Protein AF-0000000084492733 (afdb_homodimer)

Organism: NCBI:txid1637975

InterPro domains:
  IPR000515 ABC transporter type 1, transmembrane domain MetI-like [PF00528] (103-298)
  IPR000515 ABC transporter type 1, transmembrane domain MetI-like [PS50928] (88-296)
  IPR000515 ABC transporter type 1, transmembrane domain MetI-like [cd06261] (88-267)
  IPR035906 MetI-like superfamily [G3DSA:1.10.3720.10] (77-304)
  IPR035906 MetI-like superfamily [SSF161098] (84-262)

Structure (mmCIF, N/CA/C/O backbone):
data_AF-0000000084492733-model_v1
#
loop_
_entity.id
_entity.type
_entity.pdbx_description
1 polymer 'ABC transmembrane type-1 domain-containing protein'
#
loop_
_atom_site.group_PDB
_atom_site.id
_atom_site.type_symbol
_atom_site.label_atom_id
_atom_site.label_alt_id
_atom_site.label_comp_id
_atom_site.label_asym_id
_atom_site.label_entity_id
_atom_site.label_seq_id
_atom_site.pdbx_PDB_ins_code
_atom_site.Cartn_x
_atom_site.Cartn_y
_atom_site.Cartn_z
_atom_site.occupancy
_atom_site.B_iso_or_equiv
_atom_site.auth_seq_id
_atom_site.auth_comp_id
_atom_site.auth_asym_id
_atom_site.auth_atom_id
_atom_site.pdbx_PDB_model_num
ATOM 1 N N . MET A 1 1 ? 1.765 -7.855 -32.281 1 45.5 1 MET A N 1
ATOM 2 C CA . MET A 1 1 ? 1.901 -6.434 -31.969 1 45.5 1 MET A CA 1
ATOM 3 C C . MET A 1 1 ? 3.201 -6.156 -31.219 1 45.5 1 MET A C 1
ATOM 5 O O . MET A 1 1 ? 3.57 -6.906 -30.312 1 45.5 1 MET A O 1
ATOM 9 N N . SER A 1 2 ? 4.008 -5.281 -31.703 1 58.38 2 SER A N 1
ATOM 10 C CA . SER A 1 2 ? 5.371 -5.086 -31.219 1 58.38 2 SER A CA 1
ATOM 11 C C . SER A 1 2 ? 5.383 -4.645 -29.75 1 58.38 2 SER A C 1
ATOM 13 O O . SER A 1 2 ? 4.434 -4.02 -29.281 1 58.38 2 SER A O 1
ATOM 15 N N . VAL A 1 3 ? 6.16 -5.277 -29.047 1 67.69 3 VAL A N 1
ATOM 16 C CA . VAL A 1 3 ? 6.422 -4.941 -27.641 1 67.69 3 VAL A CA 1
ATOM 17 C C . VAL A 1 3 ? 6.43 -3.426 -27.469 1 67.69 3 VAL A C 1
ATOM 19 O O . VAL A 1 3 ? 5.914 -2.906 -26.484 1 67.69 3 VAL A O 1
ATOM 22 N N . ALA A 1 4 ? 6.859 -2.84 -28.547 1 69.06 4 ALA A N 1
ATOM 23 C CA . ALA A 1 4 ? 6.957 -1.382 -28.5 1 69.06 4 ALA A CA 1
ATOM 24 C C . ALA A 1 4 ? 5.578 -0.737 -28.609 1 69.06 4 ALA A C 1
ATOM 26 O O . ALA A 1 4 ? 5.301 0.264 -27.938 1 69.06 4 ALA A O 1
ATOM 27 N N . ARG A 1 5 ? 4.828 -1.321 -29.359 1 67.62 5 ARG A N 1
ATOM 28 C CA . ARG A 1 5 ? 3.486 -0.774 -29.531 1 67.62 5 ARG A CA 1
ATOM 29 C C . ARG A 1 5 ? 2.664 -0.903 -28.266 1 67.62 5 ARG A C 1
ATOM 31 O O . ARG A 1 5 ? 1.922 0.013 -27.891 1 67.62 5 ARG A O 1
ATOM 38 N N . THR A 1 6 ? 2.84 -1.947 -27.641 1 74.44 6 THR A N 1
ATOM 39 C CA . THR A 1 6 ? 2.115 -2.166 -26.391 1 74.44 6 THR A CA 1
ATOM 40 C C . THR A 1 6 ? 2.6 -1.208 -25.297 1 74.44 6 THR A C 1
ATOM 42 O O . THR A 1 6 ? 1.798 -0.676 -24.531 1 74.44 6 THR A O 1
ATOM 45 N N . PHE A 1 7 ? 3.859 -0.936 -25.422 1 75.25 7 PHE A N 1
ATOM 46 C CA . PHE A 1 7 ? 4.461 0.009 -24.5 1 75.25 7 PHE A CA 1
ATOM 47 C C . PHE A 1 7 ? 3.859 1.397 -24.656 1 75.25 7 PHE A C 1
ATOM 49 O O . PHE A 1 7 ? 3.422 2.014 -23.688 1 75.25 7 PHE A O 1
ATOM 56 N N . PHE A 1 8 ? 3.828 1.814 -25.875 1 72.75 8 PHE A N 1
ATOM 57 C CA . PHE A 1 8 ? 3.348 3.162 -26.141 1 72.75 8 PHE A CA 1
ATOM 58 C C . PHE A 1 8 ? 1.86 3.283 -25.844 1 72.75 8 PHE A C 1
ATOM 60 O O . PHE A 1 8 ? 1.413 4.305 -25.312 1 72.75 8 PHE A O 1
ATOM 67 N N . LYS A 1 9 ? 1.188 2.238 -26.094 1 73.25 9 LYS A N 1
ATOM 68 C CA . LYS A 1 9 ? -0.244 2.248 -25.812 1 73.25 9 LYS A CA 1
ATOM 69 C C . LYS A 1 9 ? -0.511 2.332 -24.312 1 73.25 9 LYS A C 1
ATOM 71 O O . LYS A 1 9 ? -1.398 3.066 -23.875 1 73.25 9 LYS A O 1
ATOM 76 N N . ASN A 1 10 ? 0.302 1.654 -23.625 1 79.5 10 ASN A N 1
ATOM 77 C CA . ASN A 1 10 ? 0.133 1.669 -22.172 1 79.5 10 ASN A CA 1
ATOM 78 C C . ASN A 1 10 ? 0.475 3.035 -21.594 1 79.5 10 ASN A C 1
ATOM 80 O O . ASN A 1 10 ? -0.245 3.541 -20.719 1 79.5 10 ASN A O 1
ATOM 84 N N . VAL A 1 11 ? 1.497 3.596 -22.078 1 75.94 11 VAL A N 1
ATOM 85 C CA . VAL A 1 11 ? 1.932 4.895 -21.578 1 75.94 11 VAL A CA 1
ATOM 86 C C . VAL A 1 11 ? 0.866 5.945 -21.875 1 75.94 11 VAL A C 1
ATOM 88 O O . VAL A 1 11 ? 0.524 6.754 -21 1 75.94 11 VAL A O 1
ATOM 91 N N . VAL A 1 12 ? 0.358 5.812 -23 1 72.69 12 VAL A N 1
ATOM 92 C CA . VAL A 1 12 ? -0.666 6.77 -23.391 1 72.69 12 VAL A CA 1
ATOM 93 C C . VAL A 1 12 ? -1.894 6.621 -22.5 1 72.69 12 VAL A C 1
ATOM 95 O O . VAL A 1 12 ? -2.473 7.613 -22.062 1 72.69 12 VAL A O 1
ATOM 98 N N . LEU A 1 13 ? -2.168 5.484 -22.266 1 76.06 13 LEU A N 1
ATOM 99 C CA . LEU A 1 13 ? -3.322 5.215 -21.422 1 76.06 13 LEU A CA 1
ATOM 100 C C . LEU A 1 13 ? -3.121 5.809 -20.031 1 76.06 13 LEU A C 1
ATOM 102 O O . LEU A 1 13 ? -4.023 6.449 -19.484 1 76.06 13 LEU A O 1
ATOM 106 N N . TYR A 1 14 ? -1.993 5.656 -19.578 1 81.31 14 TYR A N 1
ATOM 107 C CA . TYR A 1 14 ? -1.713 6.176 -18.234 1 81.31 14 TYR A CA 1
ATOM 108 C C . TYR A 1 14 ? -1.685 7.699 -18.234 1 81.31 14 TYR A C 1
ATOM 110 O O . TYR A 1 14 ? -2.117 8.336 -17.281 1 81.31 14 TYR A O 1
ATOM 118 N N . VAL A 1 15 ? -1.154 8.234 -19.25 1 79.12 15 VAL A N 1
ATOM 119 C CA . VAL A 1 15 ? -1.138 9.688 -19.375 1 79.12 15 VAL A CA 1
ATOM 120 C C . VAL A 1 15 ? -2.566 10.219 -19.359 1 79.12 15 VAL A C 1
ATOM 122 O O . VAL A 1 15 ? -2.863 11.203 -18.672 1 79.12 15 VAL A O 1
ATOM 125 N N . LEU A 1 16 ? -3.402 9.508 -20 1 72.75 16 LEU A N 1
ATOM 126 C CA . LEU A 1 16 ? -4.805 9.914 -20.062 1 72.75 16 LEU A CA 1
ATOM 127 C C . LEU A 1 16 ? -5.457 9.789 -18.688 1 72.75 16 LEU A C 1
ATOM 129 O O . LEU A 1 16 ? -6.242 10.648 -18.281 1 72.75 16 LEU A O 1
ATOM 133 N N . ILE A 1 17 ? -5.082 8.867 -18.062 1 73.31 17 ILE A N 1
ATOM 134 C CA . ILE A 1 17 ? -5.621 8.656 -16.719 1 73.31 17 ILE A CA 1
ATOM 135 C C . ILE A 1 17 ? -5.152 9.781 -15.789 1 73.31 17 ILE A C 1
ATOM 137 O O . ILE A 1 17 ? -5.953 10.359 -15.055 1 73.31 17 ILE A O 1
ATOM 141 N N . ILE A 1 18 ? -3.928 10.07 -15.852 1 79.88 18 ILE A N 1
ATOM 142 C CA . ILE A 1 18 ? -3.336 11.102 -15 1 79.88 18 ILE A CA 1
ATOM 143 C C . ILE A 1 18 ? -3.979 12.453 -15.305 1 79.88 18 ILE A C 1
ATOM 145 O O . ILE A 1 18 ? -4.355 13.188 -14.391 1 79.88 18 ILE A O 1
ATOM 149 N N . LEU A 1 19 ? -4.129 12.664 -16.547 1 75.94 19 LEU A N 1
ATOM 150 C CA . LEU A 1 19 ? -4.746 13.914 -16.953 1 75.94 19 LEU A CA 1
ATOM 151 C C . LEU A 1 19 ? -6.191 13.992 -16.469 1 75.94 19 LEU A C 1
ATOM 153 O O . LEU A 1 19 ? -6.637 15.031 -15.984 1 75.94 19 LEU A O 1
ATOM 157 N N . ALA A 1 20 ? -6.863 12.953 -16.594 1 70.88 20 ALA A N 1
ATOM 158 C CA . ALA A 1 20 ? -8.25 12.906 -16.125 1 70.88 20 ALA A CA 1
ATOM 159 C C . ALA A 1 20 ? -8.336 13.133 -14.625 1 70.88 20 ALA A C 1
ATOM 161 O O . ALA A 1 20 ? -9.211 13.859 -14.148 1 70.88 20 ALA A O 1
ATOM 162 N N . LEU A 1 21 ? -7.422 12.625 -13.977 1 71.75 21 LEU A N 1
ATOM 163 C CA . LEU A 1 21 ? -7.41 12.75 -12.523 1 71.75 21 LEU A CA 1
ATOM 164 C C . LEU A 1 21 ? -7.137 14.188 -12.109 1 71.75 21 LEU A C 1
ATOM 166 O O . LEU A 1 21 ? -7.785 14.711 -11.203 1 71.75 21 LEU A O 1
ATOM 170 N N . ILE A 1 22 ? -6.258 14.758 -12.781 1 73.19 22 ILE A N 1
ATOM 171 C CA . ILE A 1 22 ? -5.922 16.156 -12.5 1 73.19 22 ILE A CA 1
ATOM 172 C C . ILE A 1 22 ? -7.129 17.047 -12.781 1 73.19 22 ILE A C 1
ATOM 174 O O . ILE A 1 22 ? -7.453 17.922 -11.984 1 73.19 22 ILE A O 1
ATOM 178 N N . LEU A 1 23 ? -7.797 16.703 -13.773 1 68.31 23 LEU A N 1
ATOM 179 C CA . LEU A 1 23 ? -8.945 17.516 -14.18 1 68.31 23 LEU A CA 1
ATOM 180 C C . LEU A 1 23 ? -10.086 17.375 -13.172 1 68.31 23 LEU A C 1
ATOM 182 O O . LEU A 1 23 ? -10.742 18.359 -12.836 1 68.31 23 LEU A O 1
ATOM 186 N N . VAL A 1 24 ? -10.258 16.266 -12.734 1 64.5 24 VAL A N 1
ATOM 187 C CA . VAL A 1 24 ? -11.352 15.984 -11.805 1 64.5 24 VAL A CA 1
ATOM 188 C C . VAL A 1 24 ? -11.094 16.703 -10.477 1 64.5 24 VAL A C 1
ATOM 190 O O . VAL A 1 24 ? -12.031 17.156 -9.828 1 64.5 24 VAL A O 1
ATOM 193 N N . VAL A 1 25 ? -9.867 16.781 -10.172 1 65.56 25 VAL A N 1
ATOM 194 C CA . VAL A 1 25 ? -9.531 17.344 -8.867 1 65.56 25 VAL A CA 1
ATOM 195 C C . VAL A 1 25 ? -9.492 18.859 -8.945 1 65.56 25 VAL A C 1
ATOM 197 O O . VAL A 1 25 ? -9.914 19.547 -8.016 1 65.56 25 VAL A O 1
ATOM 200 N N . LEU A 1 26 ? -9.016 19.375 -9.914 1 64.12 26 LEU A N 1
ATOM 201 C CA . LEU A 1 26 ? -8.742 20.797 -10.008 1 64.12 26 LEU A CA 1
ATOM 202 C C . LEU A 1 26 ? -9.992 21.562 -10.414 1 64.12 26 LEU A C 1
ATOM 204 O O . LEU A 1 26 ? -10.172 22.734 -10.031 1 64.12 26 LEU A O 1
ATOM 208 N N . PHE A 1 27 ? -10.914 20.984 -11.156 1 59.59 27 PHE A N 1
ATOM 209 C CA . PHE A 1 27 ? -11.789 21.891 -11.883 1 59.59 27 PHE A CA 1
ATOM 210 C C . PHE A 1 27 ? -13.211 21.844 -11.32 1 59.59 27 PHE A C 1
ATOM 212 O O . PHE A 1 27 ? -14.117 22.469 -11.859 1 59.59 27 PHE A O 1
ATOM 219 N N . PRO A 1 28 ? -13.461 20.906 -10.445 1 53.47 28 PRO A N 1
ATOM 220 C CA . PRO A 1 28 ? -14.844 21.156 -10.016 1 53.47 28 PRO A CA 1
ATOM 221 C C . PRO A 1 28 ? -15.031 22.547 -9.406 1 53.47 28 PRO A C 1
ATOM 223 O O . PRO A 1 28 ? -16.156 22.969 -9.188 1 53.47 28 PRO A O 1
ATOM 226 N N . ARG A 1 29 ? -13.977 23.25 -8.969 1 48.25 29 ARG A N 1
ATOM 227 C CA . ARG A 1 29 ? -14.133 24.438 -8.125 1 48.25 29 ARG A CA 1
ATOM 228 C C . ARG A 1 29 ? -14.688 25.609 -8.922 1 48.25 29 ARG A C 1
ATOM 230 O O . ARG A 1 29 ? -14.195 25.906 -10.008 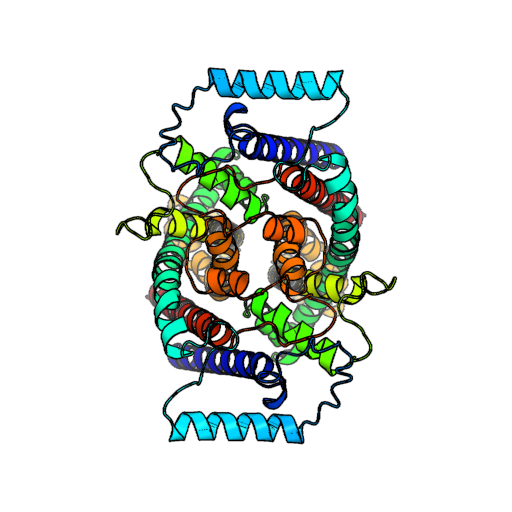1 48.25 29 ARG A O 1
ATOM 237 N N . ASN A 1 30 ? -15.836 25.875 -8.688 1 39.47 30 ASN A N 1
ATOM 238 C CA . ASN A 1 30 ? -16.219 27.219 -9.109 1 39.47 30 ASN A CA 1
ATOM 239 C C . ASN A 1 30 ? -15.109 28.219 -8.859 1 39.47 30 ASN A C 1
ATOM 241 O O . ASN A 1 30 ? -14.641 28.359 -7.727 1 39.47 30 ASN A O 1
ATOM 245 N N . PRO A 1 31 ? -14.289 28.578 -9.812 1 37.97 31 PRO A N 1
ATOM 246 C CA . PRO A 1 31 ? -13.352 29.688 -9.664 1 37.97 31 PRO A CA 1
ATOM 247 C C . PRO A 1 31 ? -13.797 30.703 -8.609 1 37.97 31 PRO A C 1
ATOM 249 O O . PRO A 1 31 ? -12.961 31.406 -8.031 1 37.97 31 PRO A O 1
ATOM 252 N N . SER A 1 32 ? -14.938 31.156 -8.633 1 34.16 32 SER A N 1
ATOM 253 C CA . SER A 1 32 ? -15.406 32.25 -7.781 1 34.16 32 SER A CA 1
ATOM 254 C C . SER A 1 32 ? -15.195 31.906 -6.305 1 34.16 32 SER A C 1
ATOM 256 O O . SER A 1 32 ? -15.359 32.781 -5.441 1 34.16 32 SER A O 1
ATOM 258 N N . MET A 1 33 ? -15.07 30.703 -6.043 1 35.97 33 MET A N 1
ATOM 259 C CA . MET A 1 33 ? -15.039 30.312 -4.637 1 35.97 33 MET A CA 1
ATOM 260 C C . MET A 1 33 ? -13.625 30.422 -4.078 1 35.97 33 MET A C 1
ATOM 262 O O . MET A 1 33 ? -13.422 30.344 -2.865 1 35.97 33 MET A O 1
ATOM 266 N N . ALA A 1 34 ? -12.547 30.234 -4.77 1 34.97 34 ALA A N 1
ATOM 267 C CA . ALA A 1 34 ? -11.18 30.5 -4.32 1 34.97 34 ALA A CA 1
ATOM 268 C C . ALA A 1 34 ? -11.078 31.875 -3.658 1 34.97 34 ALA A C 1
ATOM 270 O O . ALA A 1 34 ? -10.117 32.156 -2.938 1 34.97 34 ALA A O 1
ATOM 271 N N . VAL A 1 35 ? -11.578 32.938 -4.152 1 30.8 35 VAL A N 1
ATOM 272 C CA . VAL A 1 35 ? -11.25 34.312 -3.771 1 30.8 35 VAL A CA 1
ATOM 273 C C . VAL A 1 35 ? -11.859 34.625 -2.408 1 30.8 35 VAL A C 1
ATOM 275 O O . VAL A 1 35 ? -11.328 35.469 -1.661 1 30.8 35 VAL A O 1
ATOM 278 N N . SER A 1 36 ? -13.211 34.5 -2.129 1 30.52 36 SER A N 1
ATOM 279 C CA . SER A 1 36 ? -13.719 35.219 -0.969 1 30.52 36 SER A CA 1
ATOM 280 C C . SER A 1 36 ? -13.328 34.531 0.332 1 30.52 36 SER A C 1
ATOM 282 O O . SER A 1 36 ? -13.25 33.281 0.387 1 30.52 36 SER A O 1
ATOM 284 N N . GLY A 1 37 ? -12.297 34.812 1.103 1 31.39 37 GLY A N 1
ATOM 285 C CA . GLY A 1 37 ? -11.859 34.688 2.482 1 31.39 37 GLY A CA 1
ATOM 286 C C . GLY A 1 37 ? -12.852 33.938 3.355 1 31.39 37 GLY A C 1
ATOM 287 O O . GLY A 1 37 ? -12.625 33.781 4.555 1 31.39 37 GLY A O 1
ATOM 288 N N . LYS A 1 38 ? -14.156 34.25 3.217 1 33.62 38 LYS A N 1
ATOM 289 C CA . LYS A 1 38 ? -15.188 33.844 4.176 1 33.62 38 LYS A CA 1
ATOM 290 C C . LYS A 1 38 ? -15.32 32.344 4.266 1 33.62 38 LYS A C 1
ATOM 292 O O . LYS A 1 38 ? -15.094 31.625 3.277 1 33.62 38 LYS A O 1
ATOM 297 N N . ALA A 1 39 ? -15.367 31.812 5.504 1 33.47 39 ALA A N 1
ATOM 298 C CA . ALA A 1 39 ? -15.727 30.469 5.969 1 33.47 39 ALA A CA 1
ATOM 299 C C . ALA A 1 39 ? -16.625 29.766 4.961 1 33.47 39 ALA A C 1
ATOM 301 O O . ALA A 1 39 ? -17.75 30.219 4.699 1 33.47 39 ALA A O 1
ATOM 302 N N . MET A 1 40 ? -16.156 29.406 3.941 1 36.66 40 MET A N 1
ATOM 303 C CA . MET A 1 40 ? -16.984 28.688 2.979 1 36.66 40 MET A CA 1
ATOM 304 C C . MET A 1 40 ? -17.781 27.578 3.664 1 36.66 40 MET A C 1
ATOM 306 O O . MET A 1 40 ? -17.234 26.562 4.066 1 36.66 40 MET A O 1
ATOM 310 N N . THR A 1 41 ? -18.703 27.828 4.508 1 34.72 41 THR A N 1
ATOM 311 C CA . THR A 1 41 ? -19.75 26.891 4.898 1 34.72 41 THR A CA 1
ATOM 312 C C . THR A 1 41 ? -20.109 25.953 3.744 1 34.72 41 THR A C 1
ATOM 314 O O . THR A 1 41 ? -20.094 26.375 2.58 1 34.72 41 THR A O 1
ATOM 317 N N . VAL A 1 42 ? -19.953 24.656 3.877 1 37.47 42 VAL A N 1
ATOM 318 C CA . VAL A 1 42 ? -20.469 23.5 3.15 1 37.47 42 VAL A CA 1
ATOM 319 C C . VAL A 1 42 ? -21.797 23.859 2.502 1 37.47 42 VAL A C 1
ATOM 321 O O . VAL A 1 42 ? -22.562 22.969 2.1 1 37.47 42 VAL A O 1
ATOM 324 N N . GLU A 1 43 ? -22.406 24.906 2.656 1 37.09 43 GLU A N 1
ATOM 325 C CA . GLU A 1 43 ? -23.609 24.812 1.838 1 37.09 43 GLU A CA 1
ATOM 326 C C . GLU A 1 43 ? -23.266 24.516 0.38 1 37.09 43 GLU A C 1
ATOM 328 O O . GLU A 1 43 ? -23.516 25.344 -0.499 1 37.09 43 GLU A O 1
ATOM 333 N N . MET A 1 44 ? -22.141 24.141 0.129 1 39.53 44 MET A N 1
ATOM 334 C CA . MET A 1 44 ? -21.938 23.891 -1.297 1 39.53 44 MET A CA 1
ATOM 335 C C . MET A 1 44 ? -22.953 22.906 -1.837 1 39.53 44 MET A C 1
ATOM 337 O O . MET A 1 44 ? -22.75 21.688 -1.746 1 39.53 44 MET A O 1
ATOM 341 N N . GLY A 1 45 ? -24.156 22.844 -1.451 1 41.09 45 GLY A N 1
ATOM 342 C CA . GLY A 1 45 ? -25.078 22.312 -2.438 1 41.09 45 GLY A CA 1
ATOM 343 C C . GLY A 1 45 ? -24.656 22.578 -3.867 1 41.09 45 GLY A C 1
ATOM 344 O O . GLY A 1 45 ? -25 23.609 -4.445 1 41.09 45 GLY A O 1
ATOM 345 N N . TYR A 1 46 ? -23.375 22.344 -4.16 1 44.62 46 TYR A N 1
ATOM 346 C CA . TYR A 1 46 ? -22.844 22.656 -5.484 1 44.62 46 TYR A CA 1
ATOM 347 C C . TYR A 1 46 ? -23.828 22.25 -6.574 1 44.62 46 TYR A C 1
ATOM 349 O O . TYR A 1 46 ? -24.266 21.094 -6.625 1 44.62 46 TYR A O 1
ATOM 357 N N . ASN A 1 47 ? -24.688 23.062 -6.875 1 50.03 47 ASN A N 1
ATOM 358 C CA . ASN A 1 47 ? -25.312 22.891 -8.188 1 50.03 47 ASN A CA 1
ATOM 359 C C . ASN A 1 47 ? -24.266 22.656 -9.273 1 50.03 47 ASN A C 1
ATOM 361 O O . ASN A 1 47 ? -23.766 23.594 -9.875 1 50.03 47 ASN A O 1
ATOM 365 N N . PHE A 1 48 ? -23.641 21.516 -9.195 1 54.97 48 PHE A N 1
ATOM 366 C CA . PHE A 1 48 ? -22.703 21.094 -10.227 1 54.97 48 PHE A CA 1
ATOM 367 C C . PHE A 1 48 ? -23.359 21.109 -11.602 1 54.97 48 PHE A C 1
ATOM 369 O O . PHE A 1 48 ? -24.484 20.641 -11.766 1 54.97 48 PHE A O 1
ATOM 376 N N . SER A 1 49 ? -22.984 22.016 -12.375 1 62.12 49 SER A N 1
ATOM 377 C CA . SER A 1 49 ? -23.375 22.031 -13.773 1 62.12 49 SER A CA 1
ATOM 378 C C . SER A 1 49 ? -22.234 21.578 -14.68 1 62.12 49 SER A C 1
ATOM 380 O O . SER A 1 49 ? -21.156 22.188 -14.672 1 62.12 49 SER A O 1
ATOM 382 N N . TRP A 1 50 ? -22.422 20.531 -15.312 1 66.81 50 TRP A N 1
ATOM 383 C CA . TRP A 1 50 ? -21.438 20.016 -16.25 1 66.81 50 TRP A CA 1
ATOM 384 C C . TRP A 1 50 ? -20.984 21.094 -17.234 1 66.81 50 TRP A C 1
ATOM 386 O O . TRP A 1 50 ? -19.812 21.141 -17.609 1 66.81 50 TRP A O 1
ATOM 396 N N . LYS A 1 51 ? -21.984 21.828 -17.578 1 72.44 51 LYS A N 1
ATOM 397 C CA . LYS A 1 51 ? -21.672 22.906 -18.5 1 72.44 51 LYS A CA 1
ATOM 398 C C . LYS A 1 51 ? -20.672 23.891 -17.875 1 72.44 51 LYS A C 1
ATOM 400 O O . LYS A 1 51 ? -19.703 24.297 -18.547 1 72.44 51 LYS A O 1
ATOM 405 N N . GLU A 1 52 ? -20.875 24.141 -16.641 1 69.38 52 GLU A N 1
ATOM 406 C CA . GLU A 1 52 ? -19.969 25.062 -15.969 1 69.38 52 GLU A CA 1
ATOM 407 C C . GLU A 1 52 ? -18.594 24.422 -15.781 1 69.38 52 GLU A C 1
ATOM 409 O O . GLU A 1 52 ? -17.562 25.109 -15.906 1 69.38 52 GLU A O 1
ATOM 414 N N . TYR A 1 53 ? -18.656 23.203 -15.539 1 69.12 53 TYR A N 1
ATOM 415 C CA . TYR A 1 53 ? -17.406 22.469 -15.367 1 69.12 53 TYR A CA 1
ATOM 416 C C . TYR A 1 53 ? -16.578 22.5 -16.656 1 69.12 53 TYR A C 1
ATOM 418 O O . TYR A 1 53 ? -15.391 22.812 -16.625 1 69.12 53 TYR A O 1
ATOM 426 N N . LYS A 1 54 ? -17.25 22.188 -17.688 1 72.38 54 LYS A N 1
ATOM 427 C CA . LYS A 1 54 ? -16.578 22.188 -19 1 72.38 54 LYS A CA 1
ATOM 428 C C . LYS A 1 54 ? -16.047 23.578 -19.344 1 72.38 54 LYS A C 1
ATOM 430 O O . LYS A 1 54 ? -14.938 23.703 -19.844 1 72.38 54 LYS A O 1
ATOM 435 N N . ASN A 1 55 ? -16.859 24.516 -19.094 1 74.69 55 ASN A N 1
ATOM 436 C CA . ASN A 1 55 ? -16.469 25.891 -19.391 1 74.69 55 ASN A CA 1
ATOM 437 C C . ASN A 1 55 ? -15.25 26.312 -18.562 1 74.69 55 ASN A C 1
ATOM 439 O O . ASN A 1 55 ? -14.359 27 -19.047 1 74.69 55 ASN A O 1
ATOM 443 N N . ASN A 1 56 ? -15.258 25.859 -17.312 1 71.25 56 ASN A N 1
ATOM 444 C CA . ASN A 1 56 ? -14.141 26.203 -16.438 1 71.25 56 ASN A CA 1
ATOM 445 C C . ASN A 1 56 ? -12.844 25.562 -16.906 1 71.25 56 ASN A C 1
ATOM 447 O O . ASN A 1 56 ? -11.781 26.172 -16.844 1 71.25 56 ASN A O 1
ATOM 451 N N . ILE A 1 57 ? -12.992 24.438 -17.391 1 74 57 ILE A N 1
ATOM 452 C CA . ILE A 1 57 ? -11.828 23.734 -17.906 1 74 57 ILE A CA 1
ATOM 453 C C . ILE A 1 57 ? -11.289 24.453 -19.141 1 74 57 ILE A C 1
ATOM 455 O O . ILE A 1 57 ? -10.086 24.672 -19.266 1 74 57 ILE A O 1
ATOM 459 N N . PHE A 1 58 ? -12.219 24.766 -19.984 1 75.56 58 PHE A N 1
ATOM 460 C CA . PHE A 1 58 ? -11.828 25.422 -21.219 1 75.56 58 PHE A CA 1
ATOM 461 C C . PHE A 1 58 ? -11.195 26.781 -20.938 1 75.56 58 PHE A C 1
ATOM 463 O O . PHE A 1 58 ? -10.188 27.141 -21.547 1 75.56 58 PHE A O 1
ATOM 470 N N . GLN A 1 59 ? -11.758 27.484 -20.062 1 74.94 59 GLN A N 1
ATOM 471 C CA . GLN A 1 59 ? -11.234 28.812 -19.703 1 74.94 59 GLN A CA 1
ATOM 472 C C . GLN A 1 59 ? -9.852 28.688 -19.062 1 74.94 59 GLN A C 1
ATOM 474 O O . GLN A 1 59 ? -8.977 29.531 -19.312 1 74.94 59 GLN A O 1
ATOM 479 N N . TYR A 1 60 ? -9.734 27.75 -18.266 1 74.38 60 TYR A N 1
ATOM 480 C CA . TYR A 1 60 ? -8.445 27.562 -17.625 1 74.38 60 TYR A CA 1
ATOM 481 C C . TYR A 1 60 ? -7.359 27.25 -18.641 1 74.38 60 TYR A C 1
ATOM 483 O O . TYR A 1 60 ? -6.273 27.828 -18.609 1 74.38 60 TYR A O 1
ATOM 491 N N . PHE A 1 61 ? -7.668 26.391 -19.547 1 76.44 61 PHE A N 1
ATOM 492 C CA . PHE A 1 61 ? -6.691 26.016 -20.562 1 76.44 61 PHE A CA 1
ATOM 493 C C . PHE A 1 61 ? -6.367 27.188 -21.469 1 76.44 61 PHE A C 1
ATOM 495 O O . PHE A 1 61 ? -5.219 27.375 -21.875 1 76.44 61 PHE A O 1
ATOM 502 N N . ARG A 1 62 ? -7.359 27.859 -21.719 1 76.94 62 ARG A N 1
ATOM 503 C CA . ARG A 1 62 ? -7.145 29.062 -22.516 1 76.94 62 ARG A CA 1
ATOM 504 C C . ARG A 1 62 ? -6.238 30.047 -21.781 1 76.94 62 ARG A C 1
ATOM 506 O O . ARG A 1 62 ? -5.336 30.641 -22.375 1 76.94 62 ARG A O 1
ATOM 513 N N . SER A 1 63 ? -6.469 30.188 -20.562 1 78.56 63 SER A N 1
ATOM 514 C CA . SER A 1 63 ? -5.664 31.109 -19.766 1 78.56 63 SER A CA 1
ATOM 515 C C . SER A 1 63 ? -4.215 30.641 -19.672 1 78.56 63 SER A C 1
ATOM 517 O O . SER A 1 63 ? -3.289 31.453 -19.734 1 78.56 63 SER A O 1
ATOM 519 N N . VAL A 1 64 ? -4.066 29.406 -19.547 1 79.69 64 VAL A N 1
ATOM 520 C CA . VAL A 1 64 ? -2.727 28.844 -19.453 1 79.69 64 VAL A CA 1
ATOM 521 C C . VAL A 1 64 ? -1.98 29.047 -20.766 1 79.69 64 VAL A C 1
ATOM 523 O O . VAL A 1 64 ? -0.785 29.344 -20.766 1 79.69 64 VAL A O 1
ATOM 526 N N . TRP A 1 65 ? -2.756 28.812 -21.781 1 78.75 65 TRP A N 1
ATOM 527 C CA . TRP A 1 65 ? -2.15 28.969 -23.109 1 78.75 65 TRP A CA 1
ATOM 528 C C . TRP A 1 65 ? -1.784 30.438 -23.359 1 78.75 65 TRP A C 1
ATOM 530 O O . TRP A 1 65 ? -0.717 30.719 -23.906 1 78.75 65 TRP A O 1
ATOM 540 N N . MET A 1 66 ? -2.584 31.297 -22.969 1 84.25 66 MET A N 1
ATOM 541 C CA . MET A 1 66 ? -2.389 32.719 -23.25 1 84.25 66 MET A CA 1
ATOM 542 C C . MET A 1 66 ? -1.349 33.312 -22.312 1 84.25 66 MET A C 1
ATOM 544 O O . MET A 1 66 ? -0.483 34.094 -22.734 1 84.25 66 MET A O 1
ATOM 548 N N . GLU A 1 67 ? -1.391 33 -21.047 1 83.31 67 GLU A N 1
ATOM 549 C CA . GLU A 1 67 ? -0.531 33.594 -20.031 1 83.31 67 GLU A CA 1
ATOM 550 C C . GLU A 1 67 ? 0.746 32.781 -19.828 1 83.31 67 GLU A C 1
ATOM 552 O O . GLU A 1 67 ? 1.708 33.25 -19.234 1 83.31 67 GLU A O 1
ATOM 557 N N . LYS A 1 68 ? 0.704 31.609 -20.406 1 84.25 68 LYS A N 1
ATOM 558 C CA . LYS A 1 68 ? 1.84 30.703 -20.281 1 84.25 68 LYS A CA 1
ATOM 559 C C . LYS A 1 68 ? 2.186 30.453 -18.812 1 84.25 68 LYS A C 1
ATOM 561 O O . LYS A 1 68 ? 3.354 30.516 -18.422 1 84.25 68 LYS A O 1
ATOM 566 N N . SER A 1 69 ? 1.217 30.625 -17.984 1 83 69 SER A N 1
ATOM 567 C CA . SER A 1 69 ? 1.335 30.359 -16.562 1 83 69 SER A CA 1
ATOM 568 C C . SER A 1 69 ? 0.188 29.484 -16.062 1 83 69 SER A C 1
ATOM 570 O O . SER A 1 69 ? -0.931 29.562 -16.562 1 83 69 SER A O 1
ATOM 572 N N . LEU A 1 70 ? 0.498 28.672 -15.18 1 83.75 70 LEU A N 1
ATOM 573 C CA . LEU A 1 70 ? -0.521 27.797 -14.633 1 83.75 70 LEU A CA 1
ATOM 574 C C . LEU A 1 70 ? -1.329 28.5 -13.547 1 83.75 70 LEU A C 1
ATOM 576 O O . LEU A 1 70 ? -2.246 27.906 -12.969 1 83.75 70 LEU A O 1
ATOM 580 N N . GLY A 1 71 ? -0.966 29.625 -13.258 1 79 71 GLY A N 1
ATOM 581 C CA . GLY A 1 71 ? -1.699 30.391 -12.273 1 79 71 GLY A CA 1
ATOM 582 C C . GLY A 1 71 ? -1.044 30.391 -10.906 1 79 71 GLY A C 1
ATOM 583 O O . GLY A 1 71 ? 0.115 29.984 -10.766 1 79 71 GLY A O 1
ATOM 584 N N . ASP A 1 72 ? -1.79 30.922 -9.914 1 77.69 72 ASP A N 1
ATOM 585 C CA . ASP A 1 72 ? -1.253 31.062 -8.562 1 77.69 72 ASP A CA 1
ATOM 586 C C . ASP A 1 72 ? -1.844 30.016 -7.629 1 77.69 72 ASP A C 1
ATOM 588 O O . ASP A 1 72 ? -2.945 29.516 -7.863 1 77.69 72 ASP A O 1
ATOM 592 N N . THR A 1 73 ? -0.966 29.734 -6.66 1 76.44 73 THR A N 1
ATOM 593 C CA . THR A 1 73 ? -1.478 28.875 -5.602 1 76.44 73 THR A CA 1
ATOM 594 C C . THR A 1 73 ? -2.541 29.594 -4.777 1 76.44 73 THR A C 1
ATOM 596 O O . THR A 1 73 ? -2.6 30.828 -4.773 1 76.44 73 THR A O 1
ATOM 599 N N . ARG A 1 74 ? -3.289 28.891 -4.121 1 69.62 74 ARG A N 1
ATOM 600 C CA . ARG A 1 74 ? -4.465 29.438 -3.451 1 69.62 74 ARG A CA 1
ATOM 601 C C . ARG A 1 74 ? -4.082 30.125 -2.139 1 69.62 74 ARG A C 1
ATOM 603 O O . ARG A 1 74 ? -4.625 31.172 -1.799 1 69.62 74 ARG A O 1
ATOM 610 N N . TYR A 1 75 ? -3.119 29.531 -1.485 1 66.25 75 TYR A N 1
ATOM 611 C CA . TYR A 1 75 ? -2.893 30 -0.12 1 66.25 75 TYR A CA 1
ATOM 612 C C . TYR A 1 75 ? -1.58 30.766 -0.013 1 66.25 75 TYR A C 1
ATOM 614 O O . TYR A 1 75 ? -1.511 31.797 0.652 1 66.25 75 TYR A O 1
ATOM 622 N N . GLU A 1 76 ? -0.569 30.328 -0.643 1 71.19 76 GLU A N 1
ATOM 623 C CA . GLU A 1 76 ? 0.755 30.922 -0.472 1 71.19 76 GLU A CA 1
ATOM 624 C C . GLU A 1 76 ? 1.012 32 -1.511 1 71.19 76 GLU A C 1
ATOM 626 O O . GLU A 1 76 ? 1.989 32.75 -1.408 1 71.19 76 GLU A O 1
ATOM 631 N N . ARG A 1 77 ? 0.115 32.094 -2.473 1 75.69 77 ARG A N 1
ATOM 632 C CA . ARG A 1 77 ? 0.202 33.125 -3.494 1 75.69 77 ARG A CA 1
ATOM 633 C C . ARG A 1 77 ? 1.501 33 -4.285 1 75.69 77 ARG A C 1
ATOM 635 O O . ARG A 1 77 ? 2.176 34 -4.531 1 75.69 77 ARG A O 1
ATOM 642 N N . VAL A 1 78 ? 2.025 31.922 -4.402 1 83 78 VAL A N 1
ATOM 643 C CA . VAL A 1 78 ? 3.111 31.625 -5.328 1 83 78 VAL A CA 1
ATOM 644 C C . VAL A 1 78 ? 2.551 30.953 -6.582 1 83 78 VAL A C 1
ATOM 646 O O . VAL A 1 78 ? 1.43 30.438 -6.57 1 83 78 VAL A O 1
ATOM 649 N N . THR A 1 79 ? 3.373 31.109 -7.625 1 86.56 79 THR A N 1
ATOM 650 C CA . THR A 1 79 ? 2.898 30.484 -8.859 1 86.56 79 THR A CA 1
ATOM 651 C C . THR A 1 79 ? 2.914 28.969 -8.734 1 86.56 79 THR A C 1
ATOM 653 O O . THR A 1 79 ? 3.717 28.406 -7.98 1 86.56 79 THR A O 1
ATOM 656 N N . VAL A 1 80 ? 2.023 28.344 -9.445 1 87.56 80 VAL A N 1
ATOM 657 C CA . VAL A 1 80 ? 1.938 26.875 -9.469 1 87.56 80 VAL A CA 1
ATOM 658 C C . VAL A 1 80 ? 3.26 26.297 -9.953 1 87.56 80 VAL A C 1
ATOM 660 O O . VAL A 1 80 ? 3.74 25.297 -9.406 1 87.56 80 VAL A O 1
ATOM 663 N N . GLU A 1 81 ? 3.869 26.969 -10.914 1 90.25 81 GLU A N 1
ATOM 664 C CA . GLU A 1 81 ? 5.145 26.516 -11.453 1 90.25 81 GLU A CA 1
ATOM 665 C C . GLU A 1 81 ? 6.238 26.547 -10.391 1 90.25 81 GLU A C 1
ATOM 667 O O . GLU A 1 81 ? 7.047 25.625 -10.289 1 90.25 81 GLU A O 1
ATOM 672 N N . ASP A 1 82 ? 6.203 27.531 -9.672 1 90.56 82 ASP A N 1
ATOM 673 C CA . ASP A 1 82 ? 7.223 27.688 -8.633 1 90.56 82 ASP A CA 1
ATOM 674 C C . ASP A 1 82 ? 7.051 26.641 -7.535 1 90.56 82 ASP A C 1
ATOM 676 O O . ASP A 1 82 ? 8.039 26.141 -6.992 1 90.56 82 ASP A O 1
ATOM 680 N N . GLU A 1 83 ? 5.871 26.375 -7.227 1 89.12 83 GLU A N 1
ATOM 681 C CA . GLU A 1 83 ? 5.598 25.328 -6.234 1 89.12 83 GLU A CA 1
ATOM 682 C C . GLU A 1 83 ? 6.109 23.969 -6.703 1 89.12 83 GLU A C 1
ATOM 684 O O . GLU A 1 83 ? 6.75 23.25 -5.941 1 89.12 83 GLU A O 1
ATOM 689 N N . ILE A 1 84 ? 5.824 23.703 -7.93 1 92.5 84 ILE A N 1
ATOM 690 C CA . ILE A 1 84 ? 6.254 22.438 -8.492 1 92.5 84 ILE A CA 1
ATOM 691 C C . ILE A 1 84 ? 7.777 22.391 -8.555 1 92.5 84 ILE A C 1
ATOM 693 O O . ILE A 1 84 ? 8.391 21.375 -8.18 1 92.5 84 ILE A O 1
ATOM 697 N N . LYS A 1 85 ? 8.328 23.453 -8.969 1 93.88 85 LYS A N 1
ATOM 698 C CA . LYS A 1 85 ? 9.781 23.516 -9.086 1 93.88 85 LYS A CA 1
ATOM 699 C C . LYS A 1 85 ? 10.453 23.328 -7.73 1 93.88 85 LYS A C 1
ATOM 701 O O . LYS A 1 85 ? 11.547 22.766 -7.652 1 93.88 85 LYS A O 1
ATOM 706 N N . ARG A 1 86 ? 9.828 23.719 -6.77 1 91.62 86 ARG A N 1
ATOM 707 C CA . ARG A 1 86 ? 10.406 23.672 -5.43 1 91.62 86 ARG A CA 1
ATOM 708 C C . ARG A 1 86 ? 10.32 22.266 -4.844 1 91.62 86 ARG A C 1
ATOM 710 O O . ARG A 1 86 ? 11.281 21.781 -4.246 1 91.62 86 ARG A O 1
ATOM 717 N N . PHE A 1 87 ? 9.266 21.594 -5.023 1 92.81 87 PHE A N 1
ATOM 718 C CA . PHE A 1 87 ? 9.008 20.359 -4.285 1 92.81 87 PHE A CA 1
ATOM 719 C C . PHE A 1 87 ? 9.219 19.141 -5.176 1 92.81 87 PHE A C 1
ATOM 721 O O . PHE A 1 87 ? 9.672 18.094 -4.711 1 92.81 87 PHE A O 1
ATOM 728 N N . PHE A 1 88 ? 9.016 19.312 -6.426 1 95.56 88 PHE A N 1
ATOM 729 C CA . PHE A 1 88 ? 9 18.188 -7.348 1 95.56 88 PHE A CA 1
ATOM 730 C C . PHE A 1 88 ? 10.375 17.531 -7.438 1 95.56 88 PHE A C 1
ATOM 732 O O . PHE A 1 88 ? 10.5 16.312 -7.383 1 95.56 88 PHE A O 1
ATOM 739 N N . PRO A 1 89 ? 11.43 18.25 -7.543 1 94.81 89 PRO A N 1
ATOM 740 C CA . PRO A 1 89 ? 12.758 17.625 -7.641 1 94.81 89 PRO A CA 1
ATOM 741 C C . PRO A 1 89 ? 13.109 16.797 -6.41 1 94.81 89 PRO A C 1
ATOM 743 O O . PRO A 1 89 ? 13.828 15.797 -6.523 1 94.81 89 PRO A O 1
ATOM 746 N N . ASN A 1 90 ? 12.625 17.188 -5.336 1 92.94 90 ASN A N 1
ATOM 747 C CA . ASN A 1 90 ? 12.906 16.438 -4.117 1 92.94 90 ASN A CA 1
ATOM 748 C C . ASN A 1 90 ? 12.242 15.07 -4.137 1 92.94 90 ASN A C 1
ATOM 750 O O . ASN A 1 90 ? 12.828 14.086 -3.674 1 92.94 90 ASN A O 1
ATOM 754 N N . SER A 1 91 ? 11.047 15.039 -4.617 1 95.06 91 SER A N 1
ATOM 755 C CA . SER A 1 91 ? 10.383 13.742 -4.766 1 95.06 91 SER A CA 1
ATOM 756 C C . SER A 1 91 ? 11.117 12.859 -5.77 1 95.06 91 SER A C 1
ATOM 758 O O . SER A 1 91 ? 11.227 11.648 -5.582 1 95.06 91 SER A O 1
ATOM 760 N N . LEU A 1 92 ? 11.688 13.477 -6.777 1 95.75 92 LEU A N 1
ATOM 761 C CA . LEU A 1 92 ? 12.414 12.719 -7.793 1 95.75 92 LEU A CA 1
ATOM 762 C C . LEU A 1 92 ? 13.664 12.078 -7.207 1 95.75 92 LEU A C 1
ATOM 764 O O . LEU A 1 92 ? 13.992 10.938 -7.539 1 95.75 92 LEU A O 1
ATOM 768 N N . LYS A 1 93 ? 14.25 12.797 -6.41 1 94.31 93 LYS A N 1
ATOM 769 C CA . LYS A 1 93 ? 15.461 12.297 -5.766 1 94.31 93 LYS A CA 1
ATOM 770 C C . LYS A 1 93 ? 15.164 11.047 -4.938 1 94.31 93 LYS A C 1
ATOM 772 O O . LYS A 1 93 ? 16.062 10.234 -4.684 1 94.31 93 LYS A O 1
ATOM 777 N N . LEU A 1 94 ? 13.945 10.906 -4.574 1 95.25 94 LEU A N 1
ATOM 778 C CA . LEU A 1 94 ? 13.578 9.758 -3.754 1 95.25 94 LEU A CA 1
ATOM 779 C C . LEU A 1 94 ? 13.047 8.625 -4.617 1 95.25 94 LEU A C 1
ATOM 781 O O . LEU A 1 94 ? 13.477 7.477 -4.477 1 95.25 94 LEU A O 1
ATOM 785 N N . ILE A 1 95 ? 12.148 8.922 -5.535 1 96.62 95 ILE A N 1
ATOM 786 C CA . ILE A 1 95 ? 11.383 7.871 -6.191 1 96.62 95 ILE A CA 1
ATOM 787 C C . ILE A 1 95 ? 12.273 7.137 -7.199 1 96.62 95 ILE A C 1
ATOM 789 O O . ILE A 1 95 ? 12.141 5.926 -7.383 1 96.62 95 ILE A O 1
ATOM 793 N N . ILE A 1 96 ? 13.211 7.805 -7.844 1 96.56 96 ILE A N 1
ATOM 794 C CA . ILE A 1 96 ? 14.039 7.18 -8.867 1 96.56 96 ILE A CA 1
ATOM 795 C C . ILE A 1 96 ? 14.953 6.133 -8.234 1 96.56 96 ILE A C 1
ATOM 797 O O . ILE A 1 96 ? 14.898 4.953 -8.586 1 96.56 96 ILE A O 1
ATOM 801 N N . PRO A 1 97 ? 15.727 6.551 -7.266 1 96.5 97 PRO A N 1
ATOM 802 C CA . PRO A 1 97 ? 16.562 5.516 -6.656 1 96.5 97 PRO A CA 1
ATOM 803 C C . PRO A 1 97 ? 15.75 4.457 -5.918 1 96.5 97 PRO A C 1
ATOM 805 O O . PRO A 1 97 ? 16.125 3.283 -5.902 1 96.5 97 PRO A O 1
ATOM 808 N N . ALA A 1 98 ? 14.68 4.84 -5.293 1 97.19 98 ALA A N 1
ATOM 809 C CA . ALA A 1 98 ? 13.859 3.885 -4.547 1 97.19 98 ALA A CA 1
ATOM 810 C C . ALA A 1 98 ? 13.305 2.801 -5.465 1 97.19 98 ALA A C 1
ATOM 812 O O . ALA A 1 98 ? 13.266 1.625 -5.094 1 97.19 98 ALA A O 1
ATOM 813 N N . PHE A 1 99 ? 12.875 3.225 -6.645 1 97.31 99 PHE A N 1
ATOM 814 C CA . PHE A 1 99 ? 12.32 2.281 -7.609 1 97.31 99 PHE A CA 1
ATOM 815 C C . PHE A 1 99 ? 13.367 1.258 -8.023 1 97.31 99 PHE A C 1
ATOM 817 O O . PHE A 1 99 ? 13.109 0.053 -8.016 1 97.31 99 PHE A O 1
ATOM 824 N N . PHE A 1 100 ? 14.523 1.67 -8.305 1 96.88 100 PHE A N 1
ATOM 825 C CA . PHE A 1 100 ? 15.562 0.773 -8.797 1 96.88 100 PHE A CA 1
ATOM 826 C C . PHE A 1 100 ? 16.125 -0.083 -7.66 1 96.88 100 PHE A C 1
ATOM 828 O O . PHE A 1 100 ? 16.469 -1.249 -7.867 1 96.88 100 PHE A O 1
ATOM 835 N N . LEU A 1 101 ? 16.219 0.51 -6.52 1 97.25 101 LEU A N 1
ATOM 836 C CA . LEU A 1 101 ? 16.625 -0.275 -5.363 1 97.25 101 LEU A CA 1
ATOM 837 C C . LEU A 1 101 ? 15.625 -1.392 -5.078 1 97.25 101 LEU A C 1
ATOM 839 O O . LEU A 1 101 ? 16.016 -2.527 -4.801 1 97.25 101 LEU A O 1
ATOM 843 N N . SER A 1 102 ? 14.367 -1.02 -5.109 1 97.12 102 SER A N 1
ATOM 844 C CA . SER A 1 102 ? 13.328 -2.014 -4.875 1 97.12 102 SER A CA 1
ATOM 845 C C . SER A 1 102 ? 13.359 -3.109 -5.934 1 97.12 102 SER A C 1
ATOM 847 O O . SER A 1 102 ? 13.148 -4.285 -5.625 1 97.12 102 SER A O 1
ATOM 849 N N . LEU A 1 103 ? 13.609 -2.697 -7.141 1 96.56 103 LEU A N 1
ATOM 850 C CA . LEU A 1 103 ? 13.656 -3.645 -8.25 1 96.56 103 LEU A CA 1
ATOM 851 C C . LEU A 1 103 ? 14.82 -4.617 -8.078 1 96.56 103 LEU A C 1
ATOM 853 O O . LEU A 1 103 ? 14.625 -5.836 -8.086 1 96.56 103 LEU A O 1
ATOM 857 N N . CYS A 1 104 ? 16.016 -4.121 -7.875 1 96.69 104 CYS A N 1
ATOM 858 C CA . CYS A 1 104 ? 17.219 -4.934 -7.816 1 96.69 104 CYS A CA 1
ATOM 859 C C . CYS A 1 104 ? 17.25 -5.773 -6.543 1 96.69 104 CYS A C 1
ATOM 861 O O . CYS A 1 104 ? 17.438 -6.988 -6.602 1 96.69 104 CYS A O 1
ATOM 863 N N . LEU A 1 105 ? 17.016 -5.129 -5.477 1 96.5 105 LEU A N 1
ATOM 864 C CA . LEU A 1 105 ? 17.109 -5.84 -4.207 1 96.5 105 LEU A CA 1
ATOM 865 C C . LEU A 1 105 ? 15.891 -6.742 -3.998 1 96.5 105 LEU A C 1
ATOM 86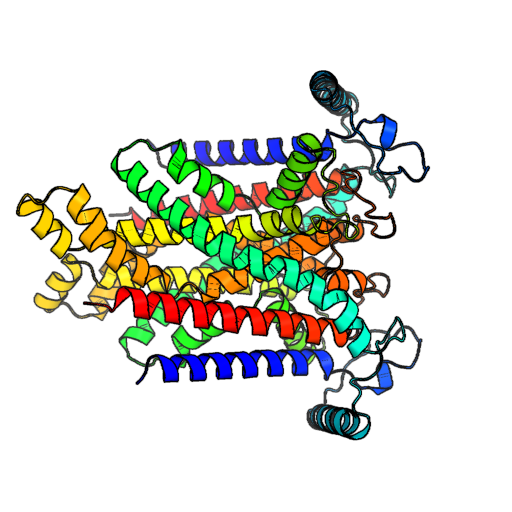7 O O . LEU A 1 105 ? 15.992 -7.777 -3.336 1 96.5 105 LEU A O 1
ATOM 871 N N . GLY A 1 106 ? 14.758 -6.285 -4.52 1 95.62 106 GLY A N 1
ATOM 872 C CA . GLY A 1 106 ? 13.586 -7.137 -4.434 1 95.62 106 GLY A CA 1
ATOM 873 C C . GLY A 1 106 ? 13.742 -8.453 -5.172 1 95.62 106 GLY A C 1
ATOM 874 O O . GLY A 1 106 ? 13.445 -9.516 -4.625 1 95.62 106 GLY A O 1
ATOM 875 N N . ILE A 1 107 ? 14.25 -8.352 -6.355 1 95.19 107 ILE A N 1
ATOM 876 C CA . ILE A 1 107 ? 14.484 -9.555 -7.141 1 95.19 107 ILE A CA 1
ATOM 877 C C . ILE A 1 107 ? 15.562 -10.406 -6.473 1 95.19 107 ILE A C 1
ATOM 879 O O . ILE A 1 107 ? 15.383 -11.617 -6.305 1 95.19 107 ILE A O 1
ATOM 883 N N . TRP A 1 108 ? 16.578 -9.781 -6.07 1 95.81 108 TRP A N 1
ATOM 884 C CA . TRP A 1 108 ? 17.672 -10.492 -5.414 1 95.81 108 TRP A CA 1
ATOM 885 C C . TRP A 1 108 ? 17.188 -11.211 -4.164 1 95.81 108 TRP A C 1
ATOM 887 O O . TRP A 1 108 ? 17.484 -12.391 -3.963 1 95.81 108 TRP A O 1
ATOM 897 N N . LYS A 1 109 ? 16.5 -10.516 -3.369 1 94.19 109 LYS A N 1
ATOM 898 C CA . LYS A 1 109 ? 15.977 -11.094 -2.131 1 94.19 109 LYS A CA 1
ATOM 899 C C . LYS A 1 109 ? 14.969 -12.203 -2.418 1 94.19 109 LYS A C 1
ATOM 901 O O . LYS A 1 109 ? 14.938 -13.211 -1.711 1 94.19 109 LYS A O 1
ATOM 906 N N . GLY A 1 110 ? 14.141 -12.008 -3.416 1 93.62 110 GLY A N 1
ATOM 907 C CA . GLY A 1 110 ? 13.188 -13.039 -3.801 1 93.62 110 GLY A CA 1
ATOM 908 C C . GLY A 1 110 ? 13.852 -14.328 -4.25 1 93.62 110 GLY A C 1
ATOM 909 O O . GLY A 1 110 ? 13.422 -15.414 -3.871 1 93.62 110 GLY A O 1
ATOM 910 N N . VAL A 1 111 ? 14.852 -14.195 -5.008 1 93.31 111 VAL A N 1
ATOM 911 C CA . VAL A 1 111 ? 15.617 -15.352 -5.461 1 93.31 111 VAL A CA 1
ATOM 912 C C . VAL A 1 111 ? 16.281 -16.031 -4.27 1 93.31 111 VAL A C 1
ATOM 914 O O . VAL A 1 111 ? 16.25 -17.266 -4.152 1 93.31 111 VAL A O 1
ATOM 917 N N . PHE A 1 112 ? 16.828 -15.234 -3.449 1 92.56 112 PHE A N 1
ATOM 918 C CA . PHE A 1 112 ? 17.469 -15.75 -2.244 1 92.56 112 PHE A CA 1
ATOM 919 C C . PHE A 1 112 ? 16.469 -16.516 -1.388 1 92.56 112 PHE A C 1
ATOM 921 O O . PHE A 1 112 ? 16.781 -17.594 -0.883 1 92.56 112 PHE A O 1
ATOM 928 N N . ASP A 1 113 ? 15.344 -15.961 -1.145 1 90.5 113 ASP A N 1
ATOM 929 C CA . ASP A 1 113 ? 14.305 -16.609 -0.349 1 90.5 113 ASP A CA 1
ATOM 930 C C . ASP A 1 113 ? 13.898 -17.938 -0.963 1 90.5 113 ASP A C 1
ATOM 932 O O . ASP A 1 113 ? 13.688 -18.922 -0.245 1 90.5 113 ASP A O 1
ATOM 936 N N . TYR A 1 114 ? 13.688 -17.953 -2.277 1 91.12 114 TYR A N 1
ATOM 937 C CA . TYR A 1 114 ? 13.32 -19.172 -2.98 1 91.12 114 TYR A CA 1
ATOM 938 C C . TYR A 1 114 ? 14.375 -20.266 -2.795 1 91.12 114 TYR A C 1
ATOM 940 O O . TYR A 1 114 ? 14.055 -21.406 -2.457 1 91.12 114 TYR A O 1
ATOM 948 N N . LYS A 1 115 ? 15.633 -19.938 -2.975 1 89.62 115 LYS A N 1
ATOM 949 C CA . LYS A 1 115 ? 16.719 -20.906 -2.848 1 89.62 115 LYS A CA 1
ATOM 950 C C . LYS A 1 115 ? 16.844 -21.406 -1.415 1 89.62 115 LYS A C 1
ATOM 952 O O . LYS A 1 115 ? 17.172 -22.578 -1.193 1 89.62 115 LYS A O 1
ATOM 957 N N . ASN A 1 116 ? 16.672 -20.562 -0.527 1 87.69 116 ASN A N 1
ATOM 958 C CA . ASN A 1 116 ? 16.75 -20.953 0.875 1 87.69 116 ASN A CA 1
ATOM 959 C C . ASN A 1 116 ? 15.609 -21.906 1.247 1 87.69 116 ASN A C 1
ATOM 961 O O . ASN A 1 116 ? 15.773 -22.766 2.107 1 87.69 116 ASN A O 1
ATOM 965 N N . LYS A 1 117 ? 14.461 -21.656 0.763 1 82.62 117 LYS A N 1
ATOM 966 C CA . LYS A 1 117 ? 13.328 -22.547 0.991 1 82.62 117 LYS A CA 1
ATOM 967 C C . LYS A 1 117 ? 13.641 -23.969 0.509 1 82.62 117 LYS A C 1
ATOM 969 O O . LYS A 1 117 ? 13.203 -24.938 1.122 1 82.62 117 LYS A O 1
ATOM 974 N N . LEU A 1 118 ? 14.281 -24 -0.604 1 80.19 118 LEU A N 1
ATOM 975 C CA . LEU A 1 118 ? 14.656 -25.297 -1.145 1 80.19 118 LEU A CA 1
ATOM 976 C C . LEU A 1 118 ? 15.57 -26.047 -0.175 1 80.19 118 LEU A C 1
ATOM 978 O O . LEU A 1 118 ? 15.5 -27.281 -0.068 1 80.19 118 LEU A O 1
ATOM 982 N N . LYS A 1 119 ? 16.406 -25.281 0.495 1 78.56 119 LYS A N 1
ATOM 983 C CA . LYS A 1 119 ? 17.344 -25.891 1.431 1 78.56 119 LYS A CA 1
ATOM 984 C C . LYS A 1 119 ? 16.703 -26.094 2.797 1 78.56 119 LYS A C 1
ATOM 986 O O . LYS A 1 119 ? 17.344 -26.625 3.717 1 78.56 119 LYS A O 1
ATOM 991 N N . ARG A 1 120 ? 15.477 -25.938 3.059 1 67.69 120 ARG A N 1
ATOM 992 C CA . ARG A 1 120 ? 14.703 -26.078 4.285 1 67.69 120 ARG A CA 1
ATOM 993 C C . ARG A 1 120 ? 15.211 -25.141 5.375 1 67.69 120 ARG A C 1
ATOM 995 O O . ARG A 1 120 ? 15.094 -25.453 6.562 1 67.69 120 ARG A O 1
ATOM 1002 N N . ARG A 1 121 ? 16.078 -24.234 5.027 1 58.28 121 ARG A N 1
ATOM 1003 C CA . ARG A 1 121 ? 16.578 -23.297 6.035 1 58.28 121 ARG A CA 1
ATOM 1004 C C . ARG A 1 121 ? 15.539 -22.219 6.328 1 58.28 121 ARG A C 1
ATOM 1006 O O . ARG A 1 121 ? 15.414 -21.25 5.574 1 58.28 121 ARG A O 1
ATOM 1013 N N . ASN A 1 122 ? 14.305 -22.406 6.781 1 54.34 122 ASN A N 1
ATOM 1014 C CA . ASN A 1 122 ? 13 -21.75 6.809 1 54.34 122 ASN A CA 1
ATOM 1015 C C . ASN A 1 122 ? 13.078 -20.359 7.414 1 54.34 122 ASN A C 1
ATOM 1017 O O . ASN A 1 122 ? 12.375 -19.438 6.98 1 54.34 122 ASN A O 1
ATOM 1021 N N . ILE A 1 123 ? 14.023 -20.141 8.43 1 53.25 123 ILE A N 1
ATOM 1022 C CA . ILE A 1 123 ? 13.68 -19.078 9.375 1 53.25 123 ILE A CA 1
ATOM 1023 C C . ILE A 1 123 ? 14.141 -17.734 8.836 1 53.25 123 ILE A C 1
ATOM 1025 O O . ILE A 1 123 ? 13.422 -16.734 8.93 1 53.25 123 ILE A O 1
ATOM 1029 N N . PHE A 1 124 ? 15.336 -17.75 8.195 1 58.03 124 PHE A N 1
ATOM 1030 C CA . PHE A 1 124 ? 15.914 -16.438 7.965 1 58.03 124 PHE A CA 1
ATOM 1031 C C . PHE A 1 124 ? 15.43 -15.859 6.641 1 58.03 124 PHE A C 1
ATOM 1033 O O . PHE A 1 124 ? 15.133 -14.664 6.555 1 58.03 124 PHE A O 1
ATOM 1040 N N . GLY A 1 125 ? 15.25 -16.75 5.555 1 60.22 125 GLY A N 1
ATOM 1041 C CA . GLY A 1 125 ? 15.039 -16.125 4.258 1 60.22 125 GLY A CA 1
ATOM 1042 C C . GLY A 1 125 ? 13.609 -15.68 4.035 1 60.22 125 GLY A C 1
ATOM 1043 O O . GLY A 1 125 ? 13.352 -14.492 3.828 1 60.22 125 GLY A O 1
ATOM 1044 N N . ASN A 1 126 ? 12.719 -16.547 4.285 1 68.56 126 ASN A N 1
ATOM 1045 C CA . ASN A 1 126 ? 11.328 -16.203 4.023 1 68.56 126 ASN A CA 1
ATOM 1046 C C . ASN A 1 126 ? 10.68 -15.508 5.215 1 68.56 126 ASN A C 1
ATOM 1048 O O . ASN A 1 126 ? 9.727 -14.75 5.055 1 68.56 126 ASN A O 1
ATOM 1052 N N . GLY A 1 127 ? 11.414 -15.688 6.27 1 74.81 127 GLY A N 1
ATOM 1053 C CA . GLY A 1 127 ? 10.859 -15.125 7.492 1 74.81 127 GLY A CA 1
ATOM 1054 C C . GLY A 1 127 ? 10.969 -13.617 7.562 1 74.81 127 GLY A C 1
ATOM 1055 O O . GLY A 1 127 ? 10.008 -12.938 7.945 1 74.81 127 GLY A O 1
ATOM 1056 N N . LEU A 1 128 ? 12.07 -13.117 7.109 1 77.81 128 LEU A N 1
ATOM 1057 C CA . LEU A 1 128 ? 12.273 -11.672 7.16 1 77.81 128 LEU A CA 1
ATOM 1058 C C . LEU A 1 128 ? 11.328 -10.953 6.191 1 77.81 128 LEU A C 1
ATOM 1060 O O . LEU A 1 128 ? 10.758 -9.922 6.531 1 77.81 128 LEU A O 1
ATOM 1064 N N . THR A 1 129 ? 11.25 -11.539 4.988 1 80.19 129 THR A N 1
ATOM 1065 C CA . THR A 1 129 ? 10.367 -10.961 3.986 1 80.19 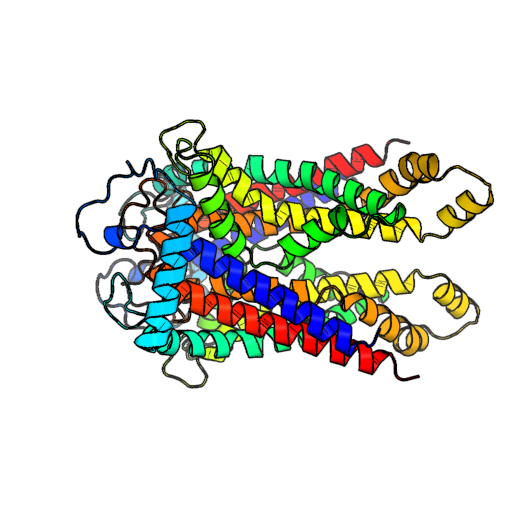129 THR A CA 1
ATOM 1066 C C . THR A 1 129 ? 8.922 -10.961 4.48 1 80.19 129 THR A C 1
ATOM 1068 O O . THR A 1 129 ? 8.219 -9.953 4.363 1 80.19 129 THR A O 1
ATOM 1071 N N . TRP A 1 130 ? 8.641 -11.953 5.105 1 76.5 130 TRP A N 1
ATOM 1072 C CA . TRP A 1 130 ? 7.285 -12.086 5.641 1 76.5 130 TRP A CA 1
ATOM 1073 C C . TRP A 1 130 ? 7.059 -11.117 6.793 1 76.5 130 TRP A C 1
ATOM 1075 O O . TRP A 1 130 ? 6.016 -10.461 6.867 1 76.5 130 TRP A O 1
ATOM 1085 N N . LEU A 1 131 ? 7.992 -11.031 7.609 1 77.12 131 LEU A N 1
ATOM 1086 C CA . LEU A 1 131 ? 7.887 -10.164 8.773 1 77.12 131 LEU A CA 1
ATOM 1087 C C . LEU A 1 131 ? 7.738 -8.703 8.359 1 77.12 131 LEU A C 1
ATOM 1089 O O . LEU A 1 131 ? 6.848 -8 8.844 1 77.12 131 LEU A O 1
ATOM 1093 N N . LEU A 1 132 ? 8.555 -8.289 7.488 1 78.06 132 LEU A N 1
ATOM 1094 C CA . LEU A 1 132 ? 8.562 -6.891 7.086 1 78.06 132 LEU A CA 1
ATOM 1095 C C . LEU A 1 132 ? 7.305 -6.543 6.293 1 78.06 132 LEU A C 1
ATOM 1097 O O . LEU A 1 132 ? 6.797 -5.426 6.383 1 78.06 132 LEU A O 1
ATOM 1101 N N . GLN A 1 133 ? 6.805 -7.453 5.652 1 78.62 133 GLN A N 1
ATOM 1102 C CA . GLN A 1 133 ? 5.613 -7.207 4.844 1 78.62 133 GLN A CA 1
ATOM 1103 C C . GLN A 1 133 ? 4.352 -7.238 5.703 1 78.62 133 GLN A C 1
ATOM 1105 O O . GLN A 1 133 ? 3.307 -6.723 5.297 1 78.62 133 GLN A O 1
ATOM 1110 N N . SER A 1 134 ? 4.488 -7.883 6.844 1 80.56 134 SER A N 1
ATOM 1111 C CA . SER A 1 134 ? 3.332 -8.008 7.723 1 80.56 134 SER A CA 1
ATOM 1112 C C . SER A 1 134 ? 3.152 -6.77 8.586 1 80.56 134 SER A C 1
ATOM 1114 O O . SER A 1 134 ? 2.123 -6.609 9.25 1 80.56 134 SER A O 1
ATOM 1116 N N . ILE A 1 135 ? 4.121 -5.922 8.539 1 85.62 135 ILE A N 1
ATOM 1117 C CA . ILE A 1 135 ? 4.082 -4.691 9.328 1 85.62 135 ILE A CA 1
ATOM 1118 C C . ILE A 1 135 ? 3.576 -3.541 8.461 1 85.62 135 ILE A C 1
ATOM 1120 O O . ILE A 1 135 ? 4.027 -3.369 7.324 1 85.62 135 ILE A O 1
ATOM 1124 N N . PRO A 1 136 ? 2.623 -2.834 8.945 1 83.44 136 PRO A N 1
ATOM 1125 C CA . PRO A 1 136 ? 2.188 -1.661 8.18 1 83.44 136 PRO A CA 1
ATOM 1126 C C . PRO A 1 136 ? 3.336 -0.707 7.863 1 83.44 136 PRO A C 1
ATOM 1128 O O . PRO A 1 136 ? 4.242 -0.528 8.68 1 83.44 136 PRO A O 1
ATOM 1131 N N . ASP A 1 137 ? 3.242 -0.097 6.73 1 82.12 137 ASP A N 1
ATOM 1132 C CA . ASP A 1 137 ? 4.332 0.71 6.191 1 82.12 137 ASP A CA 1
ATOM 1133 C C . ASP A 1 137 ? 4.703 1.843 7.148 1 82.12 137 ASP A C 1
ATOM 1135 O O . ASP A 1 137 ? 5.883 2.121 7.363 1 82.12 137 ASP A O 1
ATOM 1139 N N . PHE A 1 138 ? 3.719 2.449 7.73 1 80.75 138 PHE A N 1
ATOM 1140 C CA . PHE A 1 138 ? 4.016 3.592 8.586 1 80.75 138 PHE A CA 1
ATOM 1141 C C . PHE A 1 138 ? 4.844 3.162 9.789 1 80.75 138 PHE A C 1
ATOM 1143 O O . PHE A 1 138 ? 5.73 3.896 10.234 1 80.75 138 PHE A O 1
ATOM 1150 N N . PHE A 1 139 ? 4.609 1.971 10.305 1 81 139 PHE A N 1
ATOM 1151 C CA . PHE A 1 139 ? 5.383 1.479 11.445 1 81 139 PHE A CA 1
ATOM 1152 C C . PHE A 1 139 ? 6.816 1.169 11.031 1 81 139 PHE A C 1
ATOM 1154 O O . PHE A 1 139 ? 7.758 1.442 11.781 1 81 139 PHE A O 1
ATOM 1161 N N . ILE A 1 140 ? 6.898 0.654 9.883 1 83.38 140 ILE A N 1
ATOM 1162 C CA . ILE A 1 140 ? 8.234 0.317 9.391 1 83.38 140 ILE A CA 1
ATOM 1163 C C . ILE A 1 140 ? 9.055 1.591 9.227 1 83.38 140 ILE A C 1
ATOM 1165 O O . ILE A 1 140 ? 10.227 1.632 9.617 1 83.38 140 ILE A O 1
ATOM 1169 N N . VAL A 1 141 ? 8.414 2.562 8.664 1 82.31 141 VAL A N 1
ATOM 1170 C CA . VAL A 1 141 ? 9.117 3.814 8.406 1 82.31 141 VAL A CA 1
ATOM 1171 C C . VAL A 1 141 ? 9.547 4.449 9.727 1 82.31 141 VAL A C 1
ATOM 1173 O O . VAL A 1 141 ? 10.688 4.895 9.867 1 82.31 141 VAL A O 1
ATOM 1176 N N . VAL A 1 142 ? 8.641 4.449 10.664 1 76.88 142 VAL A N 1
ATOM 1177 C CA . VAL A 1 142 ? 8.938 5.066 11.953 1 76.88 142 VAL A CA 1
ATOM 1178 C C . VAL A 1 142 ? 10.055 4.301 12.656 1 76.88 142 VAL A C 1
ATOM 1180 O O . VAL A 1 142 ? 10.992 4.902 13.18 1 76.88 142 VAL A O 1
ATOM 1183 N N . CYS A 1 143 ? 9.984 2.982 12.594 1 78 143 CYS A N 1
ATOM 1184 C CA . CYS A 1 143 ? 10.984 2.148 13.242 1 78 143 CYS A CA 1
ATOM 1185 C C . CYS A 1 143 ? 12.344 2.309 12.578 1 78 143 CYS A C 1
ATOM 1187 O O . CYS A 1 143 ? 13.367 2.4 13.258 1 78 143 CYS A O 1
ATOM 1189 N N . LEU A 1 144 ? 12.359 2.297 11.297 1 79.31 144 LEU A N 1
ATOM 1190 C CA . LEU A 1 144 ? 13.625 2.406 10.57 1 79.31 144 LEU A CA 1
ATOM 1191 C C . LEU A 1 144 ? 14.242 3.785 10.766 1 79.31 144 LEU A C 1
ATOM 1193 O O . LEU A 1 144 ? 15.469 3.918 10.805 1 79.31 144 LEU A O 1
ATOM 1197 N N . GLN A 1 145 ? 13.375 4.738 10.805 1 75.06 145 GLN A N 1
ATOM 1198 C CA . GLN A 1 145 ? 13.891 6.074 11.094 1 75.06 145 GLN A CA 1
ATOM 1199 C C . GLN A 1 145 ? 14.609 6.105 12.438 1 75.06 145 GLN A C 1
ATOM 1201 O O . GLN A 1 145 ? 15.68 6.703 12.562 1 75.06 145 GLN A O 1
ATOM 1206 N N . TRP A 1 146 ? 14.023 5.438 13.383 1 70.5 146 TRP A N 1
ATOM 1207 C CA . TRP A 1 146 ? 14.625 5.359 14.711 1 70.5 146 TRP A CA 1
ATOM 1208 C C . TRP A 1 146 ? 15.953 4.621 14.664 1 70.5 146 TRP A C 1
ATOM 1210 O O . TRP A 1 146 ? 16.922 5.027 15.312 1 70.5 146 TRP A O 1
ATOM 1220 N N . LEU A 1 147 ? 15.938 3.6 13.969 1 72.12 147 LEU A N 1
ATOM 1221 C CA . LEU A 1 147 ? 17.141 2.799 13.844 1 72.12 147 LEU A CA 1
ATOM 1222 C C . LEU A 1 147 ? 18.266 3.605 13.195 1 72.12 147 LEU A C 1
ATOM 1224 O O . LEU A 1 147 ? 19.422 3.545 13.633 1 72.12 147 LEU A O 1
ATOM 1228 N N . VAL A 1 148 ? 17.969 4.348 12.227 1 71.12 148 VAL A N 1
ATOM 1229 C CA . VAL A 1 148 ? 18.969 5.141 11.516 1 71.12 148 VAL A CA 1
ATOM 1230 C C . VAL A 1 148 ? 19.5 6.242 12.43 1 71.12 148 VAL A C 1
ATOM 1232 O O . VAL A 1 148 ? 20.703 6.508 12.461 1 71.12 148 VAL A O 1
ATOM 1235 N N . ILE A 1 149 ? 18.609 6.848 13.086 1 66.44 149 ILE A N 1
ATOM 1236 C CA . ILE A 1 149 ? 19 7.93 13.977 1 66.44 149 ILE A CA 1
ATOM 1237 C C . ILE A 1 149 ? 19.875 7.375 15.094 1 66.44 149 ILE A C 1
ATOM 1239 O O . ILE A 1 149 ? 20.844 8.023 15.508 1 66.44 149 ILE A O 1
ATOM 1243 N N . PHE A 1 150 ? 19.547 6.191 15.445 1 65.5 150 PHE A N 1
ATOM 1244 C CA . PHE A 1 150 ? 20.266 5.57 16.547 1 65.5 150 PHE A CA 1
ATOM 1245 C C . PHE A 1 150 ? 21.641 5.105 16.109 1 65.5 150 PHE A C 1
ATOM 1247 O O . PHE A 1 150 ? 22.625 5.273 16.828 1 65.5 150 PHE A O 1
ATOM 1254 N N . ILE A 1 151 ? 21.75 4.465 15.062 1 67.62 151 ILE A N 1
ATOM 1255 C CA . ILE A 1 151 ? 23 3.883 14.586 1 67.62 151 ILE A CA 1
ATOM 1256 C C . ILE A 1 151 ? 23.891 4.973 13.977 1 67.62 151 ILE A C 1
ATOM 1258 O O . ILE A 1 151 ? 25.109 4.953 14.133 1 67.62 151 ILE A O 1
ATOM 1262 N N . PHE A 1 152 ? 23.203 5.797 13.297 1 67.06 152 PHE A N 1
ATOM 1263 C CA . PHE A 1 152 ? 23.953 6.848 12.617 1 67.06 152 PHE A CA 1
ATOM 1264 C C . PHE A 1 152 ? 23.469 8.227 13.055 1 67.06 152 PHE A C 1
ATOM 1266 O O . PHE A 1 152 ? 22.875 8.961 12.266 1 67.06 152 PHE A O 1
ATOM 1273 N N . PRO A 1 153 ? 23.938 8.539 14.203 1 59.41 153 PRO A N 1
ATOM 1274 C CA . PRO A 1 153 ? 23.453 9.82 14.727 1 59.41 153 PRO A CA 1
ATOM 1275 C C . PRO A 1 153 ? 23.859 11.008 13.852 1 59.41 153 PRO A C 1
ATOM 1277 O O . PRO A 1 153 ? 23.188 12.039 13.859 1 59.41 153 PRO A O 1
ATOM 1280 N N . SER A 1 154 ? 24.953 10.75 13.195 1 58.5 154 SER A N 1
ATOM 1281 C CA . SER A 1 154 ? 25.438 11.852 12.375 1 58.5 154 SER A CA 1
ATOM 1282 C C . SER A 1 154 ? 24.641 11.984 11.086 1 58.5 154 SER A C 1
ATOM 1284 O O . SER A 1 154 ? 24.688 13.016 10.422 1 58.5 154 SER A O 1
ATOM 1286 N N . LEU A 1 155 ? 24.156 10.883 10.766 1 56.97 155 LEU A N 1
ATOM 1287 C CA . LEU A 1 155 ? 23.391 10.922 9.523 1 56.97 155 LEU A CA 1
ATOM 1288 C C . LEU A 1 155 ? 22.062 11.664 9.711 1 56.97 155 LEU A C 1
ATOM 1290 O O . LEU A 1 155 ? 21.266 11.297 10.578 1 56.97 155 LEU A O 1
ATOM 1294 N N . ARG A 1 156 ? 22.281 12.945 9.695 1 52.28 156 ARG A N 1
ATOM 1295 C CA . ARG A 1 156 ? 21.062 13.75 9.781 1 52.28 156 ARG A CA 1
ATOM 1296 C C . ARG A 1 156 ? 20.016 13.258 8.805 1 52.28 156 ARG A C 1
ATOM 1298 O O . ARG A 1 156 ? 20.281 13.117 7.609 1 52.28 156 ARG A O 1
ATOM 1305 N N . LEU A 1 157 ? 19.156 12.336 9.289 1 54.16 157 LEU A N 1
ATOM 1306 C CA . LEU A 1 157 ? 18.125 11.688 8.477 1 54.16 157 LEU A CA 1
ATOM 1307 C C . LEU A 1 157 ? 17.75 12.555 7.281 1 54.16 157 LEU A C 1
ATOM 1309 O O . LEU A 1 157 ? 17.422 12.031 6.211 1 54.16 157 LEU A O 1
ATOM 1313 N N . PHE A 1 158 ? 17.516 14.086 7.5 1 53.66 158 PHE A N 1
ATOM 1314 C CA . PHE A 1 158 ? 16.766 14.82 6.477 1 53.66 158 PHE A CA 1
ATOM 1315 C C . PHE A 1 158 ? 17.531 16.062 6.039 1 53.66 158 PHE A C 1
ATOM 1317 O O . PHE A 1 158 ? 16.953 16.984 5.465 1 53.66 158 PHE A O 1
ATOM 1324 N N . SER A 1 159 ? 18.953 16.047 6.195 1 53.22 159 SER A N 1
ATOM 1325 C CA . SER A 1 159 ? 19.391 17.422 5.918 1 53.22 159 SER A CA 1
ATOM 1326 C C . SER A 1 159 ? 19.281 17.734 4.43 1 53.22 159 SER A C 1
ATOM 1328 O O . SER A 1 159 ? 19.922 17.062 3.604 1 53.22 159 SER A O 1
ATOM 1330 N N . GLN A 1 160 ? 18.016 18.266 4.047 1 55.94 160 GLN A N 1
ATOM 1331 C CA . GLN A 1 160 ? 17.938 18.797 2.693 1 55.94 160 GLN A CA 1
ATOM 1332 C C . GLN A 1 160 ? 19.219 19.562 2.334 1 55.94 160 GLN A C 1
ATOM 1334 O O . GLN A 1 160 ? 19.469 19.844 1.16 1 55.94 160 GLN A O 1
ATOM 1339 N N . LEU A 1 161 ? 20 19.719 3.402 1 55.28 161 LEU A N 1
ATOM 1340 C CA . LEU A 1 161 ? 21.156 20.578 3.195 1 55.28 161 LEU A CA 1
ATOM 1341 C C . LEU A 1 161 ? 22.344 19.781 2.668 1 55.28 161 LEU A C 1
ATOM 1343 O O . LEU A 1 161 ? 23.234 20.328 2.01 1 55.28 161 LEU A O 1
ATOM 1347 N N . ASN A 1 162 ? 22.234 18.547 2.975 1 61.06 162 ASN A N 1
ATOM 1348 C CA . ASN A 1 162 ? 23.359 17.75 2.496 1 61.06 162 ASN A CA 1
ATOM 1349 C C . ASN A 1 162 ? 22.984 16.891 1.305 1 61.06 162 ASN A C 1
ATOM 1351 O O . ASN A 1 162 ? 21.828 16.484 1.177 1 61.06 162 ASN A O 1
ATOM 1355 N N . TRP A 1 163 ? 23.953 16.75 0.405 1 64.19 163 TRP A N 1
ATOM 1356 C CA . TRP A 1 163 ? 23.75 16.031 -0.845 1 64.19 163 TRP A CA 1
ATOM 1357 C C . TRP A 1 163 ? 23.391 14.57 -0.577 1 64.19 163 TRP A C 1
ATOM 1359 O O . TRP A 1 163 ? 22.812 13.898 -1.434 1 64.19 163 TRP A O 1
ATOM 1369 N N . TYR A 1 164 ? 23.641 14.125 0.637 1 70.19 164 TYR A N 1
ATOM 1370 C CA . TYR A 1 164 ? 23.375 12.719 0.908 1 70.19 164 TYR A CA 1
ATOM 1371 C C . TYR A 1 164 ? 22.109 12.562 1.763 1 70.19 164 TYR A C 1
ATOM 1373 O O . TYR A 1 164 ? 21.734 11.453 2.131 1 70.19 164 TYR A O 1
ATOM 1381 N N . GLY A 1 165 ? 21.484 13.672 1.889 1 77.06 165 GLY A N 1
ATOM 1382 C CA . GLY A 1 165 ? 20.328 13.688 2.77 1 77.06 165 GLY A CA 1
ATOM 1383 C C . GLY A 1 165 ? 19.156 12.898 2.23 1 77.06 165 GLY A C 1
ATOM 1384 O O . GLY A 1 165 ? 18.266 12.492 2.988 1 77.06 165 GLY A O 1
ATOM 1385 N N . PHE A 1 166 ? 19.266 12.539 0.83 1 85.44 166 PHE A N 1
ATOM 1386 C CA . PHE A 1 166 ? 18.141 11.844 0.227 1 85.44 166 PHE A CA 1
ATOM 1387 C C . PHE A 1 166 ? 18.312 10.328 0.362 1 85.44 166 PHE A C 1
ATOM 1389 O O . PHE A 1 166 ? 17.344 9.578 0.156 1 85.44 166 PHE A O 1
ATOM 1396 N N . ILE A 1 167 ? 19.422 9.859 0.769 1 85.81 167 ILE A N 1
ATOM 1397 C CA . ILE A 1 167 ? 19.75 8.438 0.727 1 85.81 167 ILE A CA 1
ATOM 1398 C C . ILE A 1 167 ? 18.875 7.684 1.729 1 85.81 167 ILE A C 1
ATOM 1400 O O . ILE A 1 167 ? 18.266 6.672 1.386 1 85.81 167 ILE A O 1
ATOM 1404 N N . VAL A 1 168 ? 18.797 8.219 2.908 1 84.88 168 VAL A N 1
ATOM 1405 C CA . VAL A 1 168 ? 18.047 7.527 3.953 1 84.88 168 VAL A CA 1
ATOM 1406 C C . VAL A 1 168 ? 16.562 7.527 3.609 1 84.88 168 VAL A C 1
ATOM 1408 O O . VAL A 1 168 ? 15.922 6.473 3.6 1 84.88 168 VAL A O 1
ATOM 1411 N N . PRO A 1 169 ? 16.047 8.727 3.191 1 88.62 169 PRO A N 1
ATOM 1412 C CA . PRO A 1 169 ? 14.633 8.719 2.797 1 88.62 169 PRO A CA 1
ATOM 1413 C C . PRO A 1 169 ? 14.359 7.809 1.603 1 88.62 169 PRO A C 1
ATOM 1415 O O . PRO A 1 169 ? 13.32 7.141 1.556 1 88.62 169 PRO A O 1
ATOM 1418 N N . ALA A 1 170 ? 15.297 7.809 0.687 1 92.31 170 ALA A N 1
ATOM 1419 C CA . ALA A 1 170 ? 15.125 6.941 -0.479 1 92.31 170 ALA A CA 1
ATOM 1420 C C . ALA A 1 170 ? 15.117 5.473 -0.075 1 92.31 170 ALA A C 1
ATOM 1422 O O . ALA A 1 170 ? 14.352 4.676 -0.619 1 92.31 170 ALA A O 1
ATOM 1423 N N . LEU A 1 171 ? 15.945 5.121 0.823 1 91.12 171 LEU A N 1
ATOM 1424 C CA . LEU A 1 171 ? 15.984 3.756 1.339 1 91.12 171 LEU A CA 1
ATOM 1425 C C . LEU A 1 171 ? 14.68 3.408 2.055 1 91.12 171 LEU A C 1
ATOM 1427 O O . LEU A 1 171 ? 14.172 2.293 1.924 1 91.12 171 LEU A O 1
ATOM 1431 N N . LEU A 1 172 ? 14.18 4.348 2.756 1 91.06 172 LEU A N 1
ATOM 1432 C CA . LEU A 1 172 ? 12.93 4.121 3.477 1 91.06 172 LEU A CA 1
ATOM 1433 C C . LEU A 1 172 ? 11.773 3.914 2.504 1 91.06 172 LEU A C 1
ATOM 1435 O O . LEU A 1 172 ? 10.93 3.047 2.721 1 91.06 172 LEU A O 1
ATOM 1439 N N . VAL A 1 173 ? 11.812 4.668 1.448 1 94.12 173 VAL A N 1
ATOM 1440 C CA . VAL A 1 173 ? 10.758 4.562 0.443 1 94.12 173 VAL A CA 1
ATOM 1441 C C . VAL A 1 173 ? 10.828 3.193 -0.232 1 94.12 173 VAL A C 1
ATOM 1443 O O . VAL A 1 173 ? 9.797 2.627 -0.607 1 94.12 173 VAL A O 1
ATOM 1446 N N . SER A 1 174 ? 11.977 2.625 -0.307 1 95.75 174 SER A N 1
ATOM 1447 C CA . SER A 1 174 ? 12.195 1.425 -1.108 1 95.75 174 SER A CA 1
ATOM 1448 C C . SER A 1 174 ? 11.875 0.163 -0.313 1 95.75 174 SER A C 1
ATOM 1450 O O . SER A 1 174 ? 11.719 -0.917 -0.888 1 95.75 174 SER A O 1
ATOM 1452 N N . VAL A 1 175 ? 11.719 0.229 0.937 1 92.38 175 VAL A N 1
ATOM 1453 C CA . VAL A 1 175 ? 11.664 -0.958 1.783 1 92.38 175 VAL A CA 1
ATOM 1454 C C . VAL A 1 175 ? 10.398 -1.753 1.473 1 92.38 175 VAL A C 1
ATOM 1456 O O . VAL A 1 175 ? 10.461 -2.947 1.172 1 92.38 175 VAL A O 1
ATOM 1459 N N . TYR A 1 176 ? 9.281 -1.079 1.499 1 89.69 176 TYR A N 1
ATOM 1460 C CA . TYR A 1 176 ? 8.031 -1.801 1.303 1 89.69 176 TYR A CA 1
ATOM 1461 C C . TYR A 1 176 ? 7.938 -2.359 -0.112 1 89.69 176 TYR A C 1
ATOM 1463 O O . TYR A 1 176 ? 7.66 -3.547 -0.301 1 89.69 176 TYR A O 1
ATOM 1471 N N . PRO A 1 177 ? 8.18 -1.538 -1.152 1 93.75 177 PRO A N 1
ATOM 1472 C CA . PRO A 1 177 ? 8.133 -2.109 -2.5 1 93.75 177 PRO A CA 1
ATOM 1473 C C . PRO A 1 177 ? 9.141 -3.236 -2.701 1 93.75 177 PRO A C 1
ATOM 1475 O O . PRO A 1 177 ? 8.875 -4.184 -3.449 1 93.75 177 PRO A O 1
ATOM 1478 N N . MET A 1 178 ? 10.25 -3.15 -2.025 1 94.88 178 MET A N 1
ATOM 1479 C CA . MET A 1 178 ? 11.258 -4.207 -2.111 1 94.88 178 MET A CA 1
ATOM 1480 C C . MET A 1 178 ? 10.719 -5.52 -1.555 1 94.88 178 MET A C 1
ATOM 1482 O O . MET A 1 178 ? 10.875 -6.574 -2.176 1 94.88 178 MET A O 1
ATOM 1486 N N . MET A 1 179 ? 10.102 -5.453 -0.453 1 90.88 179 MET A N 1
ATOM 1487 C CA . MET A 1 179 ? 9.57 -6.652 0.185 1 90.88 179 MET A CA 1
ATOM 1488 C C . MET A 1 179 ? 8.406 -7.227 -0.614 1 90.88 179 MET A C 1
ATOM 1490 O O . MET A 1 179 ? 8.242 -8.445 -0.693 1 90.88 179 MET A O 1
ATOM 1494 N N . TYR A 1 180 ? 7.637 -6.395 -1.136 1 87.94 180 TYR A N 1
ATOM 1495 C CA . TYR A 1 180 ? 6.551 -6.812 -2.02 1 87.94 180 TYR A CA 1
ATOM 1496 C C . TYR A 1 180 ? 7.094 -7.59 -3.213 1 87.94 180 TYR A C 1
ATOM 1498 O O . TYR A 1 180 ? 6.617 -8.688 -3.514 1 87.94 180 TYR A O 1
ATOM 1506 N N . LEU A 1 181 ? 8.078 -7.02 -3.846 1 93 181 LEU A N 1
ATOM 1507 C CA . LEU A 1 181 ? 8.641 -7.66 -5.031 1 93 181 LEU A CA 1
ATOM 1508 C C . LEU A 1 181 ? 9.359 -8.953 -4.668 1 93 181 LEU A C 1
ATOM 1510 O O . LEU A 1 181 ? 9.344 -9.914 -5.441 1 93 181 LEU A O 1
ATOM 1514 N N . ALA A 1 182 ? 9.992 -8.953 -3.551 1 93 182 ALA A N 1
ATOM 1515 C CA . ALA A 1 182 ? 10.672 -10.164 -3.092 1 93 182 ALA A CA 1
ATOM 1516 C C . ALA A 1 182 ? 9.68 -11.312 -2.922 1 93 182 ALA A C 1
ATOM 1518 O O . ALA A 1 182 ? 9.945 -12.438 -3.348 1 93 182 ALA A O 1
ATOM 1519 N N . ARG A 1 183 ? 8.625 -10.984 -2.381 1 86 183 ARG A N 1
ATOM 1520 C CA . ARG A 1 183 ? 7.598 -12 -2.164 1 86 183 ARG A CA 1
ATOM 1521 C C . ARG A 1 183 ? 7.059 -12.523 -3.492 1 86 183 ARG A C 1
ATOM 1523 O O . ARG A 1 183 ? 6.914 -13.734 -3.672 1 86 183 ARG A O 1
ATOM 1530 N N . ILE A 1 184 ? 6.773 -11.633 -4.352 1 86.5 184 ILE A N 1
ATOM 1531 C CA . ILE A 1 184 ? 6.223 -12.016 -5.648 1 86.5 184 ILE A CA 1
ATOM 1532 C C . ILE A 1 184 ? 7.246 -12.844 -6.422 1 86.5 184 ILE A C 1
ATOM 1534 O O . ILE A 1 184 ? 6.891 -13.828 -7.078 1 86.5 184 ILE A O 1
ATOM 1538 N N . THR A 1 185 ? 8.461 -12.414 -6.324 1 92.31 185 THR A N 1
ATOM 1539 C CA . THR A 1 185 ? 9.531 -13.125 -7.016 1 92.31 185 THR A CA 1
ATOM 1540 C C . THR A 1 185 ? 9.68 -14.547 -6.469 1 92.31 185 THR A C 1
ATOM 1542 O O . THR A 1 185 ? 9.719 -15.508 -7.23 1 92.31 185 THR A O 1
ATOM 1545 N N . SER A 1 186 ? 9.711 -14.664 -5.199 1 90.19 186 SER A N 1
ATOM 1546 C CA . SER A 1 186 ? 9.836 -15.984 -4.578 1 90.19 186 SER A CA 1
ATOM 1547 C C . SER A 1 186 ? 8.648 -16.875 -4.934 1 90.19 186 SER A C 1
ATOM 1549 O O . SER A 1 186 ? 8.828 -18.062 -5.227 1 90.19 186 SER A O 1
ATOM 1551 N N . ALA A 1 187 ? 7.496 -16.328 -4.902 1 83.62 187 ALA A N 1
ATOM 1552 C CA . ALA A 1 187 ? 6.289 -17.078 -5.238 1 83.62 187 ALA A CA 1
ATOM 1553 C C . ALA A 1 187 ? 6.305 -17.516 -6.699 1 83.62 187 ALA A C 1
ATOM 1555 O O . ALA A 1 187 ? 5.91 -18.641 -7.027 1 83.62 187 ALA A O 1
ATOM 1556 N N . ALA A 1 188 ? 6.699 -16.594 -7.559 1 87.44 188 ALA A N 1
ATOM 1557 C CA . ALA A 1 188 ? 6.754 -16.891 -8.992 1 87.44 188 ALA A CA 1
ATOM 1558 C C . ALA A 1 188 ? 7.727 -18.031 -9.273 1 87.44 188 ALA A C 1
ATOM 1560 O O . ALA A 1 188 ? 7.453 -18.891 -10.109 1 87.44 188 ALA A O 1
ATOM 1561 N N . LEU A 1 189 ? 8.844 -18.031 -8.602 1 91.38 189 LEU A N 1
ATOM 1562 C CA . LEU A 1 189 ? 9.844 -19.078 -8.789 1 91.38 189 LEU A CA 1
ATOM 1563 C C . LEU A 1 189 ? 9.344 -20.406 -8.242 1 91.38 189 LEU A C 1
ATOM 1565 O O . LEU A 1 189 ? 9.57 -21.453 -8.852 1 91.38 189 LEU A O 1
ATOM 1569 N N . SER A 1 190 ? 8.664 -20.359 -7.113 1 87.06 190 SER A N 1
ATOM 1570 C CA . SER A 1 190 ? 8.078 -21.562 -6.535 1 87.06 190 SER A CA 1
ATOM 1571 C C . SER A 1 190 ? 7.031 -22.172 -7.461 1 87.06 190 SER A C 1
ATOM 1573 O O . SER A 1 190 ? 6.949 -23.391 -7.594 1 87.06 190 SER A O 1
ATOM 1575 N N . ASP A 1 191 ? 6.223 -21.297 -7.98 1 83.06 191 ASP A N 1
ATOM 1576 C CA . ASP A 1 191 ? 5.207 -21.75 -8.93 1 83.06 191 ASP A CA 1
ATOM 1577 C C . ASP A 1 191 ? 5.848 -22.375 -10.156 1 83.06 191 ASP A C 1
ATOM 1579 O O . ASP A 1 191 ? 5.352 -23.391 -10.672 1 83.06 191 ASP A O 1
ATOM 1583 N N . GLU A 1 192 ? 6.883 -21.734 -10.617 1 86 192 GLU A N 1
ATOM 1584 C CA . GLU A 1 192 ? 7.59 -22.266 -11.781 1 86 192 GLU A CA 1
ATOM 1585 C C . GLU A 1 192 ? 8.195 -23.625 -11.492 1 86 192 GLU A C 1
ATOM 1587 O O . GLU A 1 192 ? 8.242 -24.484 -12.375 1 86 192 GLU A O 1
ATOM 1592 N N . GLU A 1 193 ? 8.688 -23.875 -10.305 1 88.69 193 GLU A N 1
ATOM 1593 C CA . GLU A 1 193 ? 9.266 -25.156 -9.898 1 88.69 193 GLU A CA 1
ATOM 1594 C C . GLU A 1 193 ? 8.242 -26.281 -10 1 88.69 193 GLU A C 1
ATOM 1596 O O . GLU A 1 193 ? 8.594 -27.438 -10.266 1 88.69 193 GLU A O 1
ATOM 1601 N N . GLY A 1 194 ? 6.969 -25.938 -9.828 1 83.19 194 GLY A N 1
ATOM 1602 C CA . GLY A 1 194 ? 5.906 -26.922 -9.828 1 83.19 194 GLY A CA 1
ATOM 1603 C C . GLY A 1 194 ? 5.441 -27.297 -11.227 1 83.19 194 GLY A C 1
ATOM 1604 O O . GLY A 1 194 ? 4.621 -28.203 -11.391 1 83.19 194 GLY A O 1
ATOM 1605 N N . GLN A 1 195 ? 5.992 -26.703 -12.195 1 84.12 195 GLN A N 1
ATOM 1606 C CA . GLN A 1 195 ? 5.555 -26.953 -13.57 1 84.12 195 GLN A CA 1
ATOM 1607 C C . GLN A 1 195 ? 5.977 -28.344 -14.039 1 84.12 195 GLN A C 1
ATOM 1609 O O . GLN A 1 195 ? 6.996 -28.859 -13.594 1 84.12 195 GLN A O 1
ATOM 1614 N N . TYR A 1 196 ? 5.254 -29 -14.977 1 83.81 196 TYR A N 1
ATOM 1615 C CA . TYR A 1 196 ? 5.445 -30.359 -15.469 1 83.81 196 TYR A CA 1
ATOM 1616 C C . TYR A 1 196 ? 6.832 -30.516 -16.078 1 83.81 196 TYR A C 1
ATOM 1618 O O . TYR A 1 196 ? 7.508 -31.516 -15.844 1 83.81 196 TYR A O 1
ATOM 1626 N N . TYR A 1 197 ? 7.27 -29.594 -16.891 1 86.81 197 TYR A N 1
ATOM 1627 C CA . TYR A 1 197 ? 8.531 -29.734 -17.609 1 86.81 197 TYR A CA 1
ATOM 1628 C C . TYR A 1 197 ? 9.711 -29.75 -16.641 1 86.81 197 TYR A C 1
ATOM 1630 O O . TYR A 1 197 ? 10.758 -30.328 -16.922 1 86.81 197 TYR A O 1
ATOM 1638 N N . ILE A 1 198 ? 9.523 -29.172 -15.508 1 89.94 198 ILE A N 1
ATOM 1639 C CA . ILE A 1 198 ? 10.555 -29.188 -14.484 1 89.94 198 ILE A CA 1
ATOM 1640 C C . ILE A 1 198 ? 10.617 -30.562 -13.836 1 89.94 198 ILE A C 1
ATOM 1642 O O . ILE A 1 198 ? 11.703 -31.062 -13.539 1 89.94 198 ILE A O 1
ATOM 1646 N N . GLN A 1 199 ? 9.477 -31.172 -13.602 1 88.12 199 GLN A N 1
ATOM 1647 C CA . GLN A 1 199 ? 9.445 -32.531 -13.047 1 88.12 199 GLN A CA 1
ATOM 1648 C C . GLN A 1 199 ? 10.102 -33.531 -14 1 88.12 199 GLN A C 1
ATOM 1650 O O . GLN A 1 199 ? 10.805 -34.438 -13.555 1 88.12 199 GLN A O 1
ATOM 1655 N N . VAL A 1 200 ? 9.797 -33.344 -15.266 1 90.12 200 VAL A N 1
ATOM 1656 C CA . VAL A 1 200 ? 10.414 -34.188 -16.281 1 90.12 200 VAL A CA 1
ATOM 1657 C C . VAL A 1 200 ? 11.93 -34.031 -16.25 1 90.12 200 VAL A C 1
ATOM 1659 O O . VAL A 1 200 ? 12.672 -35 -16.328 1 90.12 200 VAL A O 1
ATOM 1662 N N . ALA A 1 201 ? 12.367 -32.812 -16.109 1 92.25 201 ALA A N 1
ATOM 1663 C CA . ALA A 1 201 ? 13.805 -32.531 -16.047 1 92.25 201 ALA A CA 1
ATOM 1664 C C . ALA A 1 201 ? 14.438 -33.188 -14.836 1 92.25 201 ALA A C 1
ATOM 1666 O O . ALA A 1 201 ? 15.539 -33.719 -14.914 1 92.25 201 ALA A O 1
ATOM 1667 N N . LYS A 1 202 ? 13.766 -33.156 -13.711 1 91.25 202 LYS A N 1
ATOM 1668 C CA . LYS A 1 202 ? 14.234 -33.812 -12.5 1 91.25 202 LYS A CA 1
ATOM 1669 C C . LYS A 1 202 ? 14.312 -35.344 -12.695 1 91.25 202 LYS A C 1
ATOM 1671 O O . LYS A 1 202 ? 15.273 -35.969 -12.273 1 91.25 202 LYS A O 1
ATOM 1676 N N . ALA A 1 203 ? 13.383 -35.875 -13.414 1 93.06 203 ALA A N 1
ATOM 1677 C CA . ALA A 1 203 ? 13.32 -37.312 -13.664 1 93.06 203 ALA A CA 1
ATOM 1678 C C . ALA A 1 203 ? 14.445 -37.75 -14.602 1 93.06 203 ALA A C 1
ATOM 1680 O O . ALA A 1 203 ? 14.914 -38.875 -14.531 1 93.06 203 ALA A O 1
ATOM 1681 N N . LYS A 1 204 ? 14.859 -36.844 -15.438 1 94.5 204 LYS A N 1
ATOM 1682 C CA . LYS A 1 204 ? 15.945 -37.125 -16.375 1 94.5 204 LYS A CA 1
ATOM 1683 C C . LYS A 1 204 ? 17.297 -37.062 -15.688 1 94.5 204 LYS A C 1
ATOM 1685 O O . LYS A 1 204 ? 18.328 -37.375 -16.297 1 94.5 204 LYS A O 1
ATOM 1690 N N . GLY A 1 205 ? 17.297 -36.562 -14.43 1 93.06 205 GLY A N 1
ATOM 1691 C CA . GLY A 1 205 ? 18.516 -36.562 -13.641 1 93.06 205 GLY A CA 1
ATOM 1692 C C . GLY A 1 205 ? 19.281 -35.25 -13.734 1 93.06 205 GLY A C 1
ATOM 1693 O O . GLY A 1 205 ? 20.438 -35.188 -13.312 1 93.06 205 GLY A O 1
ATOM 1694 N N . ILE A 1 206 ? 18.734 -34.25 -14.328 1 93.88 206 ILE A N 1
ATOM 1695 C CA . ILE A 1 206 ? 19.391 -32.969 -14.391 1 93.88 206 ILE A CA 1
ATOM 1696 C C . ILE A 1 206 ? 19.547 -32.375 -12.984 1 93.88 206 ILE A C 1
ATOM 1698 O O . ILE A 1 206 ? 18.594 -32.375 -12.211 1 93.88 206 ILE A O 1
ATOM 1702 N N . PRO A 1 207 ? 20.75 -31.922 -12.617 1 94.38 207 PRO A N 1
ATOM 1703 C CA . PRO A 1 207 ? 20.953 -31.359 -11.281 1 94.38 207 PRO A CA 1
ATOM 1704 C C . PRO A 1 207 ? 20.078 -30.141 -11.008 1 94.38 207 PRO A C 1
ATOM 1706 O O . PRO A 1 207 ? 19.859 -29.328 -11.906 1 94.38 207 PRO A O 1
ATOM 1709 N N . MET A 1 208 ? 19.641 -29.938 -9.742 1 91.06 208 MET A N 1
ATOM 1710 C CA . MET A 1 208 ? 18.734 -28.859 -9.352 1 91.06 208 MET A CA 1
ATOM 1711 C C . MET A 1 208 ? 19.359 -27.5 -9.609 1 91.06 208 MET A C 1
ATOM 1713 O O . MET A 1 208 ? 18.672 -26.562 -9.992 1 91.06 208 MET A O 1
ATOM 1717 N N . LYS A 1 209 ? 20.625 -27.406 -9.414 1 91.94 209 LYS A N 1
ATOM 1718 C CA . LYS A 1 209 ? 21.312 -26.141 -9.648 1 91.94 209 LYS A CA 1
ATOM 1719 C C . LYS A 1 209 ? 21.172 -25.688 -11.102 1 91.94 209 LYS A C 1
ATOM 1721 O O . LYS A 1 209 ? 20.984 -24.5 -11.383 1 91.94 209 LYS A O 1
ATOM 1726 N N . ASP A 1 210 ? 21.219 -26.656 -11.992 1 93.56 210 ASP A N 1
ATOM 1727 C CA . ASP A 1 210 ? 21.094 -26.359 -13.414 1 93.56 210 ASP A CA 1
ATOM 1728 C C . ASP A 1 210 ? 19.641 -26.031 -13.773 1 93.56 210 ASP A C 1
ATOM 1730 O O . ASP A 1 210 ? 19.375 -25.141 -14.586 1 93.56 210 ASP A O 1
ATOM 1734 N N . ILE A 1 211 ? 18.766 -26.734 -13.141 1 93.75 211 ILE A N 1
ATOM 1735 C CA . ILE A 1 211 ? 17.344 -26.5 -13.375 1 93.75 211 ILE A CA 1
ATOM 1736 C C . ILE A 1 211 ? 16.984 -25.094 -12.914 1 93.75 211 ILE A C 1
ATOM 1738 O O . ILE A 1 211 ? 16.281 -24.359 -13.617 1 93.75 211 ILE A O 1
ATOM 1742 N N . ILE A 1 212 ? 17.5 -24.719 -11.789 1 92.56 212 ILE A N 1
ATOM 1743 C CA . ILE A 1 212 ? 17.188 -23.406 -11.211 1 92.56 212 ILE A CA 1
ATOM 1744 C C . ILE A 1 212 ? 17.766 -22.312 -12.094 1 92.56 212 ILE A C 1
ATOM 1746 O O . ILE A 1 212 ? 17.047 -21.406 -12.516 1 92.56 212 ILE A O 1
ATOM 1750 N N . ASN A 1 213 ? 19 -22.391 -12.438 1 90.62 213 ASN A N 1
ATOM 1751 C CA . AS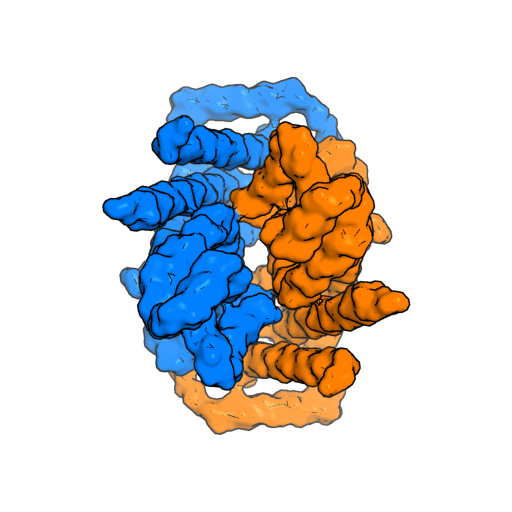N A 1 213 ? 19.703 -21.312 -13.133 1 90.62 213 ASN A CA 1
ATOM 1752 C C . ASN A 1 213 ? 19.281 -21.203 -14.594 1 90.62 213 ASN A C 1
ATOM 1754 O O . ASN A 1 213 ? 19.219 -20.109 -15.148 1 90.62 213 ASN A O 1
ATOM 1758 N N . ARG A 1 214 ? 18.844 -22.359 -15.211 1 88.5 214 ARG A N 1
ATOM 1759 C CA . ARG A 1 214 ? 18.578 -22.344 -16.641 1 88.5 214 ARG A CA 1
ATOM 1760 C C . ARG A 1 214 ? 17.094 -22.25 -16.938 1 88.5 214 ARG A C 1
ATOM 1762 O O . ARG A 1 214 ? 16.688 -21.719 -17.969 1 88.5 214 ARG A O 1
ATOM 1769 N N . HIS A 1 215 ? 16.328 -22.766 -16.062 1 89.94 215 HIS A N 1
ATOM 1770 C CA . HIS A 1 215 ? 14.914 -22.875 -16.406 1 89.94 215 HIS A CA 1
ATOM 1771 C C . HIS A 1 215 ? 14.039 -22.094 -15.445 1 89.94 215 HIS A C 1
ATOM 1773 O O . HIS A 1 215 ? 13.305 -21.188 -15.852 1 89.94 215 HIS A O 1
ATOM 1779 N N . ILE A 1 216 ? 14.234 -22.234 -14.172 1 92 216 ILE A N 1
ATOM 1780 C CA . ILE A 1 216 ? 13.32 -21.672 -13.188 1 92 216 ILE A CA 1
ATOM 1781 C C . ILE A 1 216 ? 13.508 -20.172 -13.102 1 92 216 ILE A C 1
ATOM 1783 O O . ILE A 1 216 ? 12.531 -19.406 -13.133 1 92 216 ILE A O 1
ATOM 1787 N N . LEU A 1 217 ? 14.773 -19.734 -13.07 1 91.44 217 LEU A N 1
ATOM 1788 C CA . LEU A 1 217 ? 15.047 -18.312 -12.93 1 91.44 217 LEU A CA 1
ATOM 1789 C C . LEU A 1 217 ? 14.594 -17.547 -14.172 1 91.44 217 LEU A C 1
ATOM 1791 O O . LEU A 1 217 ? 13.883 -16.531 -14.062 1 91.44 217 LEU A O 1
ATOM 1795 N N . ARG A 1 218 ? 14.844 -18.016 -15.266 1 88.12 218 ARG A N 1
ATOM 1796 C CA . ARG A 1 218 ? 14.531 -17.328 -16.516 1 88.12 218 ARG A CA 1
ATOM 1797 C C . ARG A 1 218 ? 13.023 -17.266 -16.75 1 88.12 218 ARG A C 1
ATOM 1799 O O . ARG A 1 218 ? 12.484 -16.203 -17.062 1 88.12 218 ARG A O 1
ATOM 1806 N N . ASN A 1 219 ? 12.344 -18.359 -16.547 1 87.94 219 ASN A N 1
ATOM 1807 C CA . ASN A 1 219 ? 10.914 -18.422 -16.828 1 87.94 219 ASN A CA 1
ATOM 1808 C C . ASN A 1 219 ? 10.102 -17.828 -15.672 1 87.94 219 ASN A C 1
ATOM 1810 O O . ASN A 1 219 ? 9.023 -17.266 -15.883 1 87.94 219 ASN A O 1
ATOM 1814 N N . GLY A 1 220 ? 10.609 -17.969 -14.5 1 89.94 220 GLY A N 1
ATOM 1815 C CA . GLY A 1 220 ? 9.938 -17.406 -13.336 1 89.94 220 GLY A CA 1
ATOM 1816 C C . GLY A 1 220 ? 9.961 -15.883 -13.312 1 89.94 220 GLY A C 1
ATOM 1817 O O . GLY A 1 220 ? 8.984 -15.25 -12.891 1 89.94 220 GLY A O 1
ATOM 1818 N N . LEU A 1 221 ? 11.031 -15.336 -13.82 1 88.25 221 LEU A N 1
ATOM 1819 C CA . LEU A 1 221 ? 11.188 -13.883 -13.797 1 88.25 221 LEU A CA 1
ATOM 1820 C C . LEU A 1 221 ? 10.25 -13.227 -14.812 1 88.25 221 LEU A C 1
ATOM 1822 O O . LEU A 1 221 ? 9.875 -12.062 -14.648 1 88.25 221 LEU A O 1
ATOM 1826 N N . LYS A 1 222 ? 9.789 -13.977 -15.789 1 87 222 LYS A N 1
ATOM 1827 C CA . LYS A 1 222 ? 8.805 -13.461 -16.734 1 87 222 LYS A CA 1
ATOM 1828 C C . LYS A 1 222 ? 7.465 -13.195 -16.047 1 87 222 LYS A C 1
ATOM 1830 O O . LYS A 1 222 ? 6.719 -12.305 -16.453 1 87 222 LYS A O 1
ATOM 1835 N N . LYS A 1 223 ? 7.305 -13.906 -15.008 1 84.94 223 LYS A N 1
ATOM 1836 C CA . LYS A 1 223 ? 6.031 -13.812 -14.297 1 84.94 223 LYS A CA 1
ATOM 1837 C C . LYS A 1 223 ? 5.977 -12.555 -13.43 1 84.94 223 LYS A C 1
ATOM 1839 O O . LYS A 1 223 ? 4.902 -12.164 -12.961 1 84.94 223 LYS A O 1
ATOM 1844 N N . ILE A 1 224 ? 7.094 -11.906 -13.305 1 88.69 224 ILE A N 1
ATOM 1845 C CA . ILE A 1 224 ? 7.121 -10.727 -12.445 1 88.69 224 ILE A CA 1
ATOM 1846 C C . ILE A 1 224 ? 6.785 -9.484 -13.273 1 88.69 224 ILE A C 1
ATOM 1848 O O . ILE A 1 224 ? 6.48 -8.422 -12.719 1 88.69 224 ILE A O 1
ATOM 1852 N N . LEU A 1 225 ? 6.738 -9.594 -14.594 1 86.56 225 LEU A N 1
ATOM 1853 C CA . LEU A 1 225 ? 6.586 -8.477 -15.523 1 86.56 225 LEU A CA 1
ATOM 1854 C C . LEU A 1 225 ? 5.266 -7.754 -15.289 1 86.56 225 LEU A C 1
ATOM 1856 O O . LEU A 1 225 ? 5.23 -6.523 -15.211 1 86.56 225 LEU A O 1
ATOM 1860 N N . PRO A 1 226 ? 4.215 -8.492 -15.016 1 79.44 226 PRO A N 1
ATOM 1861 C CA . PRO A 1 226 ? 2.934 -7.809 -14.82 1 79.44 226 PRO A CA 1
ATOM 1862 C C . PRO A 1 226 ? 2.879 -7.023 -13.516 1 79.44 226 PRO A C 1
ATOM 1864 O O . PRO A 1 226 ? 1.99 -6.188 -13.328 1 79.44 226 PRO A O 1
ATOM 1867 N N . HIS A 1 227 ? 3.848 -7.23 -12.695 1 84.69 227 HIS A N 1
ATOM 1868 C CA . HIS A 1 227 ? 3.803 -6.629 -11.367 1 84.69 227 HIS A CA 1
ATOM 1869 C C . HIS A 1 227 ? 4.625 -5.348 -11.312 1 84.69 227 HIS A C 1
ATOM 1871 O O . HIS A 1 227 ? 4.766 -4.738 -10.25 1 84.69 227 HIS A O 1
ATOM 1877 N N . MET A 1 228 ? 5.129 -4.883 -12.477 1 89.31 228 MET A N 1
ATOM 1878 C CA . MET A 1 228 ? 5.883 -3.635 -12.531 1 89.31 228 MET A CA 1
ATOM 1879 C C . MET A 1 228 ? 4.996 -2.447 -12.172 1 89.31 228 MET A C 1
ATOM 1881 O O . MET A 1 228 ? 5.449 -1.51 -11.508 1 89.31 228 MET A O 1
ATOM 1885 N N . THR A 1 229 ? 3.812 -2.557 -12.609 1 84.19 229 THR A N 1
ATOM 1886 C CA . THR A 1 229 ? 2.871 -1.493 -12.281 1 84.19 229 THR A CA 1
ATOM 1887 C C . THR A 1 229 ? 2.604 -1.453 -10.781 1 84.19 229 THR A C 1
ATOM 1889 O O . THR A 1 229 ? 2.5 -0.375 -10.188 1 84.19 229 THR A O 1
ATOM 1892 N N . SER A 1 230 ? 2.482 -2.584 -10.195 1 86.06 230 SER A N 1
ATOM 1893 C CA . SER A 1 230 ? 2.289 -2.643 -8.75 1 86.06 230 SER A CA 1
ATOM 1894 C C . SER A 1 230 ? 3.492 -2.072 -8.008 1 86.06 230 SER A C 1
ATOM 1896 O O . SER A 1 230 ? 3.336 -1.422 -6.969 1 86.06 230 SER A O 1
ATOM 1898 N N . LEU A 1 231 ? 4.617 -2.348 -8.516 1 92.38 231 LEU A N 1
ATOM 1899 C CA . LEU A 1 231 ? 5.836 -1.811 -7.91 1 92.38 231 LEU A CA 1
ATOM 1900 C C . LEU A 1 231 ? 5.812 -0.286 -7.906 1 92.38 231 LEU A C 1
ATOM 1902 O O . LEU A 1 231 ? 6.215 0.343 -6.926 1 92.38 231 LEU A O 1
ATOM 1906 N N . MET A 1 232 ? 5.402 0.231 -8.984 1 92.62 232 MET A N 1
ATOM 1907 C CA . MET A 1 232 ? 5.285 1.682 -9.109 1 92.62 232 MET A CA 1
ATOM 1908 C C . MET A 1 232 ? 4.293 2.236 -8.094 1 92.62 232 MET A C 1
ATOM 1910 O O . MET A 1 232 ? 4.578 3.225 -7.418 1 92.62 232 MET A O 1
ATOM 1914 N N . VAL A 1 233 ? 3.186 1.627 -7.992 1 88.81 233 VAL A N 1
ATOM 1915 C CA . VAL A 1 233 ? 2.131 2.102 -7.102 1 88.81 233 VAL A CA 1
ATOM 1916 C C . VAL A 1 233 ? 2.604 2.023 -5.652 1 88.81 233 VAL A C 1
ATOM 1918 O O . VAL A 1 233 ? 2.387 2.953 -4.871 1 88.81 233 VAL A O 1
ATOM 1921 N N . HIS A 1 234 ? 3.271 0.981 -5.293 1 89.31 234 HIS A N 1
ATOM 1922 C CA . HIS A 1 234 ? 3.77 0.819 -3.93 1 89.31 234 HIS A CA 1
ATOM 1923 C C . HIS A 1 234 ? 4.863 1.834 -3.619 1 89.31 234 HIS A C 1
ATOM 1925 O O . HIS A 1 234 ? 4.98 2.301 -2.484 1 89.31 234 HIS A O 1
ATOM 1931 N N . THR A 1 235 ? 5.633 2.102 -4.605 1 94.5 235 THR A N 1
ATOM 1932 C CA . THR A 1 235 ? 6.68 3.1 -4.418 1 94.5 235 THR A CA 1
ATOM 1933 C C . THR A 1 235 ? 6.074 4.477 -4.156 1 94.5 235 THR A C 1
ATOM 1935 O O . THR A 1 235 ? 6.527 5.199 -3.264 1 94.5 235 THR A O 1
ATOM 1938 N N . LEU A 1 236 ? 5.078 4.773 -4.902 1 93.62 236 LEU A N 1
ATOM 1939 C CA . LEU A 1 236 ? 4.418 6.066 -4.734 1 93.62 236 LEU A CA 1
ATOM 1940 C C . LEU A 1 236 ? 3.693 6.133 -3.395 1 93.62 236 LEU A C 1
ATOM 1942 O O . LEU A 1 236 ? 3.684 7.18 -2.74 1 93.62 236 LEU A O 1
ATOM 1946 N N . SER A 1 237 ? 3.092 5.062 -3.051 1 89.19 237 SER A N 1
ATOM 1947 C CA . SER A 1 237 ? 2.422 5.004 -1.755 1 89.19 237 SER A CA 1
ATOM 1948 C C . SER A 1 237 ? 3.414 5.188 -0.611 1 89.19 237 SER A C 1
ATOM 1950 O O . SER A 1 237 ? 3.121 5.875 0.368 1 89.19 237 SER A O 1
ATOM 1952 N N . SER A 1 238 ? 4.512 4.504 -0.719 1 91.38 238 SER A N 1
ATOM 1953 C CA . SER A 1 238 ? 5.555 4.641 0.292 1 91.38 238 SER A CA 1
ATOM 1954 C C . SER A 1 238 ? 6.109 6.059 0.325 1 91.38 238 SER A C 1
ATOM 1956 O O . SER A 1 238 ? 6.48 6.562 1.388 1 91.38 238 SER A O 1
ATOM 1958 N N . LEU A 1 239 ? 6.172 6.66 -0.85 1 93.62 239 LEU A N 1
ATOM 1959 C CA . LEU A 1 239 ? 6.641 8.039 -0.936 1 93.62 239 LEU A CA 1
ATOM 1960 C C . LEU A 1 239 ? 5.785 8.961 -0.075 1 93.62 239 LEU A C 1
ATOM 1962 O O . LEU A 1 239 ? 6.312 9.82 0.635 1 93.62 239 LEU A O 1
ATOM 1966 N N . LEU A 1 240 ? 4.523 8.789 -0.204 1 89.62 240 LEU A N 1
ATOM 1967 C CA . LEU A 1 240 ? 3.584 9.633 0.532 1 89.62 240 LEU A CA 1
ATOM 1968 C C . LEU A 1 240 ? 3.824 9.523 2.035 1 89.62 240 LEU A C 1
ATOM 1970 O O . LEU A 1 240 ? 3.883 10.539 2.73 1 89.62 240 LEU A O 1
ATOM 1974 N N . ILE A 1 241 ? 4.027 8.352 2.498 1 86 241 ILE A N 1
ATOM 1975 C CA . ILE A 1 241 ? 4.176 8.078 3.924 1 86 241 ILE A CA 1
ATOM 1976 C C . ILE A 1 241 ? 5.539 8.578 4.402 1 86 241 ILE A C 1
ATOM 1978 O O . ILE A 1 241 ? 5.637 9.25 5.43 1 86 241 ILE A O 1
ATOM 1982 N N . VAL A 1 242 ? 6.547 8.359 3.652 1 88.12 242 VAL A N 1
ATOM 1983 C CA . VAL A 1 242 ? 7.914 8.672 4.055 1 88.12 242 VAL A CA 1
ATOM 1984 C C . VAL A 1 242 ? 8.125 10.18 4.059 1 88.12 242 VAL A C 1
ATOM 1986 O O . VAL A 1 242 ? 8.641 10.742 5.027 1 88.12 242 VAL A O 1
ATOM 1989 N N . GLU A 1 243 ? 7.738 10.859 2.973 1 87.56 243 GLU A N 1
ATOM 1990 C CA . GLU A 1 243 ? 7.926 12.305 2.932 1 87.56 243 GLU A CA 1
ATOM 1991 C C . GLU A 1 243 ? 7.215 12.984 4.094 1 87.56 243 GLU A C 1
ATOM 1993 O O . GLU A 1 243 ? 7.73 13.945 4.672 1 87.56 243 GLU A O 1
ATOM 1998 N N . TYR A 1 244 ? 6.172 12.453 4.391 1 81 244 TYR A N 1
ATOM 1999 C CA . TYR A 1 244 ? 5.398 13.094 5.453 1 81 244 TYR A CA 1
ATOM 2000 C C . TYR A 1 244 ? 5.988 12.781 6.82 1 81 244 TYR A C 1
ATOM 2002 O O . TYR A 1 244 ? 6.168 13.688 7.645 1 81 244 TYR A O 1
ATOM 2010 N N . LEU A 1 245 ? 6.215 11.586 7.047 1 78 245 LEU A N 1
ATOM 2011 C CA . LEU A 1 245 ? 6.652 11.172 8.375 1 78 245 LEU A CA 1
ATOM 2012 C C . LEU A 1 245 ? 8.023 11.75 8.703 1 78 245 LEU A C 1
ATOM 2014 O O . LEU A 1 245 ? 8.312 12.07 9.859 1 78 245 LEU A O 1
ATOM 2018 N N . ILE A 1 246 ? 8.82 11.906 7.691 1 78.62 246 ILE A N 1
ATOM 2019 C CA . ILE A 1 246 ? 10.18 12.359 7.98 1 78.62 246 ILE A CA 1
ATOM 2020 C C . ILE A 1 246 ? 10.297 13.859 7.691 1 78.62 246 ILE A C 1
ATOM 2022 O O . ILE A 1 246 ? 11.312 14.477 7.988 1 78.62 246 ILE A O 1
ATOM 2026 N N . GLY A 1 247 ? 9.312 14.414 7.137 1 78.94 247 GLY A N 1
ATOM 2027 C CA . GLY A 1 247 ? 9.312 15.836 6.844 1 78.94 247 GLY A CA 1
ATOM 2028 C C . GLY A 1 247 ? 10.203 16.203 5.672 1 78.94 247 GLY A C 1
ATOM 2029 O O . GLY A 1 247 ? 10.891 17.234 5.703 1 78.94 247 GLY A O 1
ATOM 2030 N N . TYR A 1 248 ? 10.328 15.258 4.746 1 84.75 248 TYR A N 1
ATOM 2031 C CA . TYR A 1 248 ? 11.078 15.539 3.527 1 84.75 248 TYR A CA 1
ATOM 2032 C C . TYR A 1 248 ? 10.258 16.391 2.566 1 84.75 248 TYR A C 1
ATOM 2034 O O . TYR A 1 248 ? 9.172 15.984 2.143 1 84.75 248 TYR A O 1
ATOM 2042 N N . GLU A 1 249 ? 10.766 17.469 2.193 1 88.31 249 GLU A N 1
ATOM 2043 C CA . GLU A 1 249 ? 9.984 18.484 1.495 1 88.31 249 GLU A CA 1
ATOM 2044 C C . GLU A 1 249 ? 9.805 18.125 0.023 1 88.31 249 GLU A C 1
ATOM 2046 O O . GLU A 1 249 ? 10.266 18.859 -0.86 1 88.31 249 GLU A O 1
ATOM 2051 N N . GLY A 1 250 ? 9.102 17.156 -0.248 1 92.12 250 GLY A N 1
ATOM 2052 C CA . GLY A 1 250 ? 8.664 16.781 -1.581 1 92.12 250 GLY A CA 1
ATOM 2053 C C . GLY A 1 250 ? 7.207 17.094 -1.853 1 92.12 250 GLY A C 1
ATOM 2054 O O . GLY A 1 250 ? 6.59 17.875 -1.122 1 92.12 250 GLY A O 1
ATOM 2055 N N . MET A 1 251 ? 6.719 16.578 -2.945 1 91.12 251 MET A N 1
ATOM 2056 C CA . MET A 1 251 ? 5.348 16.875 -3.365 1 91.12 251 MET A CA 1
ATOM 2057 C C . MET A 1 251 ? 4.344 16.281 -2.385 1 91.12 251 MET A C 1
ATOM 2059 O O . MET A 1 251 ? 3.293 16.875 -2.131 1 91.12 251 MET A O 1
ATOM 2063 N N . ALA A 1 252 ? 4.68 15.102 -1.937 1 88.38 252 ALA A N 1
ATOM 2064 C CA . ALA A 1 252 ? 3.777 14.477 -0.976 1 88.38 252 ALA A CA 1
ATOM 2065 C C . ALA A 1 252 ? 3.752 15.25 0.34 1 88.38 252 ALA A C 1
ATOM 2067 O O . ALA A 1 252 ? 2.705 15.367 0.979 1 88.38 252 ALA A O 1
ATOM 2068 N N . TYR A 1 253 ? 4.867 15.672 0.729 1 85.44 253 TYR A N 1
ATOM 2069 C CA . TYR A 1 253 ? 4.957 16.547 1.896 1 85.44 253 TYR A CA 1
ATOM 2070 C C . TYR A 1 253 ? 4.105 17.797 1.708 1 85.44 253 TYR A C 1
ATOM 2072 O O . TYR A 1 253 ? 3.387 18.203 2.623 1 85.44 253 TYR A O 1
ATOM 2080 N N . ARG A 1 254 ? 4.234 18.328 0.565 1 84.62 254 ARG A N 1
ATOM 2081 C CA . ARG A 1 254 ? 3.48 19.547 0.27 1 84.62 254 ARG A CA 1
ATOM 2082 C C . ARG A 1 254 ? 1.98 19.281 0.278 1 84.62 254 ARG A C 1
ATOM 2084 O O . ARG A 1 254 ? 1.191 20.141 0.68 1 84.62 254 ARG A O 1
ATOM 2091 N N . LEU A 1 255 ? 1.549 18.156 -0.199 1 82.19 255 LEU A N 1
ATOM 2092 C CA . LEU A 1 255 ? 0.147 17.75 -0.14 1 82.19 255 LEU A CA 1
ATOM 2093 C C . LEU A 1 255 ? -0.384 17.844 1.287 1 82.19 255 LEU A C 1
ATOM 2095 O O . LEU A 1 255 ? -1.472 18.375 1.517 1 82.19 255 LEU A O 1
ATOM 2099 N N . PHE A 1 256 ? 0.422 17.469 2.184 1 74 256 PHE A N 1
ATOM 2100 C CA . PHE A 1 256 ? -0.015 17.406 3.572 1 74 256 PHE A CA 1
ATOM 2101 C C . PHE A 1 256 ? 0.038 18.781 4.227 1 74 256 PHE A C 1
ATOM 2103 O O . PHE A 1 256 ? -0.801 19.094 5.07 1 74 256 PHE A O 1
ATOM 2110 N N . THR A 1 257 ? 0.984 19.531 3.869 1 75.25 257 THR A N 1
ATOM 2111 C CA . THR A 1 257 ? 1.117 20.844 4.488 1 75.25 257 THR A CA 1
ATOM 2112 C C . THR A 1 257 ? 0.137 21.828 3.869 1 75.25 257 THR A C 1
ATOM 2114 O O . THR A 1 257 ? -0.178 22.859 4.469 1 75.25 257 THR A O 1
ATOM 2117 N N . ALA A 1 258 ? -0.136 21.516 2.699 1 71 258 ALA A N 1
ATOM 2118 C CA . ALA A 1 258 ? -1.085 22.406 2.031 1 71 258 ALA A CA 1
ATOM 2119 C C . ALA A 1 258 ? -2.514 22.125 2.494 1 71 258 ALA A C 1
ATOM 2121 O O . ALA A 1 258 ? -3.402 22.953 2.311 1 71 258 ALA A O 1
ATOM 2122 N N . LEU A 1 259 ? -2.678 20.891 2.992 1 60.19 259 LEU A N 1
ATOM 2123 C CA . LEU A 1 259 ? -4.012 20.562 3.488 1 60.19 259 LEU A CA 1
ATOM 2124 C C . LEU A 1 259 ? -4.297 21.297 4.793 1 60.19 259 LEU A C 1
ATOM 2126 O O . LEU A 1 259 ? -3.539 21.188 5.758 1 60.19 259 LEU A O 1
ATOM 2130 N N . ASP A 1 260 ? -4.277 22.656 4.836 1 50.22 260 ASP A N 1
ATOM 2131 C CA . ASP A 1 260 ? -4.602 23.406 6.043 1 50.22 260 ASP A CA 1
ATOM 2132 C C . ASP A 1 260 ? -5.84 22.844 6.73 1 50.22 260 ASP A C 1
ATOM 2134 O O . ASP A 1 260 ? -6.957 22.969 6.223 1 50.22 260 ASP A O 1
ATOM 2138 N N . PHE A 1 261 ? -5.508 21.969 7.703 1 44.84 261 PHE A N 1
ATOM 2139 C CA . PHE A 1 261 ? -6.605 21.375 8.453 1 44.84 261 PHE A CA 1
ATOM 2140 C C . PHE A 1 261 ? -7.41 22.438 9.18 1 44.84 261 PHE A C 1
ATOM 2142 O O . PHE A 1 261 ? -8.539 22.203 9.602 1 44.84 261 PHE A O 1
ATOM 2149 N N . ASN A 1 262 ? -6.555 23.422 9.703 1 40.12 262 ASN A N 1
ATOM 2150 C CA . ASN A 1 262 ? -7.379 24.438 10.359 1 40.12 262 ASN A CA 1
ATOM 2151 C C . ASN A 1 262 ? -8.57 24.844 9.492 1 40.12 262 ASN A C 1
ATOM 2153 O O . ASN A 1 262 ? -9.469 25.531 9.953 1 40.12 262 ASN A O 1
ATOM 2157 N N . LEU A 1 263 ? -8.102 25.078 8.375 1 37.84 263 LEU A N 1
ATOM 2158 C CA . LEU A 1 263 ? -9.305 25.25 7.57 1 37.84 263 LEU A CA 1
ATOM 2159 C C . LEU A 1 263 ? -10.188 24 7.648 1 37.84 263 LEU A C 1
ATOM 2161 O O . LEU A 1 263 ? -9.703 22.875 7.477 1 37.84 263 LEU A O 1
ATOM 2165 N N . SER A 1 264 ? -11.07 24.062 8.609 1 33.44 264 SER A N 1
ATOM 2166 C CA . SER A 1 264 ? -12.148 23.125 8.906 1 33.44 264 SER A CA 1
ATOM 2167 C C . SER A 1 264 ? -12.406 22.172 7.742 1 33.44 264 SER A C 1
ATOM 2169 O O . SER A 1 264 ? -12.758 22.609 6.645 1 33.44 264 SER A O 1
ATOM 2171 N N . PHE A 1 265 ? -11.539 21.141 7.461 1 36.78 265 PHE A N 1
ATOM 2172 C CA . PHE A 1 265 ? -12.352 20.094 6.879 1 36.78 265 PHE A CA 1
ATOM 2173 C C . PHE A 1 265 ? -13.812 20.234 7.289 1 36.78 265 PHE A C 1
ATOM 2175 O O . PHE A 1 265 ? -14.297 19.5 8.156 1 36.78 265 PHE A O 1
ATOM 2182 N N . ASN A 1 266 ? -14.133 21.141 7.895 1 33.09 266 ASN A N 1
ATOM 2183 C CA . ASN A 1 266 ? -15.57 21.047 7.633 1 33.09 266 ASN A CA 1
ATOM 2184 C C . ASN A 1 266 ? -15.859 20.203 6.395 1 33.09 266 ASN A C 1
ATOM 2186 O O . ASN A 1 266 ? -15 20.047 5.531 1 33.09 266 ASN A O 1
ATOM 2190 N N . MET A 1 267 ? -17.031 19.906 6.125 1 34.25 267 MET A N 1
ATOM 2191 C CA . MET A 1 267 ? -17.562 18.859 5.262 1 34.25 267 MET A CA 1
ATOM 2192 C C . MET A 1 267 ? -16.703 18.688 4.016 1 34.25 267 MET A C 1
ATOM 2194 O O . MET A 1 267 ? -15.82 19.5 3.75 1 34.25 267 MET A O 1
ATOM 2198 N N . GLY A 1 268 ? -17.094 18.406 2.873 1 35.12 268 GLY A N 1
ATOM 2199 C CA . GLY A 1 268 ? -17.219 18.188 1.441 1 35.12 268 GLY A CA 1
ATOM 2200 C C . GLY A 1 268 ? -16.359 19.125 0.619 1 35.12 268 GLY A C 1
ATOM 2201 O O . GLY A 1 268 ? -16.562 19.266 -0.589 1 35.12 268 GLY A O 1
ATOM 2202 N N . SER A 1 269 ? -15.469 20 1.388 1 39.25 269 SER A N 1
ATOM 2203 C CA . SER A 1 269 ? -15.078 21 0.405 1 39.25 269 SER A CA 1
ATOM 2204 C C . SER A 1 269 ? -13.844 20.562 -0.371 1 39.25 269 SER A C 1
ATOM 2206 O O . SER A 1 269 ? -12.844 20.172 0.223 1 39.25 269 SER A O 1
ATOM 2208 N N . LEU A 1 270 ? -13.938 20.062 -1.4 1 47.5 270 LEU A N 1
ATOM 2209 C CA . LEU A 1 270 ? -13.008 19.812 -2.498 1 47.5 270 LEU A CA 1
ATOM 2210 C C . LEU A 1 270 ? -11.961 20.922 -2.576 1 47.5 270 LEU A C 1
ATOM 2212 O O . LEU A 1 270 ? -10.992 20.812 -3.34 1 47.5 270 LEU A O 1
ATOM 2216 N N . ASN A 1 271 ? -12.078 22.078 -1.724 1 46.78 271 ASN A N 1
ATOM 2217 C CA . ASN A 1 271 ? -11.25 23.266 -1.88 1 46.78 271 ASN A CA 1
ATOM 2218 C C . ASN A 1 271 ? -9.852 23.062 -1.317 1 46.78 271 ASN A C 1
ATOM 2220 O O . ASN A 1 271 ? -8.984 23.922 -1.461 1 46.78 271 ASN A O 1
ATOM 2224 N N . GLY A 1 272 ? -9.508 21.875 -0.819 1 55.19 272 GLY A N 1
ATOM 2225 C CA . GLY A 1 272 ? -8.281 21.812 -0.046 1 55.19 272 GLY A CA 1
ATOM 2226 C C . GLY A 1 272 ? -7.078 21.406 -0.873 1 55.19 272 GLY A C 1
ATOM 2227 O O . GLY A 1 272 ? -5.938 21.531 -0.419 1 55.19 272 GLY A O 1
ATOM 2228 N N . PHE A 1 273 ? -7.301 21.141 -2.221 1 66.06 273 PHE A N 1
ATOM 2229 C CA . PHE A 1 273 ? -6.098 20.672 -2.896 1 66.06 273 PHE A CA 1
ATOM 2230 C C . PHE A 1 273 ? -5.496 21.766 -3.764 1 66.06 273 PHE A C 1
ATOM 2232 O O . PHE A 1 273 ? -6.195 22.375 -4.57 1 66.06 273 PHE A O 1
ATOM 2239 N N . GLU A 1 274 ? -4.285 22.156 -3.473 1 74.19 274 GLU A N 1
ATOM 2240 C CA . GLU A 1 274 ? -3.539 23.094 -4.305 1 74.19 274 GLU A CA 1
ATOM 2241 C C . GLU A 1 274 ? -3.236 22.484 -5.676 1 74.19 274 GLU A C 1
ATOM 2243 O O . GLU A 1 274 ? -2.824 21.328 -5.773 1 74.19 274 GLU A O 1
ATOM 2248 N N . PRO A 1 275 ? -3.529 23.25 -6.68 1 77.19 275 PRO A N 1
ATOM 2249 C CA . PRO A 1 275 ? -3.285 22.734 -8.031 1 77.19 275 PRO A CA 1
ATOM 2250 C C . PRO A 1 275 ? -1.846 22.266 -8.227 1 77.19 275 PRO A C 1
ATOM 2252 O O . PRO A 1 275 ? -1.608 21.266 -8.906 1 77.19 275 PRO A O 1
ATOM 2255 N N . GLY A 1 276 ? -0.889 23.031 -7.715 1 83.06 276 GLY A N 1
ATOM 2256 C CA . GLY A 1 276 ? 0.507 22.641 -7.859 1 83.06 276 GLY A CA 1
ATOM 2257 C C . GLY A 1 276 ? 0.809 21.266 -7.301 1 83.06 276 GLY A C 1
ATOM 2258 O O . GLY A 1 276 ? 1.609 20.531 -7.871 1 83.06 276 GLY A O 1
ATOM 2259 N N . VAL A 1 277 ? 0.113 20.922 -6.27 1 86 277 VAL A N 1
ATOM 2260 C CA . VAL A 1 277 ? 0.333 19.641 -5.609 1 86 277 VAL A CA 1
ATOM 2261 C C . VAL A 1 277 ? -0.22 18.516 -6.477 1 86 277 VAL A C 1
ATOM 2263 O O . VAL A 1 277 ? 0.439 17.484 -6.668 1 86 277 VAL A O 1
ATOM 2266 N N . ILE A 1 278 ? -1.383 18.703 -7.039 1 84 278 ILE A N 1
ATOM 2267 C CA . ILE A 1 278 ? -2.035 17.672 -7.848 1 84 278 ILE A CA 1
ATOM 2268 C C . ILE A 1 278 ? -1.243 17.453 -9.133 1 84 278 ILE A C 1
ATOM 2270 O O . ILE A 1 278 ? -1.006 16.312 -9.531 1 84 278 ILE A O 1
ATOM 2274 N N . ILE A 1 279 ? -0.861 18.516 -9.695 1 86.94 279 ILE A N 1
ATOM 2275 C CA . ILE A 1 279 ? -0.089 18.406 -10.93 1 86.94 279 ILE A CA 1
ATOM 2276 C C . ILE A 1 279 ? 1.275 17.797 -10.633 1 86.94 279 ILE A C 1
ATOM 2278 O O . ILE A 1 279 ? 1.74 16.922 -11.367 1 86.94 279 ILE A O 1
ATOM 2282 N N . GLY A 1 280 ? 1.938 18.266 -9.625 1 91.12 280 GLY A N 1
ATOM 2283 C CA . GLY A 1 280 ? 3.229 17.719 -9.242 1 91.12 280 GLY A CA 1
ATOM 2284 C C . GLY A 1 280 ? 3.178 16.219 -8.945 1 91.12 280 GLY A C 1
ATOM 2285 O O . GLY A 1 280 ? 4.047 15.469 -9.391 1 91.12 280 GLY A O 1
ATOM 2286 N N . LEU A 1 281 ? 2.164 15.805 -8.227 1 91.44 281 LEU A N 1
ATOM 2287 C CA . LEU A 1 281 ? 1.997 14.383 -7.934 1 91.44 281 LEU A CA 1
ATOM 2288 C C . LEU A 1 281 ? 1.65 13.602 -9.195 1 91.44 281 LEU A C 1
ATOM 2290 O O . LEU A 1 281 ? 2.049 12.445 -9.336 1 91.44 281 LEU A O 1
ATOM 2294 N N . GLY A 1 282 ? 0.839 14.219 -10.031 1 91.44 282 GLY A N 1
ATOM 2295 C CA . GLY A 1 282 ? 0.586 13.617 -11.328 1 91.44 282 GLY A CA 1
ATOM 2296 C C . GLY A 1 282 ? 1.851 13.383 -12.133 1 91.44 282 GLY A C 1
ATOM 2297 O O . GLY A 1 282 ? 1.994 12.344 -12.781 1 91.44 282 GLY A O 1
ATOM 2298 N N . LEU A 1 283 ? 2.75 14.328 -12.086 1 92.81 283 LEU A N 1
ATOM 2299 C CA . LEU A 1 283 ? 4.031 14.195 -12.766 1 92.81 283 LEU A CA 1
ATOM 2300 C C . LEU A 1 283 ? 4.855 13.062 -12.164 1 92.81 283 LEU A C 1
ATOM 2302 O O . LEU A 1 283 ? 5.531 12.328 -12.891 1 92.81 283 LEU A O 1
ATOM 2306 N N . CYS A 1 284 ? 4.848 12.984 -10.891 1 94.44 284 CYS A N 1
ATOM 2307 C CA . CYS A 1 284 ? 5.516 11.867 -10.234 1 94.44 284 CYS A CA 1
ATOM 2308 C C . CYS A 1 284 ? 4.938 10.539 -10.711 1 94.44 284 CYS A C 1
ATOM 2310 O O . CYS A 1 284 ? 5.68 9.594 -10.984 1 94.44 284 CYS A O 1
ATOM 2312 N N . PHE A 1 285 ? 3.619 10.531 -10.797 1 93.38 285 PHE A N 1
ATOM 2313 C CA . PHE A 1 285 ? 2.932 9.336 -11.266 1 93.38 285 PHE A CA 1
ATOM 2314 C C . PHE A 1 285 ? 3.332 9.008 -12.695 1 93.38 285 PHE A C 1
ATOM 2316 O O . PHE A 1 285 ? 3.635 7.852 -13.016 1 93.38 285 PHE A O 1
ATOM 2323 N N . LEU A 1 286 ? 3.338 9.969 -13.469 1 92.31 286 LEU A N 1
ATOM 2324 C CA . LEU A 1 286 ? 3.709 9.781 -14.867 1 92.31 286 LEU A CA 1
ATOM 2325 C C . LEU A 1 286 ? 5.129 9.234 -14.984 1 92.31 286 LEU A C 1
ATOM 2327 O O . LEU A 1 286 ? 5.379 8.312 -15.758 1 92.31 286 LEU A O 1
ATOM 2331 N N . LEU A 1 287 ? 6.016 9.789 -14.312 1 94.25 287 LEU A N 1
ATOM 2332 C CA . LEU A 1 287 ? 7.398 9.328 -14.336 1 94.25 287 LEU A CA 1
ATOM 2333 C C . LEU A 1 287 ? 7.484 7.863 -13.906 1 94.25 287 LEU A C 1
ATOM 2335 O O . LEU A 1 287 ? 8.211 7.078 -14.516 1 94.25 287 LEU A O 1
ATOM 2339 N N . MET A 1 288 ? 6.781 7.562 -12.898 1 93.5 288 MET A N 1
ATOM 2340 C CA . MET A 1 288 ? 6.801 6.191 -12.398 1 93.5 288 MET A CA 1
ATOM 2341 C C . MET A 1 288 ? 6.215 5.23 -13.43 1 93.5 288 MET A C 1
ATOM 2343 O O . MET A 1 288 ? 6.684 4.098 -13.562 1 93.5 288 MET A O 1
ATOM 2347 N N . VAL A 1 289 ? 5.184 5.695 -14.125 1 90.44 289 VAL A N 1
ATOM 2348 C CA . VAL A 1 289 ? 4.59 4.883 -15.18 1 90.44 289 VAL A CA 1
ATOM 2349 C C . VAL A 1 289 ? 5.625 4.605 -16.266 1 90.44 289 VAL A C 1
ATOM 2351 O O . VAL A 1 289 ? 5.781 3.465 -16.703 1 90.44 289 VAL A O 1
ATOM 2354 N N . ILE A 1 290 ? 6.289 5.59 -16.625 1 92.31 290 ILE A N 1
ATOM 2355 C CA . ILE A 1 290 ? 7.309 5.453 -17.656 1 92.31 290 ILE A CA 1
ATOM 2356 C C . ILE A 1 290 ? 8.406 4.504 -17.188 1 92.31 290 ILE A C 1
ATOM 2358 O O . ILE A 1 290 ? 8.82 3.609 -17.922 1 92.31 290 ILE A O 1
ATOM 2362 N N . MET A 1 291 ? 8.812 4.641 -15.992 1 93.81 291 MET A N 1
ATOM 2363 C CA . MET A 1 291 ? 9.859 3.783 -15.445 1 93.81 291 MET A CA 1
ATOM 2364 C C . MET A 1 291 ? 9.406 2.328 -15.398 1 93.81 291 MET A C 1
ATOM 2366 O O . MET A 1 291 ? 10.156 1.425 -15.766 1 93.81 291 MET A O 1
ATOM 2370 N N . ALA A 1 292 ? 8.211 2.16 -14.914 1 92.06 292 ALA A N 1
ATOM 2371 C CA . ALA A 1 292 ? 7.668 0.806 -14.828 1 92.06 292 ALA A CA 1
ATOM 2372 C C . ALA A 1 292 ? 7.566 0.167 -16.203 1 92.06 292 ALA A C 1
ATOM 2374 O O . ALA A 1 292 ? 7.934 -0.996 -16.391 1 92.06 292 ALA A O 1
ATOM 2375 N N . GLN A 1 293 ? 7.09 0.893 -17.203 1 89.5 293 GLN A N 1
ATOM 2376 C CA . GLN A 1 293 ? 6.914 0.365 -18.547 1 89.5 293 GLN A CA 1
ATOM 2377 C C . GLN A 1 293 ? 8.266 0.116 -19.219 1 89.5 293 GLN A C 1
ATOM 2379 O O . GLN A 1 293 ? 8.445 -0.891 -19.906 1 89.5 293 GLN A O 1
ATOM 2384 N N . VAL A 1 294 ? 9.156 1.004 -19.062 1 91.81 294 VAL A N 1
ATOM 2385 C CA . VAL A 1 294 ? 10.484 0.855 -19.656 1 91.81 294 VAL A CA 1
ATOM 2386 C C . VAL A 1 294 ? 11.188 -0.354 -19.047 1 91.81 294 VAL A C 1
ATOM 2388 O O . VAL A 1 294 ? 11.805 -1.146 -19.75 1 91.81 294 VAL A O 1
ATOM 2391 N N . THR A 1 295 ? 11.109 -0.453 -17.75 1 91.69 295 THR A N 1
ATOM 2392 C CA . THR A 1 295 ? 11.727 -1.587 -17.062 1 91.69 295 THR A CA 1
ATOM 2393 C C . THR A 1 295 ? 11.117 -2.9 -17.547 1 91.69 295 THR A C 1
ATOM 2395 O O . THR A 1 295 ? 11.836 -3.871 -17.797 1 91.69 295 THR A O 1
ATOM 2398 N N . GLY A 1 296 ? 9.805 -2.932 -17.609 1 87.56 296 GLY A N 1
ATOM 2399 C CA . GLY A 1 296 ? 9.156 -4.117 -18.141 1 87.56 296 GLY A CA 1
ATOM 2400 C C . GLY A 1 296 ? 9.617 -4.473 -19.547 1 87.56 296 GLY A C 1
ATOM 2401 O O . GLY A 1 296 ? 9.836 -5.645 -19.859 1 87.56 296 GLY A O 1
ATOM 2402 N N . PHE A 1 297 ? 9.758 -3.473 -20.297 1 86.12 297 PHE A N 1
ATOM 2403 C CA . PHE A 1 297 ? 10.219 -3.646 -21.672 1 86.12 297 PHE A CA 1
ATOM 2404 C C . PHE A 1 297 ? 11.625 -4.227 -21.703 1 86.12 297 PHE A C 1
ATOM 2406 O O . PHE A 1 297 ? 11.906 -5.145 -22.484 1 86.12 297 PHE A O 1
ATOM 2413 N N . ILE A 1 298 ? 12.5 -3.748 -20.922 1 87.56 298 ILE A N 1
ATOM 2414 C CA . ILE A 1 298 ? 13.891 -4.184 -20.875 1 87.56 298 ILE A CA 1
ATOM 2415 C C . ILE A 1 298 ? 13.961 -5.633 -20.391 1 87.56 298 ILE A C 1
ATOM 2417 O O . ILE A 1 298 ? 14.688 -6.449 -20.969 1 87.56 298 ILE A O 1
ATOM 2421 N N . ILE A 1 299 ? 13.203 -5.926 -19.359 1 86 299 ILE A N 1
ATOM 2422 C CA . ILE A 1 299 ? 13.211 -7.273 -18.797 1 86 299 ILE A CA 1
ATOM 2423 C C . ILE A 1 299 ? 12.672 -8.258 -19.828 1 86 299 ILE A C 1
ATOM 2425 O O . ILE A 1 299 ? 13.242 -9.336 -20.031 1 86 299 ILE A O 1
ATOM 2429 N N . LYS A 1 300 ? 11.594 -7.938 -20.5 1 84.44 300 LYS A N 1
ATOM 2430 C CA . LYS A 1 300 ? 11.008 -8.812 -21.516 1 84.44 300 LYS A CA 1
ATOM 2431 C C . LYS A 1 300 ? 11.992 -9.062 -22.656 1 84.44 300 LYS A C 1
ATOM 2433 O O . LYS A 1 300 ? 12.102 -10.188 -23.141 1 84.44 300 LYS A O 1
ATOM 2438 N N . ARG A 1 301 ? 12.641 -8.078 -23.078 1 83.75 301 ARG A N 1
ATOM 2439 C CA . ARG A 1 301 ? 13.609 -8.195 -24.172 1 83.75 301 ARG A CA 1
ATOM 2440 C C . ARG A 1 301 ? 14.812 -9.031 -23.75 1 83.75 301 ARG A C 1
ATOM 2442 O O . ARG A 1 301 ? 15.336 -9.812 -24.547 1 83.75 301 ARG A O 1
ATOM 2449 N N . SER A 1 302 ? 15.188 -8.883 -22.531 1 81.88 302 SER A N 1
ATOM 2450 C CA . SER A 1 302 ? 16.344 -9.602 -22.016 1 81.88 302 SER A CA 1
ATOM 2451 C C . SER A 1 302 ? 16.047 -11.086 -21.859 1 81.88 302 SER A C 1
ATOM 2453 O O . SER A 1 302 ? 16.938 -11.93 -21.969 1 81.88 302 SER A O 1
ATOM 2455 N N . LEU A 1 303 ? 14.805 -11.352 -21.578 1 79.5 303 LEU A N 1
ATOM 2456 C CA . LEU A 1 303 ? 14.43 -12.742 -21.344 1 79.5 303 LEU A CA 1
ATOM 2457 C C . LEU A 1 303 ? 14.062 -13.445 -22.641 1 79.5 303 LEU A C 1
ATOM 2459 O O . LEU A 1 303 ? 13.891 -14.664 -22.672 1 79.5 303 LEU A O 1
ATOM 2463 N N . ARG A 1 304 ? 13.695 -12.727 -23.812 1 65.75 304 ARG A N 1
ATOM 2464 C CA . ARG A 1 304 ? 13.445 -13.305 -25.125 1 65.75 304 ARG A CA 1
ATOM 2465 C C . ARG A 1 304 ? 14.742 -13.781 -25.781 1 65.75 304 ARG A C 1
ATOM 2467 O O . ARG A 1 304 ? 14.719 -14.562 -26.734 1 65.75 304 ARG A O 1
ATOM 2474 N N . ILE A 1 305 ? 15.867 -13.344 -25.438 1 44.22 305 ILE A N 1
ATOM 2475 C CA . ILE A 1 305 ? 17.047 -13.75 -26.203 1 44.22 305 ILE A CA 1
ATOM 2476 C C . ILE A 1 305 ? 17.203 -15.266 -26.141 1 44.22 305 ILE A C 1
ATOM 2478 O O . ILE A 1 305 ? 17.422 -15.828 -25.062 1 44.22 305 ILE A O 1
ATOM 2482 N N . PRO A 1 306 ? 16.547 -15.938 -27.188 1 41.28 306 PRO A N 1
ATOM 2483 C CA . PRO A 1 306 ? 17.031 -17.281 -27.516 1 41.28 306 PRO A CA 1
ATOM 2484 C C . PRO A 1 306 ? 18.547 -17.312 -27.734 1 41.28 306 PRO A C 1
ATOM 2486 O O . PRO A 1 306 ? 19.141 -16.312 -28.109 1 41.28 306 PRO A O 1
ATOM 2489 N N . MET B 1 1 ? 0.174 -30.109 13.789 1 45.16 1 MET B N 1
ATOM 2490 C CA . MET B 1 1 ? -0.075 -29.016 14.719 1 45.16 1 MET B CA 1
ATOM 2491 C C . MET B 1 1 ? -1.416 -28.344 14.422 1 45.16 1 MET B C 1
ATOM 2493 O O . MET B 1 1 ? -1.77 -28.141 13.258 1 45.16 1 MET B O 1
ATOM 2497 N N . SER B 1 2 ? -2.25 -28.203 15.367 1 58.31 2 SER B N 1
ATOM 2498 C CA . SER B 1 2 ? -3.635 -27.797 15.172 1 58.31 2 SER B CA 1
ATOM 2499 C C . SER B 1 2 ? -3.713 -26.375 14.602 1 58.31 2 SER B C 1
ATOM 2501 O O . SER B 1 2 ? -2.816 -25.562 14.82 1 58.31 2 SER B O 1
ATOM 2503 N N . VAL B 1 3 ? -4.477 -26.266 13.648 1 67.31 3 VAL B N 1
ATOM 2504 C CA . VAL B 1 3 ? -4.793 -24.984 13.023 1 67.31 3 VAL B CA 1
ATOM 2505 C C . VAL B 1 3 ? -4.91 -23.906 14.094 1 67.31 3 VAL B C 1
ATOM 2507 O O . VAL B 1 3 ? -4.449 -22.766 13.898 1 67.31 3 VAL B O 1
ATOM 2510 N N . ALA B 1 4 ? -5.344 -24.391 15.219 1 68.88 4 ALA B N 1
ATOM 2511 C CA . ALA B 1 4 ? -5.539 -23.453 16.328 1 68.88 4 ALA B CA 1
ATOM 2512 C C . ALA B 1 4 ? -4.203 -23.047 16.938 1 68.88 4 ALA B C 1
ATOM 2514 O O . ALA B 1 4 ? -4.012 -21.891 17.297 1 68.88 4 ALA B O 1
ATOM 2515 N N . ARG B 1 5 ? -3.396 -23.938 16.984 1 67.44 5 ARG B N 1
ATOM 2516 C CA . ARG B 1 5 ? -2.092 -23.656 17.562 1 67.44 5 ARG B CA 1
ATOM 2517 C C . ARG B 1 5 ? -1.299 -22.688 16.688 1 67.44 5 ARG B C 1
ATOM 2519 O O . ARG B 1 5 ? -0.634 -21.781 17.203 1 67.44 5 ARG B O 1
ATOM 2526 N N . THR B 1 6 ? -1.424 -22.875 15.469 1 74.06 6 THR B N 1
ATOM 2527 C CA . THR B 1 6 ? -0.723 -22 14.539 1 74.06 6 THR B CA 1
ATOM 2528 C C . THR B 1 6 ? -1.304 -20.594 14.586 1 74.06 6 THR B C 1
ATOM 2530 O O . THR B 1 6 ? -0.563 -19.609 14.547 1 74.06 6 THR B O 1
ATOM 2533 N N . PHE B 1 7 ? -2.576 -20.594 14.836 1 74.69 7 PHE B N 1
ATOM 2534 C CA . PHE B 1 7 ? -3.27 -19.312 14.961 1 74.69 7 PHE B CA 1
ATOM 2535 C C . PHE B 1 7 ? -2.76 -18.531 16.172 1 74.69 7 PHE B C 1
ATOM 2537 O O . PHE B 1 7 ? -2.398 -17.359 16.047 1 74.69 7 PHE B O 1
ATOM 2544 N N . PHE B 1 8 ? -2.723 -19.219 17.25 1 72.12 8 PHE B N 1
ATOM 2545 C CA . PHE B 1 8 ? -2.324 -18.562 18.484 1 72.12 8 PHE B CA 1
ATOM 2546 C C . PHE B 1 8 ? -0.862 -18.125 18.438 1 72.12 8 PHE B C 1
ATOM 2548 O O . PHE B 1 8 ? -0.505 -17.047 18.906 1 72.12 8 PHE B O 1
ATOM 2555 N N . LYS B 1 9 ? -0.109 -18.938 17.797 1 73.25 9 LYS B N 1
ATOM 2556 C CA . LYS B 1 9 ? 1.31 -18.625 17.688 1 73.25 9 LYS B CA 1
ATOM 2557 C C . LYS B 1 9 ? 1.519 -17.375 16.812 1 73.25 9 LYS B C 1
ATOM 2559 O O . LYS B 1 9 ? 2.34 -16.516 17.141 1 73.25 9 LYS B O 1
ATOM 2564 N N . ASN B 1 10 ? 0.723 -17.328 15.828 1 78.81 10 ASN B N 1
ATOM 2565 C CA . ASN B 1 10 ? 0.844 -16.188 14.938 1 78.81 10 ASN B CA 1
ATOM 2566 C C . ASN B 1 10 ? 0.391 -14.898 15.617 1 78.81 10 ASN B C 1
ATOM 2568 O O . ASN B 1 10 ? 1.047 -13.859 15.492 1 78.81 10 ASN B O 1
ATOM 2572 N N . VAL B 1 11 ? -0.634 -15.008 16.328 1 75.12 11 VAL B N 1
ATOM 2573 C CA . VAL B 1 11 ? -1.171 -13.836 17.016 1 75.12 11 VAL B CA 1
ATOM 2574 C C . VAL B 1 11 ? -0.168 -13.336 18.047 1 75.12 11 VAL B C 1
ATOM 2576 O O . VAL B 1 11 ? 0.09 -12.141 18.141 1 75.12 11 VAL B O 1
ATOM 2579 N N . VAL B 1 12 ? 0.369 -14.266 18.672 1 71.94 12 VAL B N 1
ATOM 2580 C CA . VAL B 1 12 ? 1.339 -13.906 19.703 1 71.94 12 VAL B CA 1
ATOM 2581 C C . VAL B 1 12 ? 2.543 -13.219 19.062 1 71.94 12 VAL B C 1
ATOM 2583 O O . VAL B 1 12 ? 3.037 -12.211 19.562 1 71.94 12 VAL B O 1
ATOM 2586 N N . LEU B 1 13 ? 2.887 -13.734 18.031 1 75.56 13 LEU B N 1
ATOM 2587 C CA . LEU B 1 13 ? 4.027 -13.164 17.328 1 75.56 13 LEU B CA 1
ATOM 2588 C C . LEU B 1 13 ? 3.74 -11.727 16.906 1 75.56 13 LEU B C 1
ATOM 2590 O O . LEU B 1 13 ? 4.578 -10.836 17.094 1 75.56 13 LEU B O 1
ATOM 2594 N N . TYR B 1 14 ? 2.605 -11.539 16.484 1 80.38 14 TYR B N 1
ATOM 2595 C CA . TYR B 1 14 ? 2.246 -10.203 16.031 1 80.38 14 TYR B CA 1
ATOM 2596 C C . TYR B 1 14 ? 2.115 -9.25 17.219 1 80.38 14 TYR B C 1
ATOM 2598 O O . TYR B 1 14 ? 2.471 -8.07 17.125 1 80.38 14 TYR B O 1
ATOM 2606 N N . VAL B 1 15 ? 1.599 -9.742 18.25 1 77.81 15 VAL B N 1
ATOM 2607 C CA . VAL B 1 15 ? 1.486 -8.93 19.453 1 77.81 15 VAL B CA 1
ATOM 2608 C C . VAL B 1 15 ? 2.875 -8.484 19.906 1 77.81 15 VAL B C 1
ATOM 2610 O O . VAL B 1 15 ? 3.08 -7.32 20.25 1 77.81 15 VAL B O 1
ATOM 2613 N N . LEU B 1 16 ? 3.77 -9.375 19.797 1 72.12 16 LEU B N 1
ATOM 2614 C CA . LEU B 1 16 ? 5.141 -9.07 20.188 1 72.12 16 LEU B CA 1
ATOM 2615 C C . LEU B 1 16 ? 5.758 -8.039 19.25 1 72.12 16 LEU B C 1
ATOM 2617 O O . LEU B 1 16 ? 6.469 -7.133 19.703 1 72.12 16 LEU B O 1
ATOM 2621 N N . ILE B 1 17 ? 5.418 -8.148 18.125 1 73.19 17 ILE B N 1
ATOM 2622 C CA . ILE B 1 17 ? 5.922 -7.195 17.141 1 73.19 17 ILE B CA 1
ATOM 2623 C C . ILE B 1 17 ? 5.352 -5.809 17.422 1 73.19 17 ILE B C 1
ATOM 2625 O O . ILE B 1 17 ? 6.09 -4.82 17.438 1 73.19 17 ILE B O 1
ATOM 2629 N N . ILE B 1 18 ? 4.125 -5.766 17.656 1 79.56 18 ILE B N 1
ATOM 2630 C CA . ILE B 1 18 ? 3.438 -4.504 17.906 1 79.56 18 ILE B CA 1
ATOM 2631 C C . ILE B 1 18 ? 3.998 -3.857 19.172 1 79.56 18 ILE B C 1
ATOM 2633 O O . ILE B 1 18 ? 4.297 -2.66 19.188 1 79.56 18 ILE B O 1
ATOM 2637 N N . LEU B 1 19 ? 4.16 -4.672 20.125 1 75.88 19 LEU B N 1
ATOM 2638 C CA . LEU B 1 19 ? 4.703 -4.164 21.375 1 75.88 19 LEU B CA 1
ATOM 2639 C C . LEU B 1 19 ? 6.125 -3.65 21.188 1 75.88 19 LEU B C 1
ATOM 2641 O O . LEU B 1 19 ? 6.484 -2.592 21.703 1 75.88 19 LEU B O 1
ATOM 2645 N N . ALA B 1 20 ? 6.875 -4.352 20.469 1 70.31 20 ALA B N 1
ATOM 2646 C CA . ALA B 1 20 ? 8.242 -3.932 20.188 1 70.31 20 ALA B CA 1
ATOM 2647 C C . ALA B 1 20 ? 8.266 -2.607 19.422 1 70.31 20 ALA B C 1
ATOM 2649 O O . ALA B 1 20 ? 9.078 -1.729 19.719 1 70.31 20 ALA B O 1
ATOM 2650 N N . LEU B 1 21 ? 7.375 -2.48 18.594 1 71.5 21 LEU B N 1
ATOM 2651 C CA . LEU B 1 21 ? 7.309 -1.269 17.781 1 71.5 21 LEU B CA 1
ATOM 2652 C C . LEU B 1 21 ? 6.926 -0.064 18.641 1 71.5 21 LEU B C 1
ATOM 2654 O O . LEU B 1 21 ? 7.512 1.012 18.5 1 71.5 21 LEU B O 1
ATOM 2658 N N . ILE B 1 22 ? 6.023 -0.292 19.469 1 73.38 22 ILE B N 1
ATOM 2659 C CA . ILE B 1 22 ? 5.582 0.771 20.359 1 73.38 22 ILE B CA 1
ATOM 2660 C C . ILE B 1 22 ? 6.738 1.185 21.281 1 73.38 22 ILE B C 1
ATOM 2662 O O . ILE B 1 22 ? 6.98 2.377 21.484 1 73.38 22 ILE B O 1
ATOM 2666 N N . LEU B 1 23 ? 7.453 0.253 21.672 1 67.88 23 LEU B N 1
ATOM 2667 C CA . LEU B 1 23 ? 8.555 0.516 22.594 1 67.88 23 LEU B CA 1
ATOM 2668 C C . LEU B 1 23 ? 9.672 1.281 21.906 1 67.88 23 LEU B C 1
ATOM 2670 O O . LEU B 1 23 ? 10.25 2.205 22.484 1 67.88 23 LEU B O 1
ATOM 2674 N N . VAL B 1 24 ? 9.914 0.935 20.766 1 64.31 24 VAL B N 1
ATOM 2675 C CA . VAL B 1 24 ? 10.992 1.55 20.016 1 64.31 24 VAL B CA 1
ATOM 2676 C C . VAL B 1 24 ? 10.656 3.01 19.719 1 64.31 24 VAL B C 1
ATOM 2678 O O . VAL B 1 24 ? 11.539 3.867 19.703 1 64.31 24 VAL B O 1
ATOM 2681 N N . VAL B 1 25 ? 9.422 3.221 19.547 1 65.56 25 VAL B N 1
ATOM 2682 C CA . VAL B 1 25 ? 9.008 4.562 19.156 1 65.56 25 VAL B CA 1
ATOM 2683 C C . VAL B 1 25 ? 8.867 5.449 20.391 1 65.56 25 VAL B C 1
ATOM 2685 O O . VAL B 1 25 ? 9.219 6.633 20.359 1 65.56 25 VAL B O 1
ATOM 2688 N N . LEU B 1 26 ? 8.391 4.988 21.375 1 64 26 LEU B N 1
ATOM 2689 C CA . LEU B 1 26 ? 8.023 5.785 22.531 1 64 26 LEU B CA 1
ATOM 2690 C C . LEU B 1 26 ? 9.234 6.031 23.422 1 64 26 LEU B C 1
ATOM 2692 O O . LEU B 1 26 ? 9.32 7.066 24.094 1 64 26 LEU B O 1
ATOM 2696 N N . PHE B 1 27 ? 10.211 5.125 23.484 1 59.28 27 PHE B N 1
ATOM 2697 C CA . PHE B 1 27 ? 11.047 5.195 24.672 1 59.28 27 PHE B CA 1
ATOM 2698 C C . PHE B 1 27 ? 12.453 5.66 24.328 1 59.28 27 PHE B C 1
ATOM 2700 O O . PHE B 1 27 ? 13.344 5.641 25.172 1 59.28 27 PHE B O 1
ATOM 2707 N N . PRO B 1 28 ? 12.711 5.801 23.031 1 53.16 28 PRO B N 1
ATOM 2708 C CA . PRO B 1 28 ? 14.07 6.34 23 1 53.16 28 PRO B CA 1
ATOM 2709 C C . PRO B 1 28 ? 14.195 7.672 23.734 1 53.16 28 PRO B C 1
ATOM 2711 O O . PRO B 1 28 ? 15.312 8.141 24 1 53.16 28 PRO B O 1
ATOM 2714 N N . ARG B 1 29 ? 13.109 8.461 23.953 1 48.56 29 ARG B N 1
ATOM 2715 C CA . ARG B 1 29 ? 13.242 9.852 24.375 1 48.56 29 ARG B CA 1
ATOM 2716 C C . ARG B 1 29 ? 13.633 9.953 25.844 1 48.56 29 ARG B C 1
ATOM 2718 O O . ARG B 1 29 ? 13.078 9.25 26.688 1 48.56 29 ARG B O 1
ATOM 2725 N N . ASN B 1 30 ? 14.734 10.391 26.031 1 39.62 30 ASN B N 1
ATOM 2726 C CA . ASN B 1 30 ? 14.961 10.883 27.391 1 39.62 30 ASN B CA 1
ATOM 2727 C C . ASN B 1 30 ? 13.719 11.586 27.938 1 39.62 30 ASN B C 1
ATOM 2729 O O . ASN B 1 30 ? 13.227 12.547 27.344 1 39.62 30 ASN B O 1
ATOM 2733 N N . PRO B 1 31 ? 12.836 10.938 28.688 1 38.09 31 PRO B N 1
ATOM 2734 C CA . PRO B 1 31 ? 11.758 11.625 29.391 1 38.09 31 PRO B CA 1
ATOM 2735 C C . PRO B 1 31 ? 12.062 13.102 29.641 1 38.09 31 PRO B C 1
ATOM 2737 O O . PRO B 1 31 ? 11.141 13.906 29.766 1 38.09 31 PRO B O 1
ATOM 2740 N N . SER B 1 32 ? 13.133 13.43 30.125 1 34.31 32 SER B N 1
ATOM 2741 C CA . SER B 1 32 ? 13.477 14.789 30.547 1 34.31 32 SER B CA 1
ATOM 2742 C C . SER B 1 32 ? 13.312 15.773 29.391 1 34.31 32 SER B C 1
ATOM 2744 O O . SER B 1 32 ? 13.375 16.984 29.594 1 34.31 32 SER B O 1
ATOM 2746 N N . MET B 1 33 ? 13.375 15.281 28.266 1 35.94 33 MET B N 1
ATOM 2747 C CA . MET B 1 33 ? 13.391 16.188 27.125 1 35.94 33 MET B CA 1
ATOM 2748 C C . MET B 1 33 ? 11.977 16.594 26.734 1 35.94 33 MET B C 1
ATOM 2750 O O . MET B 1 33 ? 11.789 17.531 25.938 1 35.94 33 MET B O 1
ATOM 2754 N N . ALA B 1 34 ? 10.93 15.852 26.875 1 35.28 34 ALA B N 1
ATOM 2755 C CA . ALA B 1 34 ? 9.539 16.266 26.703 1 35.28 34 ALA B CA 1
ATOM 2756 C C . ALA B 1 34 ? 9.266 17.594 27.406 1 35.28 34 ALA B C 1
ATOM 2758 O O . ALA B 1 34 ? 8.297 18.281 27.078 1 35.28 34 ALA B O 1
ATOM 2759 N N . VAL B 1 35 ? 9.648 17.844 28.578 1 31.2 35 VAL B N 1
ATOM 2760 C CA . VAL B 1 35 ? 9.18 18.953 29.422 1 31.2 35 VAL B CA 1
ATOM 2761 C C . VAL B 1 35 ? 9.766 20.266 28.906 1 31.2 35 VAL B C 1
ATOM 2763 O O . VAL B 1 35 ? 9.164 21.328 29.094 1 31.2 35 VAL B O 1
ATOM 2766 N N . SER B 1 36 ? 11.125 20.469 28.703 1 30.59 36 SER B N 1
ATOM 2767 C CA . SER B 1 36 ? 11.57 21.859 28.609 1 30.59 36 SER B CA 1
ATOM 2768 C C . SER B 1 36 ? 11.227 22.453 27.25 1 30.59 36 SER B C 1
ATOM 2770 O O . SER B 1 36 ? 11.242 21.75 26.234 1 30.59 36 SER B O 1
ATOM 2772 N N . GLY B 1 37 ? 10.172 23.203 26.969 1 31.33 37 GLY B N 1
ATOM 2773 C CA . GLY B 1 37 ? 9.734 24.203 26 1 31.33 37 GLY B CA 1
ATOM 2774 C C . GLY B 1 37 ? 10.773 24.5 24.922 1 31.33 37 GLY B C 1
ATOM 2775 O O . GLY B 1 37 ? 10.555 25.328 24.047 1 31.33 37 GLY B O 1
ATOM 2776 N N . LYS B 1 38 ? 12.062 24.625 25.312 1 33.97 38 LYS B N 1
ATOM 2777 C CA . LYS B 1 38 ? 13.109 25.219 24.469 1 33.97 38 LYS B CA 1
ATOM 2778 C C . LYS B 1 38 ? 13.336 24.375 23.219 1 33.97 38 LYS B C 1
ATOM 2780 O O . LYS B 1 38 ? 13.211 23.141 23.25 1 33.97 38 LYS B O 1
ATOM 2785 N N . ALA B 1 39 ? 13.336 25.031 22.047 1 33.59 39 ALA B N 1
ATOM 2786 C CA . ALA B 1 39 ? 13.773 24.625 20.719 1 33.59 39 ALA B CA 1
ATOM 2787 C C . ALA B 1 39 ? 14.797 23.5 20.812 1 33.59 39 ALA B C 1
ATOM 2789 O O . ALA B 1 39 ? 15.891 23.688 21.344 1 33.59 39 ALA B O 1
ATOM 2790 N N . MET B 1 40 ? 14.422 22.422 21.156 1 36.75 40 MET B N 1
ATOM 2791 C CA . MET B 1 40 ? 15.391 21.328 21.219 1 36.75 40 MET B CA 1
ATOM 2792 C C . MET B 1 40 ? 16.219 21.266 19.938 1 36.75 40 MET B C 1
ATOM 2794 O O . MET B 1 40 ? 15.711 20.906 18.875 1 36.75 40 MET B O 1
ATOM 2798 N N . THR B 1 41 ? 17.094 22.156 19.641 1 34.88 41 THR B N 1
ATOM 2799 C CA . THR B 1 41 ? 18.188 21.984 18.688 1 34.88 41 THR B CA 1
ATOM 2800 C C . THR B 1 41 ? 18.625 20.531 18.625 1 34.88 41 THR B C 1
ATOM 2802 O O . THR B 1 41 ? 18.641 19.828 19.641 1 34.88 41 THR B O 1
ATOM 2805 N N . VAL B 1 42 ? 18.547 19.875 17.484 1 37.69 42 VAL B N 1
ATOM 2806 C CA . VAL B 1 42 ? 19.125 18.641 16.984 1 37.69 42 VAL B CA 1
ATOM 2807 C C . VAL B 1 42 ? 20.453 18.375 17.688 1 37.69 42 VAL B C 1
ATOM 2809 O O . VAL B 1 42 ? 21.266 17.547 17.219 1 37.69 42 VAL B O 1
ATOM 2812 N N . GLU B 1 43 ? 21.031 19.156 18.453 1 37.09 43 GLU B N 1
ATOM 2813 C CA . GLU B 1 43 ? 22.266 18.516 18.875 1 37.09 43 GLU B CA 1
ATOM 2814 C C . GLU B 1 43 ? 21.984 17.156 19.531 1 37.09 43 GLU B C 1
ATOM 2816 O O . GLU B 1 43 ? 22.297 16.953 20.703 1 37.09 43 GLU B O 1
ATOM 2821 N N . MET B 1 44 ? 20.891 16.672 19.359 1 39.31 44 MET B N 1
ATOM 2822 C CA . MET B 1 44 ? 20.75 15.398 20.047 1 39.31 44 MET B CA 1
ATOM 2823 C C . MET B 1 44 ? 21.812 14.414 19.594 1 39.31 44 MET B C 1
ATOM 2825 O O . MET B 1 44 ? 21.656 13.734 18.578 1 39.31 44 MET B O 1
ATOM 2829 N N . GLY B 1 45 ? 23 14.742 19.328 1 41.28 45 GLY B N 1
ATOM 2830 C CA . GLY B 1 45 ? 23.984 13.688 19.516 1 41.28 45 GLY B CA 1
ATOM 2831 C C . GLY B 1 45 ? 23.578 12.695 20.594 1 41.28 45 GLY B C 1
ATOM 2832 O O . GLY B 1 45 ? 23.891 12.891 21.781 1 41.28 45 GLY B O 1
ATOM 2833 N N . TYR B 1 46 ? 22.328 12.258 20.562 1 44.56 46 TYR B N 1
ATOM 2834 C CA . TYR B 1 46 ? 21.812 11.383 21.609 1 44.56 46 TYR B CA 1
ATOM 2835 C C . TYR B 1 46 ? 22.844 10.336 22 1 44.56 46 TYR B C 1
ATOM 2837 O O . TYR B 1 46 ? 23.344 9.602 21.141 1 44.56 46 TYR B O 1
ATOM 2845 N N . ASN B 1 47 ? 23.688 10.648 22.828 1 50.06 47 ASN B N 1
ATOM 2846 C CA . ASN B 1 47 ? 24.359 9.562 23.531 1 50.06 47 ASN B CA 1
ATOM 2847 C C . ASN B 1 47 ? 23.359 8.5 24 1 50.06 47 ASN B C 1
ATOM 2849 O O . ASN B 1 47 ? 22.828 8.586 25.109 1 50.06 47 ASN B O 1
ATOM 2853 N N . PHE B 1 48 ? 22.797 7.832 23.047 1 54.72 48 PHE B N 1
ATOM 2854 C CA . PHE B 1 48 ? 21.906 6.703 23.328 1 54.72 48 PHE B CA 1
ATOM 2855 C C . PHE B 1 48 ? 22.609 5.688 24.234 1 54.72 48 PHE B C 1
ATOM 2857 O O . PHE B 1 48 ? 23.766 5.336 24 1 54.72 48 PHE B O 1
ATOM 2864 N N . SER B 1 49 ? 22.219 5.621 25.406 1 61.75 49 SER B N 1
ATOM 2865 C CA . SER B 1 49 ? 22.641 4.559 26.312 1 61.75 49 SER B CA 1
ATOM 2866 C C . SER B 1 49 ? 21.562 3.502 26.484 1 61.75 49 SER B C 1
ATOM 2868 O O . SER B 1 49 ? 20.453 3.814 26.906 1 61.75 49 SER B O 1
ATOM 2870 N N . TRP B 1 50 ? 21.844 2.375 26.062 1 66.38 50 TRP B N 1
ATOM 2871 C CA . TRP B 1 50 ? 20.922 1.248 26.219 1 66.38 50 TRP B CA 1
ATOM 2872 C C . TRP B 1 50 ? 20.438 1.136 27.656 1 66.38 50 TRP B C 1
ATOM 2874 O O . TRP B 1 50 ? 19.266 0.79 27.891 1 66.38 50 TRP B O 1
ATOM 2884 N N . LYS B 1 51 ? 21.391 1.383 28.453 1 72.19 51 LYS B N 1
ATOM 2885 C CA . LYS B 1 51 ? 21.031 1.318 29.875 1 72.19 51 LYS B CA 1
ATOM 2886 C C . LYS B 1 51 ? 19.953 2.336 30.219 1 72.19 51 LYS B C 1
ATOM 2888 O O . LYS B 1 51 ? 19 2.014 30.922 1 72.19 51 LYS B O 1
ATOM 2893 N N . GLU B 1 52 ? 20.109 3.48 29.656 1 69.25 52 GLU B N 1
ATOM 2894 C CA . GLU B 1 52 ? 19.125 4.52 29.922 1 69.25 52 GLU B CA 1
ATOM 2895 C C . GLU B 1 52 ? 17.781 4.184 29.266 1 69.25 52 GLU B C 1
ATOM 2897 O O . GLU B 1 52 ? 16.719 4.441 29.844 1 69.25 52 GLU B O 1
ATOM 2902 N N . TYR B 1 53 ? 17.922 3.613 28.156 1 68.88 53 TYR B N 1
ATOM 2903 C CA . TYR B 1 53 ? 16.719 3.215 27.453 1 68.88 53 TYR B CA 1
ATOM 2904 C C . TYR B 1 53 ? 15.938 2.168 28.25 1 68.88 53 TYR B C 1
ATOM 2906 O O . TYR B 1 53 ? 14.727 2.305 28.438 1 68.88 53 TYR B O 1
ATOM 2914 N N . LYS B 1 54 ? 16.656 1.22 28.672 1 72.25 54 LYS B N 1
ATOM 2915 C CA . LYS B 1 54 ? 16.031 0.159 29.469 1 72.25 54 LYS B CA 1
ATOM 2916 C C . LYS B 1 54 ? 15.422 0.714 30.75 1 72.25 54 LYS B C 1
ATOM 2918 O O . LYS B 1 54 ? 14.32 0.327 31.141 1 72.25 54 LYS B O 1
ATOM 2923 N N . ASN B 1 55 ? 16.172 1.549 31.359 1 74.56 55 ASN B N 1
ATOM 2924 C CA . ASN B 1 55 ? 15.688 2.146 32.594 1 74.56 55 ASN B CA 1
ATOM 2925 C C . ASN B 1 55 ? 14.43 2.975 32.375 1 74.56 55 ASN B C 1
ATOM 2927 O O . ASN B 1 55 ? 13.508 2.955 33.188 1 74.56 55 ASN B O 1
ATOM 2931 N N . ASN B 1 56 ? 14.43 3.65 31.234 1 71.12 56 ASN B N 1
ATOM 2932 C CA . ASN B 1 56 ? 13.266 4.477 30.922 1 71.12 56 ASN B CA 1
ATOM 2933 C C . ASN B 1 56 ? 12.023 3.621 30.688 1 71.12 56 ASN B C 1
ATOM 2935 O O . ASN B 1 56 ? 10.922 3.986 31.094 1 71.12 56 ASN B O 1
ATOM 2939 N N . ILE B 1 57 ? 12.266 2.572 30.109 1 73.81 57 ILE B N 1
ATOM 2940 C CA . ILE B 1 57 ? 11.164 1.655 29.844 1 73.81 57 ILE B CA 1
ATOM 2941 C C . ILE B 1 57 ? 10.617 1.099 31.156 1 73.81 57 ILE B C 1
ATOM 2943 O O . ILE B 1 57 ? 9.406 1.064 31.375 1 73.81 57 ILE B O 1
ATOM 2947 N N . PHE B 1 58 ? 11.562 0.693 31.969 1 75.44 58 PHE B N 1
ATOM 2948 C CA . PHE B 1 58 ? 11.172 0.118 33.25 1 75.44 58 PHE B CA 1
ATOM 2949 C C . PHE B 1 58 ? 10.438 1.146 34.094 1 75.44 58 PHE B C 1
ATOM 2951 O O . PHE B 1 58 ? 9.43 0.832 34.719 1 75.44 58 PHE B O 1
ATOM 2958 N N . GLN B 1 59 ? 10.93 2.299 34.125 1 74.75 59 GLN B N 1
ATOM 2959 C CA . GLN B 1 59 ? 10.305 3.357 34.906 1 74.75 59 GLN B CA 1
ATOM 2960 C C . GLN B 1 59 ? 8.914 3.697 34.375 1 74.75 59 GLN B C 1
ATOM 2962 O O . GLN B 1 59 ? 8 3.969 35.156 1 74.75 59 GLN B O 1
ATOM 2967 N N . TYR B 1 60 ? 8.828 3.721 33.156 1 74.12 60 TYR B N 1
ATOM 2968 C CA . TYR B 1 60 ? 7.527 4.023 32.562 1 74.12 60 TYR B CA 1
ATOM 2969 C C . TYR B 1 60 ? 6.5 2.957 32.906 1 74.12 60 TYR B C 1
ATOM 2971 O O . TYR B 1 60 ? 5.383 3.279 33.312 1 74.12 60 TYR B O 1
ATOM 2979 N N . PHE B 1 61 ? 6.902 1.742 32.812 1 76.38 61 PHE B N 1
ATOM 2980 C CA . PHE B 1 61 ? 5.984 0.652 33.125 1 76.38 61 PHE B CA 1
ATOM 2981 C C . PHE B 1 61 ? 5.617 0.657 34.625 1 76.38 61 PHE B C 1
ATOM 2983 O O . PHE B 1 61 ? 4.473 0.376 34.969 1 76.38 61 PHE B O 1
ATOM 2990 N N . ARG B 1 62 ? 6.586 0.941 35.312 1 76.88 62 ARG B N 1
ATOM 2991 C CA . ARG B 1 62 ? 6.32 1.056 36.75 1 76.88 62 ARG B CA 1
ATOM 2992 C C . ARG B 1 62 ? 5.328 2.18 37.031 1 76.88 62 ARG B C 1
ATOM 2994 O O . ARG B 1 62 ? 4.41 2.014 37.844 1 76.88 62 ARG B O 1
ATOM 3001 N N . SER B 1 63 ? 5.504 3.236 36.406 1 78.56 63 SER B N 1
ATOM 3002 C CA . SER B 1 63 ? 4.613 4.375 36.594 1 78.56 63 SER B CA 1
ATOM 3003 C C . SER B 1 63 ? 3.199 4.059 36.125 1 78.56 63 SER B C 1
ATOM 3005 O O . SER B 1 63 ? 2.223 4.449 36.781 1 78.56 63 SER B O 1
ATOM 3007 N N . VAL B 1 64 ? 3.119 3.389 35.062 1 79.69 64 VAL B N 1
ATOM 3008 C CA . VAL B 1 64 ? 1.815 3.02 34.531 1 79.69 64 VAL B CA 1
ATOM 3009 C C . VAL B 1 64 ? 1.101 2.074 35.5 1 79.69 64 VAL B C 1
ATOM 3011 O O . VAL B 1 64 ? -0.111 2.182 35.688 1 79.69 64 VAL B O 1
ATOM 3014 N N . TRP B 1 65 ? 1.928 1.188 35.969 1 79.25 65 TRP B N 1
ATOM 3015 C CA . TRP B 1 65 ? 1.356 0.217 36.906 1 79.25 65 TRP B CA 1
ATOM 3016 C C . TRP B 1 65 ? 0.906 0.895 38.188 1 79.25 65 TRP B C 1
ATOM 3018 O O . TRP B 1 65 ? -0.158 0.579 38.719 1 79.25 65 TRP B O 1
ATOM 3028 N N . MET B 1 66 ? 1.634 1.798 38.656 1 84.56 66 MET B N 1
ATOM 3029 C CA . MET B 1 66 ? 1.356 2.453 39.938 1 84.56 66 MET B CA 1
ATOM 3030 C C . MET B 1 66 ? 0.247 3.488 39.781 1 84.56 66 MET B C 1
ATOM 3032 O O . MET B 1 66 ? -0.649 3.572 40.625 1 84.56 66 MET B O 1
ATOM 3036 N N . GLU B 1 67 ? 0.282 4.273 38.75 1 83.62 67 GLU B N 1
ATOM 3037 C CA . GLU B 1 67 ? -0.65 5.379 38.562 1 83.62 67 GLU B CA 1
ATOM 3038 C C . GLU B 1 67 ? -1.879 4.938 37.75 1 83.62 67 GLU B C 1
ATOM 3040 O O . GLU B 1 67 ? -2.891 5.641 37.719 1 83.62 67 GLU B O 1
ATOM 3045 N N . LYS B 1 68 ? -1.752 3.76 37.188 1 84.5 68 LYS B N 1
ATOM 3046 C CA . LYS B 1 68 ? -2.83 3.215 36.375 1 84.5 68 LYS B CA 1
ATOM 3047 C C . LYS B 1 68 ? -3.209 4.18 35.25 1 84.5 68 LYS B C 1
ATOM 3049 O O . LYS B 1 68 ? -4.391 4.441 35.031 1 84.5 68 LYS B O 1
ATOM 3054 N N . SER B 1 69 ? -2.273 4.984 34.906 1 83.44 69 SER B N 1
ATOM 3055 C CA . SER B 1 69 ? -2.422 5.934 33.812 1 83.44 69 SER B CA 1
ATOM 3056 C C . SER B 1 69 ? -1.24 5.852 32.844 1 83.44 69 SER B C 1
ATOM 3058 O O . SER B 1 69 ? -0.112 5.582 33.25 1 83.44 69 SER B O 1
ATOM 3060 N N . LEU B 1 70 ? -1.533 6.02 31.656 1 83.62 70 LEU B N 1
ATOM 3061 C CA . LEU B 1 70 ? -0.478 5.969 30.641 1 83.62 70 LEU B CA 1
ATOM 3062 C C . LEU B 1 70 ? 0.246 7.305 30.547 1 83.62 70 LEU B C 1
ATOM 3064 O O . LEU B 1 70 ? 1.188 7.449 29.766 1 83.62 70 LEU B O 1
ATOM 3068 N N . GLY B 1 71 ? -0.212 8.211 31.25 1 79.06 71 GLY B N 1
ATOM 3069 C CA . GLY B 1 71 ? 0.435 9.516 31.25 1 79.06 71 GLY B CA 1
ATOM 3070 C C . GLY B 1 71 ? -0.257 10.531 30.375 1 79.06 71 GLY B C 1
ATOM 3071 O O . GLY B 1 71 ? -1.391 10.32 29.938 1 79.06 71 GLY B O 1
ATOM 3072 N N . ASP B 1 72 ? 0.423 11.672 30.188 1 77.75 72 ASP B N 1
ATOM 3073 C CA . ASP B 1 72 ? -0.163 12.781 29.438 1 77.75 72 ASP B CA 1
ATOM 3074 C C . ASP B 1 72 ? 0.469 12.891 28.047 1 77.75 72 ASP B C 1
ATOM 3076 O O . ASP B 1 72 ? 1.606 12.469 27.844 1 77.75 72 ASP B O 1
ATOM 3080 N N . THR B 1 73 ? -0.414 13.438 27.219 1 76.5 73 THR B N 1
ATOM 3081 C CA . THR B 1 73 ? 0.123 13.758 25.906 1 76.5 73 THR B CA 1
ATOM 3082 C C . THR B 1 73 ? 1.115 14.914 25.984 1 76.5 73 THR B C 1
ATOM 3084 O O . THR B 1 73 ? 1.104 15.68 26.953 1 76.5 73 THR B O 1
ATOM 3087 N N . ARG B 1 74 ? 1.888 15.047 25.047 1 69.69 74 ARG B N 1
ATOM 3088 C CA . ARG B 1 74 ? 3.008 15.977 25.109 1 69.69 74 ARG B CA 1
ATOM 3089 C C . ARG B 1 74 ? 2.547 17.406 24.812 1 69.69 74 ARG B C 1
ATOM 3091 O O . ARG B 1 74 ? 3.016 18.359 25.438 1 69.69 74 ARG B O 1
ATOM 3098 N N . TYR B 1 75 ? 1.591 17.484 23.906 1 66.25 75 TYR B N 1
ATOM 3099 C CA . TYR B 1 75 ? 1.294 18.828 23.406 1 66.25 75 TYR B CA 1
ATOM 3100 C C . TYR B 1 75 ? -0.068 19.297 23.906 1 66.25 75 TYR B C 1
ATOM 3102 O O . TYR B 1 75 ? -0.221 20.453 24.312 1 66.25 75 TYR B O 1
ATOM 3110 N N . GLU B 1 76 ? -1.035 18.484 23.922 1 71.44 76 GLU B N 1
ATOM 3111 C CA . GLU B 1 76 ? -2.398 18.906 24.234 1 71.44 76 GLU B CA 1
ATOM 3112 C C . GLU B 1 76 ? -2.699 18.734 25.719 1 71.44 76 GLU B C 1
ATOM 3114 O O . GLU B 1 76 ? -3.729 19.219 26.203 1 71.44 76 GLU B O 1
ATOM 3119 N N . ARG B 1 77 ? -1.774 18.094 26.422 1 75.69 77 ARG B N 1
ATOM 3120 C CA . ARG B 1 77 ? -1.901 17.938 27.875 1 75.69 77 ARG B CA 1
ATOM 3121 C C . ARG B 1 77 ? -3.164 17.156 28.219 1 75.69 77 ARG B C 1
ATOM 3123 O O . ARG B 1 77 ? -3.9 17.531 29.141 1 75.69 77 ARG B O 1
ATOM 3130 N N . VAL B 1 78 ? -3.619 16.359 27.422 1 83 78 VAL B N 1
ATOM 3131 C CA . VAL B 1 78 ? -4.652 15.375 27.719 1 83 78 VAL B CA 1
ATOM 3132 C C . VAL B 1 78 ? -4.012 14.016 28 1 83 78 VAL B C 1
ATOM 3134 O O . VAL B 1 78 ? -2.859 13.781 27.625 1 83 78 VAL B O 1
ATOM 3137 N N . THR B 1 79 ? -4.809 13.234 28.734 1 86.56 79 THR B N 1
ATOM 3138 C CA . THR B 1 79 ? -4.254 11.922 29.031 1 86.56 79 THR B CA 1
ATOM 3139 C C . THR B 1 79 ? -4.172 11.07 27.766 1 86.56 79 THR B C 1
ATOM 3141 O O . THR B 1 79 ? -4.957 11.258 26.844 1 86.56 79 THR B O 1
ATOM 3144 N N . VAL B 1 80 ? -3.209 10.188 27.75 1 87.5 80 VAL B N 1
ATOM 3145 C CA . VAL B 1 80 ? -3.025 9.266 26.641 1 87.5 80 VAL B CA 1
ATOM 3146 C C . VAL B 1 80 ? -4.289 8.438 26.438 1 87.5 80 VAL B C 1
ATOM 3148 O O . VAL B 1 80 ? -4.719 8.211 25.297 1 87.5 80 VAL B O 1
ATOM 3151 N N . GLU B 1 81 ? -4.914 8.07 27.547 1 90.31 81 GLU B N 1
ATOM 3152 C CA . GLU B 1 81 ? -6.141 7.277 27.484 1 90.31 81 GLU B CA 1
ATOM 3153 C C . GLU B 1 81 ? -7.27 8.062 26.812 1 90.31 81 GLU B C 1
ATOM 3155 O O . GLU B 1 81 ? -8.016 7.516 26 1 90.31 81 GLU B O 1
ATOM 3160 N N . ASP B 1 82 ? -7.32 9.242 27.141 1 90.69 82 ASP B N 1
ATOM 3161 C CA . ASP B 1 82 ? -8.375 10.078 26.578 1 90.69 82 ASP B CA 1
ATOM 3162 C C . ASP B 1 82 ? -8.172 10.297 25.094 1 90.69 82 ASP B C 1
ATOM 3164 O O . ASP B 1 82 ? -9.141 10.344 24.328 1 90.69 82 ASP B O 1
ATOM 3168 N N . GLU B 1 83 ? -6.992 10.453 24.719 1 89.12 83 GLU B N 1
ATOM 3169 C CA . GLU B 1 83 ? -6.684 10.602 23.297 1 89.12 83 GLU B CA 1
ATOM 3170 C C . GLU B 1 83 ? -7.082 9.359 22.516 1 89.12 83 GLU B C 1
ATOM 3172 O O . GLU B 1 83 ? -7.703 9.461 21.453 1 89.12 83 GLU B O 1
ATOM 3177 N N . ILE B 1 84 ? -6.742 8.258 23.078 1 92.5 84 ILE B N 1
ATOM 3178 C CA . ILE B 1 84 ? -7.066 7.004 22.406 1 92.5 84 ILE B CA 1
ATOM 3179 C C . ILE B 1 84 ? -8.578 6.82 22.359 1 92.5 84 ILE B C 1
ATOM 3181 O O . ILE B 1 84 ? -9.133 6.453 21.328 1 92.5 84 ILE B O 1
ATOM 3185 N N . LYS B 1 85 ? -9.18 7.129 23.438 1 93.94 85 LYS B N 1
ATOM 3186 C CA . LYS B 1 85 ? -10.633 6.977 23.516 1 93.94 85 LYS B CA 1
ATOM 3187 C C . LYS B 1 85 ? -11.336 7.871 22.5 1 93.94 85 LYS B C 1
ATOM 3189 O O . LYS B 1 85 ? -12.391 7.512 21.969 1 93.94 85 LYS B O 1
ATOM 3194 N N . ARG B 1 86 ? -10.781 8.906 22.234 1 91.62 86 ARG B N 1
ATOM 3195 C CA . ARG B 1 86 ? -11.391 9.891 21.344 1 91.62 86 ARG B CA 1
ATOM 3196 C C . ARG B 1 86 ? -11.234 9.484 19.875 1 91.62 86 ARG B C 1
ATOM 3198 O O . ARG B 1 86 ? -12.18 9.586 19.094 1 91.62 86 ARG B O 1
ATOM 3205 N N . PHE B 1 87 ? -10.141 8.984 19.5 1 92.81 87 PHE B N 1
ATOM 3206 C CA . PHE B 1 87 ? -9.828 8.812 18.078 1 92.81 87 PHE B CA 1
ATOM 3207 C C . PHE B 1 87 ? -9.922 7.348 17.688 1 92.81 87 PHE B C 1
ATOM 3209 O O . PHE B 1 87 ? -10.328 7.031 16.562 1 92.81 87 PHE B O 1
ATOM 3216 N N . PHE B 1 88 ? -9.68 6.492 18.594 1 95.56 88 PHE B N 1
ATOM 3217 C CA . PHE B 1 88 ? -9.562 5.07 18.281 1 95.56 88 PHE B CA 1
ATOM 3218 C C . PHE B 1 88 ? -10.891 4.508 17.797 1 95.56 88 PHE B C 1
ATOM 3220 O O . PHE B 1 88 ? -10.93 3.783 16.797 1 95.56 88 PHE B O 1
ATOM 3227 N N . PRO B 1 89 ? -11.992 4.801 18.391 1 94.75 89 PRO B N 1
ATOM 3228 C CA . PRO B 1 89 ? -13.266 4.254 17.922 1 94.75 89 PRO B CA 1
ATOM 3229 C C . PRO B 1 89 ? -13.602 4.672 16.484 1 94.75 89 PRO B C 1
ATOM 3231 O O . PRO B 1 89 ? -14.25 3.922 15.758 1 94.75 89 PRO B O 1
ATOM 3234 N N . ASN B 1 90 ? -13.188 5.789 16.156 1 92.94 90 ASN B N 1
ATOM 3235 C CA . ASN B 1 90 ? -13.453 6.262 14.797 1 92.94 90 ASN B CA 1
ATOM 3236 C C . ASN B 1 90 ? -12.703 5.441 13.758 1 92.94 90 ASN B C 1
ATOM 3238 O O . ASN B 1 90 ? -13.234 5.156 12.68 1 92.94 90 ASN B O 1
ATOM 3242 N N . SER B 1 91 ? -11.492 5.121 14.062 1 95.06 91 SER B N 1
ATOM 3243 C CA . SER B 1 91 ? -10.75 4.246 13.164 1 95.06 91 SER B CA 1
ATOM 3244 C C . SER B 1 91 ? -11.383 2.865 13.078 1 95.06 91 SER B C 1
ATOM 3246 O O . SER B 1 91 ? -11.414 2.256 12.008 1 95.06 91 SER B O 1
ATOM 3248 N N . LEU B 1 92 ? -11.961 2.418 14.172 1 95.69 92 LEU B N 1
ATOM 3249 C CA . LEU B 1 92 ? -12.594 1.104 14.188 1 95.69 92 LEU B CA 1
ATOM 3250 C C . LEU B 1 92 ? -13.82 1.08 13.273 1 95.69 92 LEU B C 1
ATOM 3252 O O . LEU B 1 92 ? -14.062 0.092 12.578 1 95.69 92 LEU B O 1
ATOM 3256 N N . LYS B 1 93 ? -14.477 2.113 13.32 1 94.25 93 LYS B N 1
ATOM 3257 C CA . LYS B 1 93 ? -15.672 2.225 12.484 1 94.25 93 LYS B CA 1
ATOM 3258 C C . LYS B 1 93 ? -15.32 2.121 11 1 94.25 93 LYS B C 1
ATOM 3260 O O . LYS B 1 93 ? -16.172 1.755 10.188 1 94.25 93 LYS B O 1
ATOM 3265 N N . LEU B 1 94 ? -14.102 2.404 10.711 1 95.25 94 LEU B N 1
ATOM 3266 C CA . LEU B 1 94 ? -13.695 2.357 9.312 1 95.25 94 LEU B CA 1
ATOM 3267 C C . LEU B 1 94 ? -13.055 1.014 8.977 1 95.25 94 LEU B C 1
ATOM 3269 O O . LEU B 1 94 ? -13.414 0.382 7.984 1 95.25 94 LEU B O 1
ATOM 3273 N N . ILE B 1 95 ? -12.156 0.543 9.82 1 96.56 95 ILE B N 1
ATOM 3274 C CA . ILE B 1 95 ? -11.305 -0.573 9.422 1 96.56 95 ILE B CA 1
ATOM 3275 C C . ILE B 1 95 ? -12.102 -1.872 9.461 1 96.56 95 ILE B C 1
ATOM 3277 O O . ILE B 1 95 ? -11.891 -2.762 8.633 1 96.56 95 ILE B O 1
ATOM 3281 N N . ILE B 1 96 ? -13.07 -2.029 10.352 1 96.5 96 ILE B N 1
ATOM 3282 C CA . ILE B 1 96 ? -13.812 -3.275 10.477 1 96.5 96 ILE B CA 1
ATOM 3283 C C . ILE B 1 96 ? -14.68 -3.486 9.234 1 96.5 96 ILE B C 1
ATOM 3285 O O . ILE B 1 96 ? -14.531 -4.492 8.539 1 96.5 96 ILE B O 1
ATOM 3289 N N . PRO B 1 97 ? -15.516 -2.531 8.938 1 96.44 97 PRO B N 1
ATOM 3290 C CA . PRO B 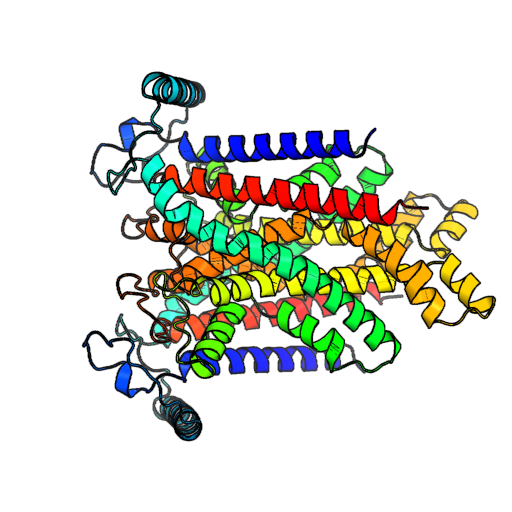1 97 ? -16.297 -2.754 7.715 1 96.44 97 PRO B CA 1
ATOM 3291 C C . PRO B 1 97 ? -15.438 -2.775 6.457 1 96.44 97 PRO B C 1
ATOM 3293 O O . PRO B 1 97 ? -15.727 -3.52 5.516 1 96.44 97 PRO B O 1
ATOM 3296 N N . ALA B 1 98 ? -14.414 -1.978 6.398 1 97.19 98 ALA B N 1
ATOM 3297 C CA . ALA B 1 98 ? -13.562 -1.932 5.215 1 97.19 98 ALA B CA 1
ATOM 3298 C C . ALA B 1 98 ? -12.906 -3.285 4.961 1 97.19 98 ALA B C 1
ATOM 3300 O O . ALA B 1 98 ? -12.805 -3.725 3.812 1 97.19 98 ALA B O 1
ATOM 3301 N N . PHE B 1 99 ? -12.469 -3.916 6.043 1 97.31 99 PHE B N 1
ATOM 3302 C CA . PHE B 1 99 ? -11.82 -5.219 5.926 1 97.31 99 PHE B CA 1
ATOM 3303 C C . PHE B 1 99 ? -12.781 -6.25 5.355 1 97.31 99 PHE B C 1
ATOM 3305 O O . PHE B 1 99 ? -12.445 -6.973 4.414 1 97.31 99 PHE B O 1
ATOM 3312 N N . PHE B 1 100 ? -13.945 -6.289 5.809 1 96.88 100 PHE B N 1
ATOM 3313 C CA . PHE B 1 100 ? -14.906 -7.297 5.383 1 96.88 100 PHE B CA 1
ATOM 3314 C C . PHE B 1 100 ? -15.445 -6.98 3.992 1 96.88 100 PHE B C 1
ATOM 3316 O O . PHE B 1 100 ? -1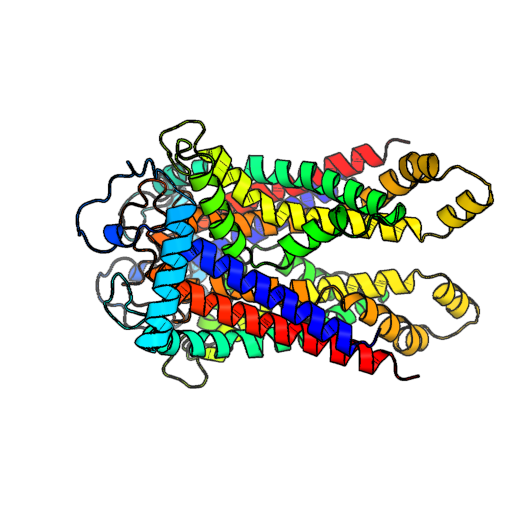5.703 -7.891 3.201 1 96.88 100 PHE B O 1
ATOM 3323 N N . LEU B 1 101 ? -15.609 -5.73 3.75 1 97.31 101 LEU B N 1
ATOM 3324 C CA . LEU B 1 101 ? -16.016 -5.34 2.402 1 97.31 101 LEU B CA 1
ATOM 3325 C C . LEU B 1 101 ? -14.953 -5.746 1.383 1 97.31 101 LEU B C 1
ATOM 3327 O O . LEU B 1 101 ? -15.281 -6.266 0.313 1 97.31 101 LEU B O 1
ATOM 3331 N N . SER B 1 102 ? -13.727 -5.449 1.73 1 97.12 102 SER B N 1
ATOM 3332 C CA . SER B 1 102 ? -12.633 -5.812 0.838 1 97.12 102 SER B CA 1
ATOM 3333 C C . SER B 1 102 ? -12.555 -7.324 0.642 1 97.12 102 SER B C 1
ATOM 3335 O O . SER B 1 102 ? -12.273 -7.797 -0.462 1 97.12 102 SER B O 1
ATOM 3337 N N . LEU B 1 103 ? -12.797 -8.031 1.708 1 96.56 103 LEU B N 1
ATOM 3338 C CA . LEU B 1 103 ? -12.75 -9.492 1.658 1 96.56 103 LEU B CA 1
ATOM 3339 C C . LEU B 1 103 ? -13.852 -10.039 0.758 1 96.56 103 LEU B C 1
ATOM 3341 O O . LEU B 1 103 ? -13.57 -10.789 -0.183 1 96.56 103 LEU B O 1
ATOM 3345 N N . CYS B 1 104 ? -15.07 -9.648 0.984 1 96.69 104 CYS B N 1
ATOM 3346 C CA . CYS B 1 104 ? -16.219 -10.188 0.277 1 96.69 104 CYS B CA 1
ATOM 3347 C C . CYS B 1 104 ? -16.25 -9.719 -1.173 1 96.69 104 CYS B C 1
ATOM 3349 O O . CYS B 1 104 ? -16.344 -10.531 -2.092 1 96.69 104 CYS B O 1
ATOM 3351 N N . LEU B 1 105 ? -16.078 -8.477 -1.334 1 96.56 105 LEU B N 1
ATOM 3352 C CA . LEU B 1 105 ? -16.172 -7.93 -2.686 1 96.56 105 LEU B CA 1
ATOM 3353 C C . LEU B 1 105 ? -14.914 -8.25 -3.484 1 96.56 105 LEU B C 1
ATOM 3355 O O . LEU B 1 105 ? -14.969 -8.383 -4.707 1 96.56 105 LEU B O 1
ATOM 3359 N N . GLY B 1 106 ? -13.797 -8.297 -2.762 1 95.69 106 GLY B N 1
ATOM 3360 C CA . GLY B 1 106 ? -12.57 -8.68 -3.443 1 95.69 106 GLY B CA 1
ATOM 3361 C C . GLY B 1 106 ? -12.625 -10.086 -4.016 1 95.69 106 GLY B C 1
ATOM 3362 O O . GLY B 1 106 ? -12.273 -10.305 -5.176 1 95.69 106 GLY B O 1
ATOM 3363 N N . ILE B 1 107 ? -13.094 -10.984 -3.229 1 95.12 107 ILE B N 1
ATOM 3364 C CA . ILE B 1 107 ? -13.227 -12.359 -3.684 1 95.12 107 ILE B CA 1
ATOM 3365 C C . ILE B 1 107 ? -14.258 -12.438 -4.801 1 95.12 107 ILE B C 1
ATOM 3367 O O . ILE B 1 107 ? -14.016 -13.047 -5.844 1 95.12 107 ILE B O 1
ATOM 3371 N N . TRP B 1 108 ? -15.336 -11.797 -4.59 1 95.75 108 TRP B N 1
ATOM 3372 C CA . TRP B 1 108 ? -16.406 -11.805 -5.586 1 95.75 108 TRP B CA 1
ATOM 3373 C C . TRP B 1 108 ? -15.906 -11.242 -6.914 1 95.75 108 TRP B C 1
ATOM 3375 O O . TRP B 1 108 ? -16.125 -11.844 -7.969 1 95.75 108 TRP B O 1
ATOM 3385 N N . LYS B 1 109 ? -15.289 -10.141 -6.84 1 94.19 109 LYS B N 1
ATOM 3386 C CA . LYS B 1 109 ? -14.781 -9.5 -8.047 1 94.19 109 LYS B CA 1
ATOM 3387 C C . LYS B 1 109 ? -13.688 -10.344 -8.703 1 94.19 109 LYS B C 1
ATOM 3389 O O . LYS B 1 109 ? -13.609 -10.414 -9.938 1 94.19 109 LYS B O 1
ATOM 3394 N N . GLY B 1 110 ? -12.836 -10.945 -7.906 1 93.62 110 GLY B N 1
ATOM 3395 C CA . GLY B 1 110 ? -11.805 -11.82 -8.445 1 93.62 110 GLY B CA 1
ATOM 3396 C C . GLY B 1 110 ? -12.367 -13.016 -9.188 1 93.62 110 GLY B C 1
ATOM 3397 O O . GLY B 1 110 ? -11.883 -13.375 -10.266 1 93.62 110 GLY B O 1
ATOM 3398 N N . VAL B 1 111 ? -13.344 -13.602 -8.648 1 93.31 111 VAL B N 1
ATOM 3399 C CA . VAL B 1 111 ? -14.016 -14.727 -9.289 1 93.31 111 VAL B CA 1
ATOM 3400 C C . VAL B 1 111 ? -14.672 -14.258 -10.594 1 93.31 111 VAL B C 1
ATOM 3402 O O . VAL B 1 111 ? -14.57 -14.93 -11.617 1 93.31 111 VAL B O 1
ATOM 3405 N N . PHE B 1 112 ? -15.305 -13.164 -10.484 1 92.56 112 PHE B N 1
ATOM 3406 C CA . PHE B 1 112 ? -15.945 -12.586 -11.664 1 92.56 112 PHE B CA 1
ATOM 3407 C C . PHE B 1 112 ? -14.93 -12.328 -12.766 1 92.56 112 PHE B C 1
ATOM 3409 O O . PHE B 1 112 ? -15.188 -12.625 -13.93 1 92.56 112 PHE B O 1
ATOM 3416 N N . ASP B 1 113 ? -13.844 -11.719 -12.445 1 90.5 113 ASP B N 1
ATOM 3417 C CA . ASP B 1 113 ? -12.789 -11.43 -13.414 1 90.5 113 ASP B CA 1
ATOM 3418 C C . ASP B 1 113 ? -12.273 -12.711 -14.062 1 90.5 113 ASP B C 1
ATOM 3420 O O . ASP B 1 113 ? -12.023 -12.742 -15.273 1 90.5 113 ASP B O 1
ATOM 3424 N N . TYR B 1 114 ? -12.031 -13.727 -13.242 1 91.19 114 TYR B N 1
ATOM 3425 C CA . TYR B 1 114 ? -11.555 -15.008 -13.75 1 91.19 114 TYR B CA 1
ATOM 3426 C C . TYR B 1 114 ? -12.547 -15.602 -14.742 1 91.19 114 TYR B C 1
ATOM 3428 O O . TYR B 1 114 ? -12.164 -16.031 -15.836 1 91.19 114 TYR B O 1
ATOM 3436 N N . LYS B 1 115 ? -13.812 -15.633 -14.43 1 89.62 115 LYS B N 1
ATOM 3437 C CA . LYS B 1 115 ? -14.836 -16.203 -15.289 1 89.62 115 LYS B CA 1
ATOM 3438 C C . LYS B 1 115 ? -14.969 -15.414 -16.594 1 89.62 115 LYS B C 1
ATOM 3440 O O . LYS B 1 115 ? -15.219 -15.984 -17.656 1 89.62 115 LYS B O 1
ATOM 3445 N N . ASN B 1 116 ? -14.891 -14.172 -16.469 1 87.69 116 ASN B N 1
ATOM 3446 C CA . ASN B 1 116 ? -14.977 -13.328 -17.656 1 87.69 116 ASN B CA 1
ATOM 3447 C C . ASN B 1 116 ? -13.797 -13.547 -18.594 1 87.69 116 ASN B C 1
ATOM 3449 O O . ASN B 1 116 ? -13.93 -13.414 -19.812 1 87.69 116 ASN B O 1
ATOM 3453 N N . LYS B 1 117 ? -12.656 -13.695 -18.062 1 82.62 117 LYS B N 1
ATOM 3454 C CA . LYS B 1 117 ? -11.469 -13.992 -18.859 1 82.62 117 LYS B CA 1
ATOM 3455 C C . LYS B 1 117 ? -11.664 -15.266 -19.688 1 82.62 117 LYS B C 1
ATOM 3457 O O . LYS B 1 117 ? -11.188 -15.367 -20.812 1 82.62 117 LYS B O 1
ATOM 3462 N N . LEU B 1 118 ? -12.258 -16.203 -19.047 1 79.94 118 LEU B N 1
ATOM 3463 C CA . LEU B 1 118 ? -12.531 -17.453 -19.734 1 79.94 118 LEU B CA 1
ATOM 3464 C C . LEU B 1 118 ? -13.422 -17.219 -20.953 1 79.94 118 LEU B C 1
ATOM 3466 O O . LEU B 1 118 ? -13.266 -17.891 -21.984 1 79.94 118 LEU B O 1
ATOM 3470 N N . LYS B 1 119 ? -14.344 -16.297 -20.797 1 78.44 119 LYS B N 1
ATOM 3471 C CA . LYS B 1 119 ? -15.273 -16 -21.875 1 78.44 119 LYS B CA 1
ATOM 3472 C C . LYS B 1 119 ? -14.664 -15.016 -22.875 1 78.44 119 LYS B C 1
ATOM 3474 O O . LYS B 1 119 ? -15.297 -14.672 -23.875 1 78.44 119 LYS B O 1
ATOM 3479 N N . ARG B 1 120 ? -13.461 -14.625 -22.875 1 67.44 120 ARG B N 1
ATOM 3480 C CA . ARG B 1 120 ? -12.719 -13.703 -23.734 1 67.44 120 ARG B CA 1
ATOM 3481 C C . ARG B 1 120 ? -13.336 -12.312 -23.703 1 67.44 120 ARG B C 1
ATOM 3483 O O . ARG B 1 120 ? -13.242 -11.562 -24.672 1 67.44 120 ARG B O 1
ATOM 3490 N N . ARG B 1 121 ? -14.25 -12.109 -22.797 1 58.25 121 ARG B N 1
ATOM 3491 C CA . ARG B 1 121 ? -14.859 -10.781 -22.719 1 58.25 121 ARG B CA 1
ATOM 3492 C C . ARG B 1 121 ? -13.922 -9.789 -22.031 1 58.25 121 ARG B C 1
ATOM 3494 O O . ARG B 1 121 ? -13.836 -9.758 -20.812 1 58.25 121 ARG B O 1
ATOM 3501 N N . ASN B 1 122 ? -12.672 -9.492 -22.422 1 54.31 122 ASN B N 1
ATOM 3502 C CA . ASN B 1 122 ? -11.414 -8.969 -21.906 1 54.31 122 ASN B CA 1
ATOM 3503 C C . ASN B 1 122 ? -11.609 -7.645 -21.172 1 54.31 122 ASN B C 1
ATOM 3505 O O . ASN B 1 122 ? -10.945 -7.383 -20.172 1 54.31 122 ASN B O 1
ATOM 3509 N N . ILE B 1 123 ? -12.602 -6.754 -21.656 1 53.28 123 ILE B N 1
ATOM 3510 C CA . ILE B 1 123 ? -12.328 -5.344 -21.406 1 53.28 123 ILE B CA 1
ATOM 3511 C C . ILE B 1 123 ? -12.852 -4.949 -20.031 1 53.28 123 ILE B C 1
ATOM 3513 O O . ILE B 1 123 ? -12.188 -4.23 -19.281 1 53.28 123 ILE B O 1
ATOM 3517 N N . PHE B 1 124 ? -14.016 -5.523 -19.688 1 58.38 124 PHE B N 1
ATOM 3518 C CA . PHE B 1 124 ? -14.664 -4.91 -18.531 1 58.38 124 PHE B CA 1
ATOM 3519 C C . PHE B 1 124 ? -14.203 -5.559 -17.234 1 58.38 124 PHE B C 1
ATOM 3521 O O . PHE B 1 124 ? -13.992 -4.875 -16.234 1 58.38 124 PHE B O 1
ATOM 3528 N N . GLY B 1 125 ? -13.93 -6.949 -17.25 1 61.03 125 GLY B N 1
ATOM 3529 C CA . GLY B 1 125 ? -13.719 -7.57 -15.945 1 61.03 125 GLY B CA 1
ATOM 3530 C C . GLY B 1 125 ? -12.32 -7.359 -15.406 1 61.03 125 GLY B C 1
ATOM 3531 O O . GLY B 1 125 ? -12.141 -6.73 -14.359 1 61.03 125 GLY B O 1
ATOM 3532 N N . ASN B 1 126 ? -11.383 -7.664 -16.188 1 69.19 126 ASN B N 1
ATOM 3533 C CA . ASN B 1 126 ? -10.008 -7.574 -15.719 1 69.19 126 ASN B CA 1
ATOM 3534 C C . ASN B 1 126 ? -9.445 -6.168 -15.898 1 69.19 126 ASN B C 1
ATOM 3536 O O . ASN B 1 126 ? -8.539 -5.754 -15.172 1 69.19 126 ASN B O 1
ATOM 3540 N N . GLY B 1 127 ? -10.18 -5.496 -16.734 1 75 127 GLY B N 1
ATOM 3541 C CA . GLY B 1 127 ? -9.695 -4.16 -17.047 1 75 127 GLY B CA 1
ATOM 3542 C C . GLY B 1 127 ? -9.906 -3.17 -15.914 1 75 127 GLY B C 1
ATOM 3543 O O . GLY B 1 127 ? -9.008 -2.385 -15.594 1 75 127 GLY B O 1
ATOM 3544 N N . LEU B 1 128 ? -11.023 -3.273 -15.266 1 78.19 128 LEU B N 1
ATOM 3545 C CA . LEU B 1 128 ? -11.32 -2.35 -14.18 1 78.19 128 LEU B CA 1
ATOM 3546 C C . LEU B 1 128 ? -10.398 -2.602 -12.984 1 78.19 128 LEU B C 1
ATOM 3548 O O . LEU B 1 128 ? -9.906 -1.655 -12.367 1 78.19 128 LEU B O 1
ATOM 3552 N N . THR B 1 129 ? -10.25 -3.895 -12.688 1 80.62 129 THR B N 1
ATOM 3553 C CA . THR B 1 129 ? -9.367 -4.258 -11.578 1 80.62 129 THR B CA 1
ATOM 3554 C C . THR B 1 129 ? -7.945 -3.779 -11.844 1 80.62 129 THR B C 1
ATOM 3556 O O . THR B 1 129 ? -7.309 -3.199 -10.961 1 80.62 129 THR B O 1
ATOM 3559 N N . TRP B 1 130 ? -7.609 -3.895 -13 1 76.62 130 TRP B N 1
ATOM 3560 C CA . TRP B 1 130 ? -6.27 -3.475 -13.391 1 76.62 130 TRP B CA 1
ATOM 3561 C C . TRP B 1 130 ? -6.141 -1.955 -13.352 1 76.62 130 TRP B C 1
ATOM 3563 O O . TRP B 1 130 ? -5.141 -1.424 -12.852 1 76.62 130 TRP B O 1
ATOM 3573 N N . LEU B 1 131 ? -7.105 -1.327 -13.828 1 77.25 131 LEU B N 1
ATOM 3574 C CA . LEU B 1 131 ? -7.09 0.131 -13.875 1 77.25 131 LEU B CA 1
ATOM 3575 C C . LEU B 1 131 ? -7.027 0.72 -12.469 1 77.25 131 LEU B C 1
ATOM 3577 O O . LEU B 1 131 ? -6.199 1.593 -12.195 1 77.25 131 LEU B O 1
ATOM 3581 N N . LEU B 1 132 ? -7.844 0.241 -11.625 1 78.62 132 LEU B N 1
ATOM 3582 C CA . LEU B 1 132 ? -7.934 0.799 -10.281 1 78.62 132 LEU B CA 1
ATOM 3583 C C . LEU B 1 132 ? -6.68 0.477 -9.477 1 78.62 132 LEU B C 1
ATOM 3585 O O . LEU B 1 132 ? -6.254 1.276 -8.641 1 78.62 132 LEU B O 1
ATOM 3589 N N . GLN B 1 133 ? -6.102 -0.556 -9.766 1 78.81 133 GLN B N 1
ATOM 3590 C CA . GLN B 1 133 ? -4.906 -0.954 -9.031 1 78.81 133 GLN B CA 1
ATOM 3591 C C . GLN B 1 133 ? -3.672 -0.221 -9.547 1 78.81 133 GLN B C 1
ATOM 3593 O O . GLN B 1 133 ? -2.654 -0.149 -8.859 1 78.81 133 GLN B O 1
ATOM 3598 N N . SER B 1 134 ? -3.793 0.275 -10.766 1 81.31 134 SER B N 1
ATOM 3599 C CA . SER B 1 134 ? -2.656 0.956 -11.375 1 81.31 134 SER B CA 1
ATOM 3600 C C . SER B 1 134 ? -2.588 2.416 -10.938 1 81.31 134 SER B C 1
ATOM 3602 O O . SER B 1 134 ? -1.596 3.1 -11.195 1 81.31 134 SER B O 1
ATOM 3604 N N . ILE B 1 135 ? -3.611 2.846 -10.289 1 86.06 135 ILE B N 1
ATOM 3605 C CA . ILE B 1 135 ? -3.676 4.223 -9.812 1 86.06 135 ILE B CA 1
ATOM 3606 C C . ILE B 1 135 ? -3.223 4.293 -8.359 1 86.06 135 ILE B C 1
ATOM 3608 O O . ILE B 1 135 ? -3.652 3.484 -7.531 1 86.06 135 ILE B O 1
ATOM 3612 N N . PRO B 1 136 ? -2.332 5.172 -8.078 1 83.81 136 PRO B N 1
ATOM 3613 C CA . PRO B 1 136 ? -1.951 5.328 -6.672 1 83.81 136 PRO B CA 1
ATOM 3614 C C . PRO B 1 136 ? -3.148 5.598 -5.762 1 83.81 136 PRO B C 1
ATOM 3616 O O . PRO B 1 136 ? -4.09 6.285 -6.16 1 83.81 136 PRO B O 1
ATOM 3619 N N . ASP B 1 137 ? -3.061 5.094 -4.578 1 82.19 137 ASP B N 1
ATOM 3620 C CA . ASP B 1 137 ? -4.184 5.102 -3.646 1 82.19 137 ASP B CA 1
ATOM 3621 C C . ASP B 1 137 ? -4.656 6.527 -3.369 1 82.19 137 ASP B C 1
ATOM 3623 O O . ASP B 1 137 ? -5.859 6.789 -3.324 1 82.19 137 ASP B O 1
ATOM 3627 N N . PHE B 1 138 ? -3.736 7.426 -3.238 1 81.06 138 PHE B N 1
ATOM 3628 C CA . PHE B 1 138 ? -4.137 8.781 -2.889 1 81.06 138 PHE B CA 1
ATOM 3629 C C . PHE B 1 138 ? -4.973 9.406 -4 1 81.06 138 PHE B C 1
ATOM 3631 O O . PHE B 1 138 ? -5.918 10.148 -3.732 1 81.06 138 PHE B O 1
ATOM 3638 N N . PHE B 1 139 ? -4.672 9.086 -5.246 1 81.19 139 PHE B N 1
ATOM 3639 C CA . PHE B 1 139 ? -5.445 9.617 -6.363 1 81.19 139 PHE B CA 1
ATOM 3640 C C . PHE B 1 139 ? -6.84 9.008 -6.395 1 81.19 139 PHE B C 1
ATOM 3642 O O . PHE B 1 139 ? -7.82 9.703 -6.68 1 81.19 139 PHE B O 1
ATOM 3649 N N . ILE B 1 140 ? -6.863 7.785 -6.082 1 83.44 140 ILE B N 1
ATOM 3650 C CA . ILE B 1 140 ? -8.156 7.109 -6.078 1 83.44 140 ILE B CA 1
ATOM 3651 C C . ILE B 1 140 ? -9.055 7.719 -5.004 1 83.44 140 ILE B C 1
ATOM 3653 O O . ILE B 1 140 ? -10.234 7.965 -5.25 1 83.44 140 ILE B O 1
ATOM 3657 N N . VAL B 1 141 ? -8.453 7.922 -3.875 1 82.5 141 VAL B N 1
ATOM 3658 C CA . VAL B 1 141 ? -9.227 8.453 -2.758 1 82.5 141 VAL B CA 1
ATOM 3659 C C . VAL B 1 141 ? -9.734 9.852 -3.098 1 82.5 141 VAL B C 1
ATOM 3661 O O . VAL B 1 141 ? -10.906 10.164 -2.873 1 82.5 141 VAL B O 1
ATOM 3664 N N . VAL B 1 142 ? -8.859 10.641 -3.662 1 77.06 142 VAL B N 1
ATOM 3665 C CA . VAL B 1 142 ? -9.234 12.016 -3.992 1 77.06 142 VAL B CA 1
ATOM 3666 C C . VAL B 1 142 ? -10.32 12.008 -5.062 1 77.06 142 VAL B C 1
ATOM 3668 O O . VAL B 1 142 ? -11.312 12.734 -4.949 1 77.06 142 VAL B O 1
ATOM 3671 N N . CYS B 1 143 ? -10.164 11.156 -6.047 1 78.19 143 CYS B N 1
ATOM 3672 C CA . CYS B 1 143 ? -11.125 11.078 -7.141 1 78.19 143 CYS B CA 1
ATOM 3673 C C . CYS B 1 143 ? -12.477 10.57 -6.641 1 78.19 143 CYS B C 1
ATOM 3675 O O . CYS B 1 143 ? -13.523 11.094 -7.027 1 78.19 143 CYS B O 1
ATOM 3677 N N . LEU B 1 144 ? -12.453 9.562 -5.855 1 79.25 144 LEU B N 1
ATOM 3678 C CA . LEU B 1 144 ? -13.695 8.984 -5.355 1 79.25 144 LEU B CA 1
ATOM 3679 C C . LEU B 1 144 ? -14.406 9.953 -4.422 1 79.25 144 LEU B C 1
ATOM 3681 O O . LEU B 1 144 ? -15.641 9.992 -4.379 1 79.25 144 LEU B O 1
ATOM 3685 N N . GLN B 1 145 ? -13.602 10.633 -3.67 1 75.12 145 GLN B N 1
ATOM 3686 C CA . GLN B 1 145 ? -14.203 11.656 -2.824 1 75.12 145 GLN B CA 1
ATOM 3687 C C . GLN B 1 145 ? -14.961 12.68 -3.66 1 75.12 145 GLN B C 1
ATOM 3689 O O . GLN B 1 145 ? -16.078 13.086 -3.299 1 75.12 145 GLN B O 1
ATOM 3694 N N . TRP B 1 146 ? -14.359 13.039 -4.754 1 70.56 146 TRP B N 1
ATOM 3695 C CA . TRP B 1 146 ? -14.992 13.992 -5.66 1 70.56 146 TRP B CA 1
ATOM 3696 C C . TRP B 1 146 ? -16.281 13.414 -6.25 1 70.56 146 TRP B C 1
ATOM 3698 O O . TRP B 1 146 ? -17.281 14.109 -6.359 1 70.56 146 TRP B O 1
ATOM 3708 N N . LEU B 1 147 ? -16.172 12.234 -6.609 1 72.12 147 LEU B N 1
ATOM 3709 C CA . LEU B 1 147 ? -17.344 11.562 -7.188 1 72.12 147 LEU B CA 1
ATOM 3710 C C . LEU B 1 147 ? -18.484 11.5 -6.184 1 72.12 147 LEU B C 1
ATOM 3712 O O . LEU B 1 147 ? -19.641 11.734 -6.539 1 72.12 147 LEU B O 1
ATOM 3716 N N . VAL B 1 148 ? -18.203 11.234 -4.992 1 71.06 148 VAL B N 1
ATOM 3717 C CA . VAL B 1 148 ? -19.234 11.109 -3.963 1 71.06 148 VAL B CA 1
ATOM 3718 C C . VAL B 1 148 ? -19.844 12.477 -3.686 1 71.06 148 VAL B C 1
ATOM 3720 O O . VAL B 1 148 ? -21.062 12.602 -3.527 1 71.06 148 VAL B O 1
ATOM 3723 N N . ILE B 1 149 ? -19.016 13.414 -3.602 1 66.31 149 ILE B N 1
ATOM 3724 C CA . ILE B 1 149 ? -19.5 14.758 -3.328 1 66.31 149 ILE B CA 1
ATOM 3725 C C . ILE B 1 149 ? -20.375 15.234 -4.484 1 66.31 149 ILE B C 1
ATOM 3727 O O . ILE B 1 149 ? -21.391 15.906 -4.266 1 66.31 149 ILE B O 1
ATOM 3731 N N . PHE B 1 150 ? -19.969 14.812 -5.609 1 65.5 150 PHE B N 1
ATOM 3732 C CA . PHE B 1 150 ? -20.688 15.25 -6.805 1 65.5 150 PHE B CA 1
ATOM 3733 C C . PHE B 1 150 ? -22.016 14.523 -6.934 1 65.5 150 PHE B C 1
ATOM 3735 O O . PHE B 1 150 ? -23.031 15.141 -7.285 1 65.5 150 PHE B O 1
ATOM 3742 N N . ILE B 1 151 ? -22.062 13.297 -6.793 1 67.31 151 ILE B N 1
ATOM 3743 C CA . ILE B 1 151 ? -23.25 12.484 -6.996 1 67.31 151 ILE B CA 1
ATOM 3744 C C . ILE B 1 151 ? -24.188 12.625 -5.793 1 67.31 151 ILE B C 1
ATOM 3746 O O . ILE B 1 151 ? -25.406 12.656 -5.945 1 67.31 151 ILE B O 1
ATOM 3750 N N . PHE B 1 152 ? -23.531 12.641 -4.707 1 66.88 152 PHE B N 1
ATOM 3751 C CA . PHE B 1 152 ? -24.328 12.703 -3.488 1 66.88 152 PHE B CA 1
ATOM 3752 C C . PHE B 1 152 ? -23.953 13.93 -2.662 1 66.88 152 PHE B C 1
ATOM 3754 O O . PHE B 1 152 ? -23.391 13.805 -1.575 1 66.88 152 PHE B O 1
ATOM 3761 N N . PRO B 1 153 ? -24.469 15 -3.141 1 59.25 153 PRO B N 1
ATOM 3762 C CA . PRO B 1 153 ? -24.078 16.234 -2.445 1 59.25 153 PRO B CA 1
ATOM 3763 C C . PRO B 1 153 ? -24.547 16.25 -0.993 1 59.25 153 PRO B C 1
ATOM 3765 O O . PRO B 1 153 ? -23.953 16.938 -0.159 1 59.25 153 PRO B O 1
ATOM 3768 N N . SER B 1 154 ? -25.594 15.508 -0.818 1 58.59 154 SER B N 1
ATOM 3769 C CA . SER B 1 154 ? -26.141 15.516 0.537 1 58.59 154 SER B CA 1
ATOM 3770 C C . SER B 1 154 ? -25.297 14.641 1.468 1 58.59 154 SER B C 1
ATOM 3772 O O . SER B 1 154 ? -25.406 14.75 2.691 1 58.59 154 SER B O 1
ATOM 3774 N N . LEU B 1 155 ? -24.734 13.734 0.82 1 57.03 155 LEU B N 1
ATOM 3775 C CA . LEU B 1 155 ? -23.938 12.828 1.643 1 57.03 155 LEU B CA 1
ATOM 3776 C C . LEU B 1 155 ? -22.688 13.523 2.154 1 57.03 155 LEU B C 1
ATOM 3778 O O . LEU B 1 155 ? -21.875 14.016 1.364 1 57.03 155 LEU B O 1
ATOM 3782 N N . ARG B 1 156 ? -22.984 14.281 3.166 1 52.19 156 ARG B N 1
ATOM 3783 C CA . ARG B 1 156 ? -21.828 14.93 3.787 1 52.19 156 ARG B CA 1
ATOM 3784 C C . ARG B 1 156 ? -20.719 13.93 4.051 1 52.19 156 ARG B C 1
ATOM 3786 O O . ARG B 1 156 ? -20.938 12.898 4.691 1 52.19 156 ARG B O 1
ATOM 3793 N N . LEU B 1 157 ? -19.828 13.773 3.045 1 54.16 157 LEU B N 1
ATOM 3794 C CA . LEU B 1 157 ? -18.734 12.805 3.074 1 54.16 157 LEU B CA 1
ATOM 3795 C C . LEU B 1 157 ? -18.375 12.445 4.512 1 54.16 157 LEU B C 1
ATOM 3797 O O . LEU B 1 157 ? -17.953 11.32 4.785 1 54.16 157 LEU B O 1
ATOM 3801 N N . PHE B 1 158 ? -18.266 13.586 5.57 1 53.47 158 PHE B N 1
ATOM 3802 C CA . PHE B 1 158 ? -17.516 13.32 6.789 1 53.47 158 PHE B CA 1
ATOM 3803 C C . PHE B 1 158 ? -18.344 13.656 8.023 1 53.47 158 PHE B C 1
ATOM 3805 O O . PHE B 1 158 ? -17.797 13.82 9.117 1 53.47 158 PHE B O 1
ATOM 3812 N N . SER B 1 159 ? -19.766 13.703 7.848 1 53.25 159 SER B N 1
ATOM 3813 C CA . SER B 1 159 ? -20.281 14.305 9.07 1 53.25 159 SER B CA 1
ATOM 3814 C C . SER B 1 159 ? -20.156 13.336 10.25 1 53.25 159 SER B C 1
ATOM 3816 O O . SER B 1 159 ? -20.719 12.242 10.219 1 53.25 159 SER B O 1
ATOM 3818 N N . GLN B 1 160 ? -18.906 13.43 10.938 1 55.88 160 GLN B N 1
ATOM 3819 C CA . GLN B 1 160 ? -18.828 12.711 12.203 1 55.88 160 GLN B CA 1
ATOM 3820 C C . GLN B 1 160 ? -20.141 12.828 12.984 1 55.88 160 GLN B C 1
ATOM 3822 O O . GLN B 1 160 ? -20.375 12.062 13.922 1 55.88 160 GLN B O 1
ATOM 3827 N N . LEU B 1 161 ? -20.953 13.711 12.422 1 55.41 161 LEU B N 1
ATOM 3828 C CA . LEU B 1 161 ? -22.156 14 13.188 1 55.41 161 LEU B CA 1
ATOM 3829 C C . LEU B 1 161 ? -23.266 13.016 12.844 1 55.41 161 LEU B C 1
ATOM 3831 O O . LEU B 1 161 ? -24.172 12.789 13.656 1 55.41 161 LEU B O 1
ATOM 3835 N N . ASN B 1 162 ? -23.094 12.508 11.688 1 61.06 162 ASN B N 1
ATOM 3836 C CA . ASN B 1 162 ? -24.172 11.578 11.336 1 61.06 162 ASN B CA 1
ATOM 3837 C C . ASN B 1 162 ? -23.688 10.133 11.398 1 61.06 162 ASN B C 1
ATOM 3839 O O . ASN B 1 162 ? -22.5 9.852 11.211 1 61.06 162 ASN B O 1
ATOM 3843 N N . TRP B 1 163 ? -24.625 9.281 11.828 1 64.06 163 TRP B N 1
ATOM 3844 C CA . TRP B 1 163 ? -24.344 7.867 12.047 1 64.06 163 TRP B CA 1
ATOM 3845 C C . TRP B 1 163 ? -23.906 7.195 10.75 1 64.06 163 TRP B C 1
ATOM 3847 O O . TRP B 1 163 ? -23.25 6.148 10.781 1 64.06 163 TRP B O 1
ATOM 3857 N N . TYR B 1 164 ? -24.156 7.855 9.648 1 70.25 164 TYR B N 1
ATOM 3858 C CA . TYR B 1 164 ? -23.797 7.215 8.383 1 70.25 164 TYR B CA 1
ATOM 3859 C C . TYR B 1 164 ? -22.562 7.867 7.777 1 70.25 164 TYR B C 1
ATOM 3861 O O . TYR B 1 164 ? -22.125 7.484 6.688 1 70.25 164 TYR B O 1
ATOM 3869 N N . GLY B 1 165 ? -22 8.68 8.594 1 77 165 GLY B N 1
ATOM 3870 C CA . GLY B 1 165 ? -20.875 9.453 8.102 1 77 165 GLY B CA 1
ATOM 3871 C C . GLY B 1 165 ? -19.641 8.617 7.855 1 77 165 GLY B C 1
ATOM 3872 O O . GLY B 1 165 ? -18.75 9.016 7.094 1 77 165 GLY B O 1
ATOM 3873 N N . PHE B 1 166 ? -19.688 7.297 8.445 1 85.38 166 PHE B N 1
ATOM 3874 C CA . PHE B 1 166 ? -18.5 6.465 8.312 1 85.38 166 PHE B CA 1
ATOM 3875 C C . PHE B 1 166 ? -18.562 5.621 7.047 1 85.38 166 PHE B C 1
ATOM 3877 O O . PHE B 1 166 ? -17.562 5.055 6.621 1 85.38 166 PHE B O 1
ATOM 3884 N N . ILE B 1 167 ? -19.672 5.574 6.391 1 85.69 167 ILE B N 1
ATOM 3885 C CA . ILE B 1 167 ? -19.891 4.637 5.297 1 85.69 167 ILE B CA 1
ATOM 3886 C C . ILE B 1 167 ? -19.016 5.008 4.109 1 85.69 167 ILE B C 1
ATOM 3888 O O . ILE B 1 167 ? -18.312 4.156 3.553 1 85.69 167 ILE B O 1
ATOM 3892 N N . VAL B 1 168 ? -19 6.266 3.799 1 84.81 168 VAL B N 1
ATOM 3893 C CA . VAL B 1 168 ? -18.25 6.703 2.631 1 84.81 168 VAL B CA 1
ATOM 3894 C C . VAL B 1 168 ? -16.75 6.527 2.891 1 84.81 168 VAL B C 1
ATOM 3896 O O . VAL B 1 168 ? -16.047 5.906 2.094 1 84.81 168 VAL B O 1
ATOM 3899 N N . PRO B 1 169 ? -16.281 6.98 4.098 1 88.62 169 PRO B N 1
ATOM 3900 C CA . PRO B 1 169 ? -14.867 6.762 4.383 1 88.62 169 PRO B CA 1
ATOM 3901 C C . PRO B 1 169 ? -14.5 5.281 4.43 1 88.62 169 PRO B C 1
ATOM 3903 O O . PRO B 1 169 ? -13.422 4.895 3.969 1 88.62 169 PRO B O 1
ATOM 3906 N N . ALA B 1 170 ? -15.406 4.5 4.969 1 92.38 170 ALA B N 1
ATOM 3907 C CA . ALA B 1 170 ? -15.141 3.066 5.027 1 92.38 170 ALA B CA 1
ATOM 3908 C C . ALA B 1 170 ? -15.055 2.467 3.625 1 92.38 170 ALA B C 1
ATOM 3910 O O . ALA B 1 170 ? -14.219 1.597 3.367 1 92.38 170 ALA B O 1
ATOM 3911 N N . LEU B 1 171 ? -15.883 2.898 2.77 1 91.12 171 LEU B N 1
ATOM 3912 C CA . LEU B 1 171 ? -15.852 2.453 1.381 1 91.12 171 LEU B CA 1
ATOM 3913 C C . LEU B 1 171 ? -14.555 2.879 0.705 1 91.12 171 LEU B C 1
ATOM 3915 O O . LEU B 1 171 ? -13.969 2.117 -0.072 1 91.12 171 LEU B O 1
ATOM 3919 N N . LEU B 1 172 ? -14.133 4.043 1.02 1 91.06 172 LEU B N 1
ATOM 3920 C CA . LEU B 1 172 ? -12.898 4.543 0.435 1 91.06 172 LEU B CA 1
ATOM 3921 C C . LEU B 1 172 ? -11.703 3.729 0.915 1 91.06 172 LEU B C 1
ATOM 3923 O O . LEU B 1 172 ? -10.805 3.412 0.129 1 91.06 172 LEU B O 1
ATOM 3927 N N . VAL B 1 173 ? -11.75 3.367 2.162 1 94.06 173 VAL B N 1
ATOM 3928 C CA . VAL B 1 173 ? -10.664 2.58 2.738 1 94.06 173 VAL B CA 1
ATOM 3929 C C . VAL B 1 173 ? -10.625 1.199 2.088 1 94.06 173 VAL B C 1
ATOM 3931 O O . VAL B 1 173 ? -9.547 0.619 1.913 1 94.06 173 VAL B O 1
ATOM 3934 N N . SER B 1 174 ? -11.727 0.717 1.648 1 95.69 174 SER B N 1
ATOM 3935 C CA . SER B 1 174 ? -11.844 -0.668 1.204 1 95.69 174 SER B CA 1
ATOM 3936 C C . SER B 1 174 ? -11.469 -0.811 -0.267 1 95.69 174 SER B C 1
ATOM 3938 O O . SER B 1 174 ? -11.234 -1.92 -0.748 1 95.69 174 SER B O 1
ATOM 3940 N N . VAL B 1 175 ? -11.367 0.227 -0.989 1 92.31 175 VAL B N 1
ATOM 3941 C CA . VAL B 1 175 ? -11.258 0.154 -2.443 1 92.31 175 VAL B CA 1
ATOM 3942 C C . VAL B 1 175 ? -9.93 -0.501 -2.832 1 92.31 175 VAL B C 1
ATOM 3944 O O . VAL B 1 175 ? -9.914 -1.481 -3.58 1 92.31 175 VAL B O 1
ATOM 3947 N N . TYR B 1 176 ? -8.859 0.007 -2.295 1 89.69 176 TYR B N 1
ATOM 3948 C CA . TYR B 1 176 ? -7.555 -0.515 -2.699 1 89.69 176 TYR B CA 1
ATOM 3949 C C . TYR B 1 176 ? -7.383 -1.961 -2.25 1 89.69 176 TYR B C 1
ATOM 3951 O O . TYR B 1 176 ? -7.027 -2.828 -3.053 1 89.69 176 TYR B O 1
ATOM 3959 N N . PRO B 1 177 ? -7.656 -2.289 -0.96 1 93.75 177 PRO B N 1
ATOM 3960 C CA . PRO B 1 177 ? -7.523 -3.693 -0.563 1 93.75 177 PRO B CA 1
ATOM 3961 C C . PRO B 1 177 ? -8.453 -4.617 -1.345 1 93.75 177 PRO B C 1
ATOM 3963 O O . PRO B 1 177 ? -8.109 -5.773 -1.607 1 93.75 177 PRO B O 1
ATOM 3966 N N . MET B 1 178 ? -9.586 -4.098 -1.739 1 94.94 178 MET B N 1
ATOM 3967 C CA . MET B 1 178 ? -10.516 -4.887 -2.541 1 94.94 178 MET B CA 1
ATOM 3968 C C . MET B 1 178 ? -9.906 -5.234 -3.895 1 94.94 178 MET B C 1
ATOM 3970 O O . MET B 1 178 ? -9.977 -6.383 -4.336 1 94.94 178 MET B O 1
ATOM 3974 N N . MET B 1 179 ? -9.336 -4.293 -4.504 1 90.94 179 MET B N 1
ATOM 3975 C CA . MET B 1 179 ? -8.75 -4.504 -5.824 1 90.94 179 MET B CA 1
ATOM 3976 C C . MET B 1 179 ? -7.527 -5.41 -5.738 1 90.94 179 MET B C 1
ATOM 3978 O O . MET B 1 179 ? -7.285 -6.219 -6.633 1 90.94 179 MET B O 1
ATOM 3982 N N . TYR B 1 180 ? -6.789 -5.254 -4.738 1 88.06 180 TYR B N 1
ATOM 3983 C CA . TYR B 1 180 ? -5.656 -6.133 -4.48 1 88.06 180 TYR B CA 1
ATOM 3984 C C . TYR B 1 180 ? -6.105 -7.586 -4.355 1 88.06 180 TYR B C 1
ATOM 3986 O O . TYR B 1 180 ? -5.551 -8.469 -5.008 1 88.06 180 TYR B O 1
ATOM 3994 N N . LEU B 1 181 ? -7.117 -7.789 -3.559 1 93 181 LEU B N 1
ATOM 3995 C CA . LEU B 1 181 ? -7.598 -9.148 -3.33 1 93 181 LEU B CA 1
ATOM 3996 C C . LEU B 1 181 ? -8.242 -9.711 -4.59 1 93 181 LEU B C 1
ATOM 3998 O O . LEU B 1 181 ? -8.133 -10.914 -4.859 1 93 181 LEU B O 1
ATOM 4002 N N . ALA B 1 182 ? -8.906 -8.883 -5.305 1 93.12 182 ALA B N 1
ATOM 4003 C CA . ALA B 1 182 ? -9.516 -9.32 -6.559 1 93.12 182 ALA B CA 1
ATOM 4004 C C . ALA B 1 182 ? -8.461 -9.836 -7.531 1 93.12 182 ALA B C 1
ATOM 4006 O O . ALA B 1 182 ? -8.641 -10.891 -8.148 1 93.12 182 ALA B O 1
ATOM 4007 N N . ARG B 1 183 ? -7.445 -9.141 -7.574 1 86.19 183 ARG B N 1
ATOM 4008 C CA . ARG B 1 183 ? -6.363 -9.531 -8.469 1 86.19 183 ARG B CA 1
ATOM 4009 C C . ARG B 1 183 ? -5.75 -10.859 -8.031 1 86.19 183 ARG B C 1
ATOM 4011 O O . ARG B 1 183 ? -5.52 -11.742 -8.859 1 86.19 183 ARG B O 1
ATOM 4018 N N . ILE B 1 184 ? -5.492 -10.969 -6.797 1 86.62 184 ILE B N 1
ATOM 4019 C CA . ILE B 1 184 ? -4.875 -12.18 -6.266 1 86.62 184 ILE B CA 1
ATOM 4020 C C . ILE B 1 184 ? -5.816 -13.359 -6.461 1 86.62 184 ILE B C 1
ATOM 4022 O O . ILE B 1 184 ? -5.379 -14.461 -6.801 1 86.62 184 ILE B O 1
ATOM 4026 N N . THR B 1 185 ? -7.059 -13.094 -6.227 1 92.31 185 THR B N 1
ATOM 4027 C CA . THR B 1 185 ? -8.055 -14.148 -6.383 1 92.31 185 THR B CA 1
ATOM 4028 C C . THR B 1 185 ? -8.125 -14.617 -7.836 1 92.31 185 THR B C 1
ATOM 4030 O O . THR B 1 185 ? -8.078 -15.812 -8.117 1 92.31 185 THR B O 1
ATOM 4033 N N . SER B 1 186 ? -8.203 -13.703 -8.727 1 90.25 186 SER B N 1
ATOM 4034 C CA . SER B 1 186 ? -8.258 -14.047 -10.141 1 90.25 186 SER B CA 1
ATOM 4035 C C . SER B 1 186 ? -7.008 -14.797 -10.578 1 90.25 186 SER B C 1
ATOM 4037 O O . SER B 1 186 ? -7.094 -15.773 -11.328 1 90.25 186 SER B O 1
ATOM 4039 N N . ALA B 1 187 ? -5.887 -14.359 -10.141 1 83.69 187 ALA B N 1
ATOM 4040 C CA . ALA B 1 187 ? -4.625 -15.016 -10.484 1 83.69 187 ALA B CA 1
ATOM 4041 C C . ALA B 1 187 ? -4.566 -16.422 -9.906 1 83.69 187 ALA B C 1
ATOM 4043 O O . ALA B 1 187 ? -4.09 -17.359 -10.57 1 83.69 187 ALA B O 1
ATOM 4044 N N . ALA B 1 188 ? -4.984 -16.547 -8.656 1 87.56 188 ALA B N 1
ATOM 4045 C CA . ALA B 1 188 ? -4.977 -17.844 -7.996 1 87.56 188 ALA B CA 1
ATOM 4046 C C . ALA B 1 188 ? -5.863 -18.844 -8.734 1 87.56 188 ALA B C 1
ATOM 4048 O O . ALA B 1 188 ? -5.508 -20.016 -8.883 1 87.56 188 ALA B O 1
ATOM 4049 N N . LEU B 1 189 ? -7 -18.406 -9.195 1 91.31 189 LEU B N 1
ATOM 4050 C CA . LEU B 1 189 ? -7.922 -19.266 -9.93 1 91.31 189 LEU B CA 1
ATOM 4051 C C . LEU B 1 189 ? -7.352 -19.625 -11.297 1 91.31 189 LEU B C 1
ATOM 4053 O O . LEU B 1 189 ? -7.484 -20.766 -11.742 1 91.31 189 LEU B O 1
ATOM 4057 N N . SER B 1 190 ? -6.715 -18.672 -11.938 1 87 190 SER B N 1
ATOM 4058 C CA . SER B 1 190 ? -6.074 -18.922 -13.219 1 87 190 SER B CA 1
ATOM 4059 C C . SER B 1 190 ? -4.957 -19.953 -13.086 1 87 190 SER B C 1
ATOM 4061 O O . SER B 1 190 ? -4.797 -20.828 -13.945 1 87 190 SER B O 1
ATOM 4063 N N . ASP B 1 191 ? -4.199 -19.766 -12.055 1 82.94 191 ASP B N 1
ATOM 4064 C CA . ASP B 1 191 ? -3.127 -20.719 -11.781 1 82.94 191 ASP B CA 1
ATOM 4065 C C . ASP B 1 191 ? -3.684 -22.125 -11.531 1 82.94 191 ASP B C 1
ATOM 4067 O O . ASP B 1 191 ? -3.104 -23.109 -11.977 1 82.94 191 ASP B O 1
ATOM 4071 N N . GLU B 1 192 ? -4.738 -22.141 -10.781 1 86 192 GLU B N 1
ATOM 4072 C CA . GLU B 1 192 ? -5.375 -23.422 -10.484 1 86 192 GLU B CA 1
ATOM 4073 C C . GLU B 1 192 ? -5.898 -24.078 -11.75 1 86 192 GLU B C 1
ATOM 4075 O O . GLU B 1 192 ? -5.859 -25.312 -11.883 1 86 192 GLU B O 1
ATOM 4080 N N . GLU B 1 193 ? -6.406 -23.344 -12.703 1 88.56 193 GLU B N 1
ATOM 4081 C CA . GLU B 1 193 ? -6.91 -23.859 -13.977 1 88.56 193 GLU B CA 1
ATOM 4082 C C . GLU B 1 193 ? -5.809 -24.562 -14.758 1 88.56 193 GLU B C 1
ATOM 4084 O O . GLU B 1 193 ? -6.082 -25.516 -15.5 1 88.56 193 GLU B O 1
ATOM 4089 N N . GLY B 1 194 ? -4.574 -24.141 -14.555 1 83.12 194 GLY B N 1
ATOM 4090 C CA . GLY B 1 194 ? -3.449 -24.688 -15.297 1 83.12 194 GLY B CA 1
ATOM 4091 C C . GLY B 1 194 ? -2.916 -25.969 -14.711 1 83.12 194 GLY B C 1
ATOM 4092 O O . GLY B 1 194 ? -2.033 -26.609 -15.289 1 83.12 194 GLY B O 1
ATOM 4093 N N . GLN B 1 195 ? -3.477 -26.406 -13.648 1 84.12 195 GLN B N 1
ATOM 4094 C CA . GLN B 1 195 ? -2.979 -27.594 -12.969 1 84.12 195 GLN B CA 1
ATOM 4095 C C . GLN B 1 195 ? -3.293 -28.859 -13.773 1 84.12 195 GLN B C 1
ATOM 4097 O O . GLN B 1 195 ? -4.285 -28.891 -14.5 1 84.12 195 GLN B O 1
ATOM 4102 N N . TYR B 1 196 ? -2.49 -29.953 -13.688 1 83.69 196 TYR B N 1
ATOM 4103 C CA . TYR B 1 196 ? -2.578 -31.188 -14.445 1 83.69 196 TYR B CA 1
ATOM 4104 C C . TYR B 1 196 ? -3.932 -31.859 -14.242 1 83.69 196 TYR B C 1
ATOM 4106 O O . TYR B 1 196 ? -4.547 -32.344 -15.195 1 83.69 196 TYR B O 1
ATOM 4114 N N . TYR B 1 197 ? -4.406 -31.953 -13.016 1 86.75 197 TYR B N 1
ATOM 4115 C CA . TYR B 1 197 ? -5.633 -32.688 -12.719 1 86.75 197 TYR B CA 1
ATOM 4116 C C . TYR B 1 197 ? -6.836 -32 -13.383 1 86.75 197 TYR B C 1
ATOM 4118 O O . TYR B 1 197 ? -7.832 -32.656 -13.68 1 86.75 197 TYR B O 1
ATOM 4126 N N . ILE B 1 198 ? -6.711 -30.75 -13.617 1 89.75 198 ILE B N 1
ATOM 4127 C CA . ILE B 1 198 ? -7.777 -30.031 -14.305 1 89.75 198 ILE B CA 1
ATOM 4128 C C . ILE B 1 198 ? -7.766 -30.391 -15.789 1 89.75 198 ILE B C 1
ATOM 4130 O O . ILE B 1 198 ? -8.82 -30.547 -16.406 1 89.75 198 ILE B O 1
ATOM 4134 N N . GLN B 1 199 ? -6.602 -30.5 -16.375 1 88 199 GLN B N 1
ATOM 4135 C CA . GLN B 1 199 ? -6.492 -30.906 -17.781 1 88 199 GLN B CA 1
ATOM 4136 C C . GLN B 1 199 ? -7.055 -32.312 -17.984 1 88 199 GLN B C 1
ATOM 4138 O O . GLN B 1 199 ? -7.715 -32.594 -18.984 1 88 199 GLN B O 1
ATOM 4143 N N . VAL B 1 200 ? -6.73 -33.188 -17.047 1 90.12 200 VAL B N 1
ATOM 4144 C CA . VAL B 1 200 ? -7.254 -34.531 -17.094 1 90.12 200 VAL B CA 1
ATOM 4145 C C . VAL B 1 200 ? -8.781 -34.5 -17.031 1 90.12 200 VAL B C 1
ATOM 4147 O O . VAL B 1 200 ? -9.453 -35.219 -17.766 1 90.12 200 VAL B O 1
ATOM 4150 N N . ALA B 1 201 ? -9.297 -33.656 -16.172 1 92.19 201 ALA B N 1
ATOM 4151 C CA . ALA B 1 201 ? -10.742 -33.562 -16.031 1 92.19 201 ALA B CA 1
ATOM 4152 C C . ALA B 1 201 ? -11.367 -33.062 -17.328 1 92.19 201 ALA B C 1
ATOM 4154 O O . ALA B 1 201 ? -12.438 -33.531 -17.734 1 92.19 201 ALA B O 1
ATOM 4155 N N . LYS B 1 202 ? -10.75 -32.094 -18 1 91.12 202 LYS B N 1
ATOM 4156 C CA . LYS B 1 202 ? -11.211 -31.609 -19.281 1 91.12 202 LYS B CA 1
ATOM 4157 C C . LYS B 1 202 ? -11.188 -32.688 -20.344 1 91.12 202 LYS B C 1
ATOM 4159 O O . LYS B 1 202 ? -12.125 -32.812 -21.141 1 91.12 202 LYS B O 1
ATOM 4164 N N . ALA B 1 203 ? -10.195 -33.531 -20.281 1 93.06 203 ALA B N 1
ATOM 4165 C CA . ALA B 1 203 ? -10.039 -34.625 -21.234 1 93.06 203 ALA B CA 1
ATOM 4166 C C . ALA B 1 203 ? -11.102 -35.688 -21.031 1 93.06 203 ALA B C 1
ATOM 4168 O O . ALA B 1 203 ? -11.5 -36.375 -21.984 1 93.06 203 ALA B O 1
ATOM 4169 N N . LYS B 1 204 ? -11.547 -35.812 -19.828 1 94.38 204 LYS B N 1
ATOM 4170 C CA . LYS B 1 204 ? -12.578 -36.781 -19.5 1 94.38 204 LYS B CA 1
ATOM 4171 C C . LYS B 1 204 ? -13.961 -36.281 -19.906 1 94.38 204 LYS B C 1
ATOM 4173 O O . LYS B 1 204 ? -14.945 -37.031 -19.797 1 94.38 204 LYS B O 1
ATOM 4178 N N . GLY B 1 205 ? -14.016 -35.031 -20.312 1 93 205 GLY B N 1
ATOM 4179 C CA . GLY B 1 205 ? -15.258 -34.469 -20.844 1 93 205 GLY B CA 1
ATOM 4180 C C . GLY B 1 205 ? -16.109 -33.781 -19.797 1 93 205 GLY B C 1
ATOM 4181 O O . GLY B 1 205 ? -17.281 -33.5 -20.031 1 93 205 GLY B O 1
ATOM 4182 N N . ILE B 1 206 ? -15.617 -33.594 -18.625 1 93.75 206 ILE B N 1
ATOM 4183 C CA . ILE B 1 206 ? -16.359 -32.875 -17.594 1 93.75 206 ILE B CA 1
ATOM 4184 C C . ILE B 1 206 ? -16.578 -31.422 -18.016 1 93.75 206 ILE B C 1
ATOM 4186 O O . ILE B 1 206 ? -15.648 -30.75 -18.469 1 93.75 206 ILE B O 1
ATOM 4190 N N . PRO B 1 207 ? -17.812 -30.938 -17.922 1 94.31 207 PRO B N 1
ATOM 4191 C CA . PRO B 1 207 ? -18.109 -29.562 -18.344 1 94.31 207 PRO B CA 1
ATOM 4192 C C . PRO B 1 207 ? -17.328 -28.531 -17.531 1 94.31 207 PRO B C 1
ATOM 4194 O O . PRO B 1 207 ? -17.125 -28.719 -16.312 1 94.31 207 PRO B O 1
ATOM 4197 N N . MET B 1 208 ? -16.938 -27.391 -18.141 1 90.94 208 MET B N 1
ATOM 4198 C CA . MET B 1 208 ? -16.125 -26.359 -17.516 1 90.94 208 MET B CA 1
ATOM 4199 C C . MET B 1 208 ? -16.828 -25.75 -16.297 1 90.94 208 MET B C 1
ATOM 4201 O O . MET B 1 208 ? -16.188 -25.422 -15.305 1 90.94 208 MET B O 1
ATOM 4205 N N . LYS B 1 209 ? -18.109 -25.625 -16.391 1 91.75 209 LYS B N 1
ATOM 4206 C CA . LYS B 1 209 ? -18.859 -25.062 -15.281 1 91.75 209 LYS B CA 1
ATOM 4207 C C . LYS B 1 209 ? -18.703 -25.922 -14.023 1 91.75 209 LYS B C 1
ATOM 4209 O O . LYS B 1 209 ? -18.578 -25.391 -12.914 1 91.75 209 LYS B O 1
ATOM 4214 N N . ASP B 1 210 ? -18.656 -27.219 -14.227 1 93.5 210 ASP B N 1
ATOM 4215 C CA . ASP B 1 210 ? -18.5 -28.125 -13.102 1 93.5 210 ASP B CA 1
ATOM 4216 C C . ASP B 1 210 ? -17.062 -28.109 -12.586 1 93.5 210 ASP B C 1
ATOM 4218 O O . ASP B 1 210 ? -16.844 -28.188 -11.375 1 93.5 210 ASP B O 1
ATOM 4222 N N . ILE B 1 211 ? -16.188 -28 -13.492 1 93.62 211 ILE B N 1
ATOM 4223 C CA . ILE B 1 211 ? -14.773 -27.938 -13.117 1 93.62 211 ILE B CA 1
ATOM 4224 C C . ILE B 1 211 ? -14.508 -26.688 -12.289 1 93.62 211 ILE B C 1
ATOM 4226 O O . ILE B 1 211 ? -13.836 -26.734 -11.258 1 93.62 211 ILE B O 1
ATOM 4230 N N . ILE B 1 212 ? -15.094 -25.594 -12.711 1 92.44 212 ILE B N 1
ATOM 4231 C CA . ILE B 1 212 ? -14.891 -24.328 -12.039 1 92.44 212 ILE B CA 1
ATOM 4232 C C . ILE B 1 212 ? -15.516 -24.359 -10.648 1 92.44 212 ILE B C 1
ATOM 4234 O O . ILE B 1 212 ? -14.844 -24.078 -9.656 1 92.44 212 ILE B O 1
ATOM 4238 N N . ASN B 1 213 ? -16.719 -24.766 -10.547 1 90.38 213 ASN B N 1
ATOM 4239 C CA . ASN B 1 213 ? -17.469 -24.688 -9.297 1 90.38 213 ASN B CA 1
ATOM 4240 C C . ASN B 1 213 ? -17 -25.734 -8.289 1 90.38 213 ASN B C 1
ATOM 4242 O O . ASN B 1 213 ? -17 -25.484 -7.082 1 90.38 213 ASN B O 1
ATOM 4246 N N . ARG B 1 214 ? -16.484 -26.891 -8.789 1 88.31 214 ARG B N 1
ATOM 4247 C CA . ARG B 1 214 ? -16.172 -28 -7.875 1 88.31 214 ARG B CA 1
ATOM 4248 C C . ARG B 1 214 ? -14.688 -28.062 -7.566 1 88.31 214 ARG B C 1
ATOM 4250 O O . ARG B 1 214 ? -14.289 -28.516 -6.492 1 88.31 214 ARG B O 1
ATOM 4257 N N . HIS B 1 215 ? -13.914 -27.656 -8.484 1 89.69 215 HIS B N 1
ATOM 4258 C CA . HIS B 1 215 ? -12.484 -27.906 -8.305 1 89.69 215 HIS B CA 1
ATOM 4259 C C . HIS B 1 215 ? -11.695 -26.609 -8.273 1 89.69 215 HIS B C 1
ATOM 4261 O O . HIS B 1 215 ? -11.008 -26.312 -7.293 1 89.69 215 HIS B O 1
ATOM 4267 N N . ILE B 1 216 ? -11.914 -25.719 -9.18 1 91.88 216 ILE B N 1
ATOM 4268 C CA . ILE B 1 216 ? -11.062 -24.547 -9.336 1 91.88 216 ILE B CA 1
ATOM 4269 C C . ILE B 1 216 ? -11.352 -23.547 -8.211 1 91.88 216 ILE B C 1
ATOM 4271 O O . ILE B 1 216 ? -10.43 -23.031 -7.574 1 91.88 216 ILE B O 1
ATOM 4275 N N . LEU B 1 217 ? -12.656 -23.344 -7.941 1 91.31 217 LEU B N 1
ATOM 4276 C CA . LEU B 1 217 ? -13.023 -22.359 -6.926 1 91.31 217 LEU B CA 1
ATOM 4277 C C . LEU B 1 217 ? -12.578 -22.828 -5.543 1 91.31 217 LEU B C 1
ATOM 4279 O O . LEU B 1 217 ? -11.945 -22.062 -4.805 1 91.31 217 LEU B O 1
ATOM 4283 N N . ARG B 1 218 ? -12.766 -23.984 -5.227 1 88.12 218 ARG B N 1
ATOM 4284 C CA . ARG B 1 218 ? -12.461 -24.516 -3.902 1 88.12 218 ARG B CA 1
ATOM 4285 C C . ARG B 1 218 ? -10.953 -24.562 -3.664 1 88.12 218 ARG B C 1
ATOM 4287 O O . ARG B 1 218 ? -10.469 -24.094 -2.627 1 88.12 218 ARG B O 1
ATOM 4294 N N . ASN B 1 219 ? -10.203 -25.047 -4.621 1 87.75 219 ASN B N 1
ATOM 4295 C CA . ASN B 1 219 ? -8.766 -25.188 -4.449 1 87.75 219 ASN B CA 1
ATOM 4296 C C . ASN B 1 219 ? -8.031 -23.875 -4.684 1 87.75 219 ASN B C 1
ATOM 4298 O O . ASN B 1 219 ? -6.996 -23.625 -4.074 1 87.75 219 ASN B O 1
ATOM 4302 N N . GLY B 1 220 ? -8.57 -23.062 -5.531 1 89.94 220 GLY B N 1
ATOM 4303 C CA . GLY B 1 220 ? -7.977 -21.766 -5.793 1 89.94 220 GLY B CA 1
ATOM 4304 C C . GLY B 1 220 ? -8.094 -20.812 -4.621 1 89.94 220 GLY B C 1
ATOM 4305 O O . GLY B 1 220 ? -7.18 -20.031 -4.359 1 89.94 220 GLY B O 1
ATOM 4306 N N . LEU B 1 221 ? -9.188 -20.938 -3.912 1 88.19 221 LEU B N 1
ATOM 4307 C CA . LEU B 1 221 ? -9.438 -20.031 -2.795 1 88.19 221 LEU B CA 1
ATOM 4308 C C . LEU B 1 221 ? -8.516 -20.344 -1.621 1 88.19 221 LEU B C 1
ATOM 4310 O O . LEU B 1 221 ? -8.219 -19.469 -0.804 1 88.19 221 LEU B O 1
ATOM 4314 N N . LYS B 1 222 ? -7.977 -21.547 -1.589 1 87 222 LYS B N 1
ATOM 4315 C CA . LYS B 1 222 ? -7 -21.906 -0.564 1 87 222 LYS B CA 1
ATOM 4316 C C . LYS B 1 222 ? -5.707 -21.109 -0.742 1 87 222 LYS B C 1
ATOM 4318 O O . LYS B 1 222 ? -5.012 -20.828 0.233 1 87 222 LYS B O 1
ATOM 4323 N N . LYS B 1 223 ? -5.527 -20.734 -1.939 1 85 223 LYS B N 1
ATOM 4324 C CA . LYS B 1 223 ? -4.289 -20.031 -2.27 1 85 223 LYS B CA 1
ATOM 4325 C C . LYS B 1 223 ? -4.344 -18.578 -1.826 1 85 223 LYS B C 1
ATOM 4327 O O . LYS B 1 223 ? -3.314 -17.891 -1.78 1 85 223 LYS B O 1
ATOM 4332 N N . ILE B 1 224 ? -5.5 -18.141 -1.427 1 88.56 224 ILE B N 1
ATOM 4333 C CA . ILE B 1 224 ? -5.637 -16.75 -1.037 1 88.56 224 ILE B CA 1
ATOM 4334 C C . ILE B 1 224 ? -5.359 -16.594 0.457 1 88.56 224 ILE B C 1
ATOM 4336 O O . ILE B 1 224 ? -5.141 -15.484 0.946 1 88.56 224 ILE B O 1
ATOM 4340 N N . LEU B 1 225 ? -5.258 -17.688 1.191 1 86.5 225 LEU B N 1
ATOM 4341 C CA . LEU B 1 225 ? -5.152 -17.703 2.646 1 86.5 225 LEU B CA 1
ATOM 4342 C C . LEU B 1 225 ? -3.889 -16.984 3.109 1 86.5 225 LEU B C 1
ATOM 4344 O O . LEU B 1 225 ? -3.938 -16.156 4.023 1 86.5 225 LEU B O 1
ATOM 4348 N N . PRO B 1 226 ? -2.805 -17.172 2.404 1 79.31 226 PRO B N 1
ATOM 4349 C CA . PRO B 1 226 ? -1.576 -16.5 2.852 1 79.31 226 PRO B CA 1
ATOM 4350 C C . PRO B 1 226 ? -1.613 -14.992 2.65 1 79.31 226 PRO B C 1
ATOM 4352 O O . PRO B 1 226 ? -0.789 -14.266 3.215 1 79.31 226 PRO B O 1
ATOM 4355 N N . HIS B 1 227 ? -2.596 -14.555 1.95 1 84.88 227 HIS B N 1
ATOM 4356 C CA . HIS B 1 227 ? -2.631 -13.141 1.592 1 84.88 227 HIS B CA 1
ATOM 4357 C C . HIS B 1 227 ? -3.535 -12.352 2.533 1 84.88 227 HIS B C 1
ATOM 4359 O O . HIS B 1 227 ? -3.748 -11.148 2.34 1 84.88 227 HIS B O 1
ATOM 4365 N N . MET B 1 228 ? -4.031 -13 3.605 1 89.19 228 MET B N 1
ATOM 4366 C CA . MET B 1 228 ? -4.863 -12.312 4.594 1 89.19 228 MET B CA 1
ATOM 4367 C C . MET B 1 228 ? -4.07 -11.234 5.32 1 89.19 228 MET B C 1
ATOM 4369 O O . MET B 1 228 ? -4.602 -10.164 5.625 1 89.19 228 MET B O 1
ATOM 4373 N N . THR B 1 229 ? -2.867 -11.57 5.539 1 84.12 229 THR B N 1
ATOM 4374 C CA . THR B 1 229 ? -2.008 -10.586 6.191 1 84.12 229 THR B CA 1
ATOM 4375 C C . THR B 1 229 ? -1.791 -9.375 5.293 1 84.12 229 THR B C 1
ATOM 4377 O O . THR B 1 229 ? -1.77 -8.234 5.77 1 84.12 229 THR B O 1
ATOM 4380 N N . SER B 1 230 ? -1.613 -9.609 4.047 1 86 230 SER B N 1
ATOM 4381 C CA . SER B 1 230 ? -1.463 -8.508 3.102 1 86 230 SER B CA 1
ATOM 4382 C C . SER B 1 230 ? -2.725 -7.652 3.049 1 86 230 SER B C 1
ATOM 4384 O O . SER B 1 230 ? -2.645 -6.43 2.914 1 86 230 SER B O 1
ATOM 4386 N N . LEU B 1 231 ? -3.822 -8.289 3.117 1 92.38 231 LEU B N 1
ATOM 4387 C CA . LEU B 1 231 ? -5.09 -7.57 3.125 1 92.38 231 LEU B CA 1
ATOM 4388 C C . LEU B 1 231 ? -5.168 -6.617 4.316 1 92.38 231 LEU B C 1
ATOM 4390 O O . LEU B 1 231 ? -5.641 -5.488 4.184 1 92.38 231 LEU B O 1
ATOM 4394 N N . MET B 1 232 ? -4.75 -7.117 5.402 1 92.38 232 MET B N 1
ATOM 4395 C CA . MET B 1 232 ? -4.727 -6.305 6.613 1 92.38 232 MET B CA 1
ATOM 4396 C C . MET B 1 232 ? -3.803 -5.102 6.445 1 92.38 232 MET B C 1
ATOM 4398 O O . MET B 1 232 ? -4.176 -3.979 6.785 1 92.38 232 MET B O 1
ATOM 4402 N N . VAL B 1 233 ? -2.662 -5.324 5.945 1 88.62 233 VAL B N 1
ATOM 4403 C CA . VAL B 1 233 ? -1.668 -4.266 5.793 1 88.62 233 VAL B CA 1
ATOM 4404 C C . VAL B 1 233 ? -2.182 -3.211 4.816 1 88.62 233 VAL B C 1
ATOM 4406 O O . VAL B 1 233 ? -2.049 -2.01 5.062 1 88.62 233 VAL B O 1
ATOM 4409 N N . HIS B 1 234 ? -2.787 -3.619 3.756 1 89.31 234 HIS B N 1
ATOM 4410 C CA . HIS B 1 234 ? -3.316 -2.689 2.766 1 89.31 234 HIS B CA 1
ATOM 4411 C C . HIS B 1 234 ? -4.484 -1.887 3.33 1 89.31 234 HIS B C 1
ATOM 4413 O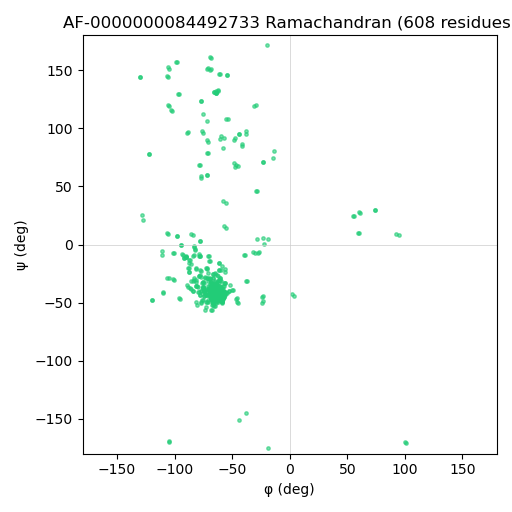 O . HIS B 1 234 ? -4.664 -0.718 2.982 1 89.31 234 HIS B O 1
ATOM 4419 N N . THR B 1 235 ? -5.238 -2.539 4.125 1 94.44 235 THR B N 1
ATOM 4420 C CA . THR B 1 235 ? -6.352 -1.843 4.758 1 94.44 235 THR B CA 1
ATOM 4421 C C . THR B 1 235 ? -5.848 -0.744 5.688 1 94.44 235 THR B C 1
ATOM 4423 O O . THR B 1 235 ? -6.375 0.371 5.684 1 94.44 235 THR B O 1
ATOM 4426 N N . LEU B 1 236 ? -4.852 -1.075 6.414 1 93.5 236 LEU B N 1
ATOM 4427 C CA . LEU B 1 236 ? -4.289 -0.097 7.336 1 93.5 236 LEU B CA 1
ATOM 4428 C C . LEU B 1 236 ? -3.611 1.039 6.578 1 93.5 236 LEU B C 1
ATOM 4430 O O . LEU B 1 236 ? -3.688 2.199 6.988 1 93.5 236 LEU B O 1
ATOM 4434 N N . SER B 1 237 ? -2.945 0.675 5.547 1 89.12 237 SER B N 1
ATOM 4435 C CA . SER B 1 237 ? -2.316 1.694 4.715 1 89.12 237 SER B CA 1
ATOM 4436 C C . SER B 1 237 ? -3.354 2.637 4.113 1 89.12 237 SER B C 1
ATOM 4438 O O . SER B 1 237 ? -3.135 3.848 4.047 1 89.12 237 SER B O 1
ATOM 4440 N N . SER B 1 238 ? -4.406 2.057 3.613 1 91.38 238 SER B N 1
ATOM 4441 C CA . SER B 1 238 ? -5.484 2.863 3.057 1 91.38 238 SER B CA 1
ATOM 4442 C C . SER B 1 238 ? -6.137 3.734 4.129 1 91.38 238 SER B C 1
ATOM 4444 O O . SER B 1 238 ? -6.57 4.852 3.848 1 91.38 238 SER B O 1
ATOM 4446 N N . LEU B 1 239 ? -6.199 3.184 5.32 1 93.62 239 LEU B N 1
ATOM 4447 C CA . LEU B 1 239 ? -6.758 3.941 6.438 1 93.62 239 LEU B CA 1
ATOM 4448 C C . LEU B 1 239 ? -5.992 5.242 6.648 1 93.62 239 LEU B C 1
ATOM 4450 O O . LEU B 1 239 ? -6.598 6.297 6.859 1 93.62 239 LEU B O 1
ATOM 4454 N N . LEU B 1 240 ? -4.715 5.113 6.641 1 89.5 240 LEU B N 1
ATOM 4455 C CA . LEU B 1 240 ? -3.855 6.273 6.871 1 89.5 240 LEU B CA 1
ATOM 4456 C C . LEU B 1 240 ? -4.133 7.367 5.844 1 89.5 240 LEU B C 1
ATOM 4458 O O . LEU B 1 240 ? -4.277 8.539 6.199 1 89.5 240 LEU B O 1
ATOM 4462 N N . ILE B 1 241 ? -4.27 6.984 4.625 1 86 241 ILE B N 1
ATOM 4463 C CA . ILE B 1 241 ? -4.445 7.922 3.521 1 86 241 ILE B CA 1
ATOM 4464 C C . ILE B 1 241 ? -5.852 8.516 3.568 1 86 241 ILE B C 1
ATOM 4466 O O . ILE B 1 241 ? -6.023 9.727 3.447 1 86 241 ILE B O 1
ATOM 4470 N N . VAL B 1 242 ? -6.816 7.727 3.844 1 88.19 242 VAL B N 1
ATOM 4471 C CA . VAL B 1 242 ? -8.211 8.148 3.791 1 88.19 242 VAL B CA 1
ATOM 4472 C C . VAL B 1 242 ? -8.516 9.07 4.965 1 88.19 242 VAL B C 1
ATOM 4474 O O . VAL B 1 242 ? -9.102 10.148 4.781 1 88.19 242 VAL B O 1
ATOM 4477 N N . GLU B 1 243 ? -8.156 8.672 6.176 1 87.62 243 GLU B N 1
ATOM 4478 C CA . GLU B 1 243 ? -8.43 9.523 7.328 1 87.62 243 GLU B CA 1
ATOM 4479 C C . GLU B 1 243 ? -7.797 10.906 7.156 1 87.62 243 GLU B C 1
ATOM 4481 O O . GLU B 1 243 ? -8.391 11.914 7.531 1 87.62 243 GLU B O 1
ATOM 4486 N N . TYR B 1 244 ? -6.738 10.875 6.59 1 80.94 244 TYR B N 1
ATOM 4487 C CA . TYR B 1 244 ? -6.039 12.141 6.449 1 80.94 244 TYR B CA 1
ATOM 4488 C C . TYR B 1 244 ? -6.656 12.984 5.336 1 80.94 244 TYR B C 1
ATOM 4490 O O . TYR B 1 244 ? -6.926 14.172 5.527 1 80.94 244 TYR B O 1
ATOM 4498 N N . LEU B 1 245 ? -6.809 12.406 4.246 1 77.94 245 LEU B N 1
ATOM 4499 C CA . LEU B 1 245 ? -7.262 13.156 3.08 1 77.94 245 LEU B CA 1
ATOM 4500 C C . LEU B 1 245 ? -8.68 13.68 3.285 1 77.94 245 LEU B C 1
ATOM 4502 O O . LEU B 1 245 ? -9.016 14.766 2.809 1 77.94 245 LEU B O 1
ATOM 4506 N N . ILE B 1 246 ? -9.445 12.945 4.012 1 78.62 246 ILE B N 1
ATOM 4507 C CA . ILE B 1 246 ? -10.836 13.367 4.145 1 78.62 246 ILE B CA 1
ATOM 4508 C C . ILE B 1 246 ? -11.039 14.062 5.492 1 78.62 246 ILE B C 1
ATOM 4510 O O . ILE B 1 246 ? -12.109 14.609 5.758 1 78.62 246 ILE B O 1
ATOM 4514 N N . GLY B 1 247 ? -10.078 14.031 6.301 1 78.88 247 GLY B N 1
ATOM 4515 C CA . GLY B 1 247 ? -10.164 14.688 7.594 1 78.88 247 GLY B CA 1
ATOM 4516 C C . GLY B 1 247 ? -11.047 13.938 8.586 1 78.88 247 GLY B C 1
ATOM 4517 O O . GLY B 1 247 ? -11.789 14.555 9.352 1 78.88 247 GLY B O 1
ATOM 4518 N N . TYR B 1 248 ? -11.078 12.617 8.414 1 84.81 248 TYR B N 1
ATOM 4519 C CA . TYR B 1 248 ? -11.812 11.789 9.375 1 84.81 248 TYR B CA 1
ATOM 4520 C C . TYR B 1 248 ? -11.016 11.617 10.664 1 84.81 248 TYR B C 1
ATOM 4522 O O . TYR B 1 248 ? -9.891 11.109 10.648 1 84.81 248 TYR B O 1
ATOM 4530 N N . GLU B 1 249 ? -11.586 11.977 11.734 1 88.31 249 GLU B N 1
ATOM 4531 C CA . GLU B 1 249 ? -10.859 12.109 12.984 1 88.31 249 GLU B CA 1
ATOM 4532 C C . GLU B 1 249 ? -10.602 10.75 13.625 1 88.31 249 GLU B C 1
ATOM 4534 O O . GLU B 1 249 ? -11.094 10.469 14.727 1 88.31 249 GLU B O 1
ATOM 4539 N N . GLY B 1 250 ? -9.82 9.984 13.062 1 92.19 250 GLY B N 1
ATOM 4540 C CA . GLY B 1 250 ? -9.32 8.734 13.602 1 92.19 250 GLY B CA 1
ATOM 4541 C C . GLY B 1 250 ? -7.879 8.82 14.07 1 92.19 250 GLY B C 1
ATOM 4542 O O . GLY B 1 250 ? -7.34 9.914 14.242 1 92.19 250 GLY B O 1
ATOM 4543 N N . MET B 1 251 ? -7.328 7.676 14.367 1 91.06 251 MET B N 1
ATOM 4544 C CA . MET B 1 251 ? -5.969 7.621 14.898 1 91.06 251 MET B CA 1
ATOM 4545 C C . MET B 1 251 ? -4.957 8.086 13.852 1 91.06 251 MET B C 1
ATOM 4547 O O . MET B 1 251 ? -3.957 8.719 14.195 1 91.06 251 MET B O 1
ATOM 4551 N N . ALA B 1 252 ? -5.223 7.68 12.648 1 88.31 252 ALA B N 1
ATOM 4552 C CA . ALA B 1 252 ? -4.312 8.102 11.586 1 88.31 252 ALA B CA 1
ATOM 4553 C C . ALA B 1 252 ? -4.383 9.609 11.375 1 88.31 252 ALA B C 1
ATOM 4555 O O . ALA B 1 252 ? -3.367 10.25 11.094 1 88.31 252 ALA B O 1
ATOM 4556 N N . TYR B 1 253 ? -5.535 10.102 11.43 1 85.38 253 TYR B N 1
ATOM 4557 C CA . TYR B 1 253 ? -5.719 11.547 11.375 1 85.38 253 TYR B CA 1
ATOM 4558 C C . TYR B 1 253 ? -4.945 12.227 12.5 1 85.38 253 TYR B C 1
ATOM 4560 O O . TYR B 1 253 ? -4.289 13.25 12.273 1 85.38 253 TYR B O 1
ATOM 4568 N N . ARG B 1 254 ? -5.078 11.664 13.633 1 84.62 254 ARG B N 1
ATOM 4569 C CA . ARG B 1 254 ? -4.398 12.242 14.789 1 84.62 254 ARG B CA 1
ATOM 4570 C C . ARG B 1 254 ? -2.883 12.18 14.617 1 84.62 254 ARG B C 1
ATOM 4572 O O . ARG B 1 254 ? -2.166 13.07 15.062 1 84.62 254 ARG B O 1
ATOM 4579 N N . LEU B 1 255 ? -2.363 11.133 14.055 1 82.19 255 LEU B N 1
ATOM 4580 C CA . LEU B 1 255 ? -0.941 11.023 13.75 1 82.19 255 LEU B CA 1
ATOM 4581 C C . LEU B 1 255 ? -0.465 12.234 12.945 1 82.19 255 LEU B C 1
ATOM 4583 O O . LEU B 1 255 ? 0.575 12.82 13.258 1 82.19 255 LEU B O 1
ATOM 4587 N N . PHE B 1 256 ? -1.268 12.648 12.062 1 74.06 256 PHE B N 1
ATOM 4588 C CA . PHE B 1 256 ? -0.872 13.719 11.156 1 74.06 256 PHE B CA 1
ATOM 4589 C C . PHE B 1 256 ? -1.032 15.078 11.828 1 74.06 256 PHE B C 1
ATOM 4591 O O . PHE B 1 256 ? -0.241 15.992 11.578 1 74.06 256 PHE B O 1
ATOM 4598 N N . THR B 1 257 ? -2.018 15.211 12.609 1 75.31 257 THR B N 1
ATOM 4599 C CA . THR B 1 257 ? -2.252 16.5 13.25 1 75.31 257 THR B CA 1
ATOM 4600 C C . THR B 1 257 ? -1.316 16.688 14.445 1 75.31 257 THR B C 1
ATOM 4602 O O . THR B 1 257 ? -1.086 17.812 14.883 1 75.31 257 THR B O 1
ATOM 4605 N N . ALA B 1 258 ? -0.988 15.594 14.93 1 70.81 258 ALA B N 1
ATOM 4606 C CA . ALA B 1 258 ? -0.078 15.68 16.062 1 70.81 258 ALA B CA 1
ATOM 4607 C C . ALA B 1 258 ? 1.352 15.953 15.609 1 70.81 258 ALA B C 1
ATOM 4609 O O . ALA B 1 258 ? 2.195 16.375 16.406 1 70.81 258 ALA B O 1
ATOM 4610 N N . LEU B 1 259 ? 1.564 15.594 14.344 1 59.94 259 LEU B N 1
ATOM 4611 C CA . LEU B 1 259 ? 2.9 15.852 13.82 1 59.94 259 LEU B CA 1
ATOM 4612 C C . LEU B 1 259 ? 3.109 17.344 13.594 1 59.94 259 LEU B C 1
ATOM 4614 O O . LEU B 1 259 ? 2.328 17.984 12.883 1 59.94 259 LEU B O 1
ATOM 4618 N N . ASP B 1 260 ? 3.018 18.219 14.633 1 50.19 260 ASP B N 1
ATOM 4619 C CA . ASP B 1 260 ? 3.275 19.641 14.477 1 50.19 260 ASP B CA 1
ATOM 4620 C C . ASP B 1 260 ? 4.527 19.891 13.641 1 50.19 260 ASP B C 1
ATOM 4622 O O . ASP B 1 260 ? 5.645 19.625 14.086 1 50.19 260 ASP B O 1
ATOM 4626 N N . PHE B 1 261 ? 4.203 20.094 12.336 1 44.66 261 PHE B N 1
ATOM 4627 C CA . PHE B 1 261 ? 5.312 20.359 11.43 1 44.66 261 PHE B CA 1
ATOM 4628 C C . PHE B 1 261 ? 6.055 21.625 11.844 1 44.66 261 PHE B C 1
ATOM 4630 O O . PHE B 1 261 ? 7.184 21.859 11.398 1 44.66 261 PHE B O 1
ATOM 4637 N N . ASN B 1 262 ? 5.125 22.609 12.258 1 39.62 262 ASN B N 1
ATOM 4638 C CA . ASN B 1 262 ? 5.891 23.797 12.664 1 39.62 262 ASN B CA 1
ATOM 4639 C C . ASN B 1 262 ? 7.078 23.422 13.539 1 39.62 262 ASN B C 1
ATOM 4641 O O . ASN B 1 262 ? 7.953 24.25 13.797 1 39.62 262 ASN B O 1
ATOM 4645 N N . LEU B 1 263 ? 6.609 22.688 14.414 1 38.09 263 LEU B N 1
ATOM 4646 C CA . LEU B 1 263 ? 7.809 22.188 15.086 1 38.09 263 LEU B CA 1
ATOM 4647 C C . LEU B 1 263 ? 8.727 21.469 14.102 1 38.09 263 LEU B C 1
ATOM 4649 O O . LEU B 1 263 ? 8.289 20.562 13.391 1 38.09 263 LEU B O 1
ATOM 4653 N N . SER B 1 264 ? 9.516 22.297 13.43 1 33.66 264 SER B N 1
ATOM 4654 C CA . SER B 1 264 ? 10.609 22.016 12.508 1 33.66 264 SER B CA 1
ATOM 4655 C C . SER B 1 264 ? 11.039 20.562 12.578 1 33.66 264 SER B C 1
ATOM 4657 O O . SER B 1 264 ? 11.453 20.078 13.633 1 33.66 264 SER B O 1
ATOM 4659 N N . PHE B 1 265 ? 10.328 19.547 11.898 1 37.16 265 PHE B N 1
ATOM 4660 C CA . PHE B 1 265 ? 11.242 18.516 11.438 1 37.16 265 PHE B CA 1
ATOM 4661 C C . PHE B 1 265 ? 12.664 19.062 11.312 1 37.16 265 PHE B C 1
ATOM 4663 O O . PHE B 1 265 ? 13.148 19.312 10.211 1 37.16 265 PHE B O 1
ATOM 4670 N N . ASN B 1 266 ? 12.875 20.172 11.586 1 33.06 266 ASN B N 1
ATOM 4671 C CA . ASN B 1 266 ? 14.328 20.047 11.727 1 33.06 266 ASN B CA 1
ATOM 4672 C C . ASN B 1 266 ? 14.758 18.609 11.922 1 33.06 266 ASN B C 1
ATOM 4674 O O . ASN B 1 266 ? 13.953 17.75 12.312 1 33.06 266 ASN B O 1
ATOM 4678 N N . MET B 1 267 ? 15.961 18.359 12.156 1 34.25 267 MET B N 1
ATOM 4679 C CA . MET B 1 267 ? 16.656 17.078 11.992 1 34.25 267 MET B CA 1
ATOM 4680 C C . MET B 1 267 ? 15.82 15.93 12.539 1 34.25 267 MET B C 1
ATOM 4682 O O . MET B 1 267 ? 14.812 16.156 13.211 1 34.25 267 MET B O 1
ATOM 4686 N N . GLY B 1 268 ? 16.25 14.844 13.023 1 34.97 268 GLY B N 1
ATOM 4687 C CA . GLY B 1 268 ? 16.422 13.602 13.758 1 34.97 268 GLY B CA 1
ATOM 4688 C C . GLY B 1 268 ? 15.5 13.484 14.953 1 34.97 268 GLY B C 1
ATOM 4689 O O . GLY B 1 268 ? 15.711 12.633 15.82 1 34.97 268 GLY B O 1
ATOM 4690 N N . SER B 1 269 ? 14.531 14.578 15.109 1 39.12 269 SER B N 1
ATOM 4691 C CA . SER B 1 269 ? 14.102 14.422 16.5 1 39.12 269 SER B CA 1
ATOM 4692 C C . SER B 1 269 ? 12.906 13.469 16.594 1 39.12 269 SER B C 1
ATOM 4694 O O . SER B 1 269 ? 11.922 13.617 15.867 1 39.12 269 SER B O 1
ATOM 4696 N N . LEU B 1 270 ? 13.062 12.352 16.844 1 47.25 270 LEU B N 1
ATOM 4697 C CA . LEU B 1 270 ? 12.18 11.281 17.312 1 47.25 270 LEU B CA 1
ATOM 4698 C C . LEU B 1 270 ? 11.055 11.844 18.172 1 47.25 270 LEU B C 1
ATOM 4700 O O . LEU B 1 270 ? 10.125 11.117 18.531 1 47.25 270 LEU B O 1
ATOM 4704 N N . ASN B 1 271 ? 11.062 13.242 18.547 1 46.78 271 ASN B N 1
ATOM 4705 C CA . ASN B 1 271 ? 10.156 13.805 19.531 1 46.78 271 ASN B CA 1
ATOM 4706 C C . ASN B 1 271 ? 8.766 14.031 18.953 1 46.78 271 ASN B C 1
ATOM 4708 O O . ASN B 1 271 ? 7.84 14.406 19.688 1 46.78 271 ASN B O 1
ATOM 4712 N N . GLY B 1 272 ? 8.492 13.656 17.703 1 55.16 272 GLY B N 1
ATOM 4713 C CA . GLY B 1 272 ? 7.254 14.148 17.125 1 55.16 272 GLY B CA 1
ATOM 4714 C C . GLY B 1 272 ? 6.09 13.188 17.281 1 55.16 272 GLY B C 1
ATOM 4715 O O . GLY B 1 272 ? 4.938 13.562 17.062 1 55.16 272 GLY B O 1
ATOM 4716 N N . PHE B 1 273 ? 6.352 11.992 17.938 1 66.12 273 PHE B N 1
ATOM 4717 C CA . PHE B 1 273 ? 5.195 11.109 17.938 1 66.12 273 PHE B CA 1
ATOM 4718 C C . PHE B 1 273 ? 4.543 11.078 19.312 1 66.12 273 PHE B C 1
ATOM 4720 O O . PHE B 1 273 ? 5.223 10.891 20.328 1 66.12 273 PHE B O 1
ATOM 4727 N N . GLU B 1 274 ? 3.299 11.461 19.391 1 74.44 274 GLU B N 1
ATOM 4728 C CA . GLU B 1 274 ? 2.516 11.344 20.609 1 74.44 274 GLU B CA 1
ATOM 4729 C C . GLU B 1 274 ? 2.299 9.883 20.984 1 74.44 274 GLU B C 1
ATOM 4731 O O . GLU B 1 274 ? 1.973 9.055 20.141 1 74.44 274 GLU B O 1
ATOM 4736 N N . PRO B 1 275 ? 2.568 9.602 22.234 1 77.12 275 PRO B N 1
ATOM 4737 C CA . PRO B 1 275 ? 2.406 8.211 22.656 1 77.12 275 PRO B CA 1
ATOM 4738 C C . PRO B 1 275 ? 1.01 7.664 22.375 1 77.12 275 PRO B C 1
ATOM 4740 O O . PRO B 1 275 ? 0.864 6.492 22 1 77.12 275 PRO B O 1
ATOM 4743 N N . GLY B 1 276 ? -0.017 8.453 22.625 1 83.06 276 GLY B N 1
ATOM 4744 C CA . GLY B 1 276 ? -1.379 8.008 22.375 1 83.06 276 GLY B CA 1
ATOM 4745 C C . GLY B 1 276 ? -1.605 7.57 20.938 1 83.06 276 GLY B C 1
ATOM 4746 O O . GLY B 1 276 ? -2.334 6.609 20.688 1 83.06 276 GLY B O 1
ATOM 4747 N N . VAL B 1 277 ? -0.928 8.211 20.047 1 86.12 277 VAL B N 1
ATOM 4748 C CA . VAL B 1 277 ? -1.083 7.922 18.625 1 86.12 277 VAL B CA 1
ATOM 4749 C C . VAL B 1 277 ? -0.427 6.578 18.297 1 86.12 277 VAL B C 1
ATOM 4751 O O . VAL B 1 277 ? -1.012 5.75 17.609 1 86.12 277 VAL B O 1
ATOM 4754 N N . ILE B 1 278 ? 0.745 6.332 18.828 1 83.88 278 ILE B N 1
ATOM 4755 C CA . ILE B 1 278 ? 1.489 5.109 18.562 1 83.88 278 ILE B CA 1
ATOM 4756 C C . ILE B 1 278 ? 0.756 3.912 19.156 1 83.88 278 ILE B C 1
ATOM 4758 O O . ILE B 1 278 ? 0.607 2.877 18.5 1 83.88 278 ILE B O 1
ATOM 4762 N N . ILE B 1 279 ? 0.324 4.117 20.328 1 86.81 279 ILE B N 1
ATOM 4763 C CA . ILE B 1 279 ? -0.401 3.039 21 1 86.81 279 ILE B CA 1
ATOM 4764 C C . ILE B 1 279 ? -1.729 2.795 20.281 1 86.81 279 ILE B C 1
ATOM 4766 O O . ILE B 1 279 ? -2.109 1.647 20.047 1 86.81 279 ILE B O 1
ATOM 4770 N N . GLY B 1 280 ? -2.457 3.826 20 1 91 280 GLY B N 1
ATOM 4771 C CA . GLY B 1 280 ? -3.719 3.695 19.281 1 91 280 GLY B CA 1
ATOM 4772 C C . GLY B 1 280 ? -3.578 3.002 17.938 1 91 280 GLY B C 1
ATOM 4773 O O . GLY B 1 280 ? -4.379 2.129 17.594 1 91 280 GLY B O 1
ATOM 4774 N N . LEU B 1 281 ? -2.566 3.369 17.203 1 91.31 281 LEU B N 1
ATOM 4775 C CA . LEU B 1 281 ? -2.314 2.73 15.906 1 91.31 281 LEU B CA 1
ATOM 4776 C C . LEU B 1 281 ? -1.88 1.282 16.094 1 91.31 281 LEU B C 1
ATOM 4778 O O . LEU B 1 281 ? -2.195 0.422 15.273 1 91.31 281 LEU B O 1
ATOM 4782 N N . GLY B 1 282 ? -1.076 1.069 17.125 1 91.25 282 GLY B N 1
ATOM 4783 C CA . GLY B 1 282 ? -0.743 -0.303 17.469 1 91.25 282 GLY B CA 1
ATOM 4784 C C . GLY B 1 282 ? -1.963 -1.161 17.75 1 91.25 282 GLY B C 1
ATOM 4785 O O . GLY B 1 282 ? -2.018 -2.322 17.344 1 91.25 282 GLY B O 1
ATOM 4786 N N . LEU B 1 283 ? -2.926 -0.59 18.438 1 92.75 283 LEU B N 1
ATOM 4787 C CA . LEU B 1 283 ? -4.172 -1.292 18.719 1 92.75 283 LEU B CA 1
ATOM 4788 C C . LEU B 1 283 ? -4.941 -1.579 17.422 1 92.75 283 LEU B C 1
ATOM 4790 O O . LEU B 1 283 ? -5.543 -2.646 17.281 1 92.75 283 LEU B O 1
ATOM 4794 N N . CYS B 1 284 ? -4.977 -0.635 16.578 1 94.31 284 CYS B N 1
ATOM 4795 C CA . CYS B 1 284 ? -5.59 -0.87 15.273 1 94.31 284 CYS B CA 1
ATOM 4796 C C . CYS B 1 284 ? -4.91 -2.027 14.555 1 94.31 284 CYS B C 1
ATOM 4798 O O . CYS B 1 284 ? -5.582 -2.877 13.961 1 94.31 284 CYS B O 1
ATOM 4800 N N . PHE B 1 285 ? -3.598 -2.01 14.633 1 93.25 285 PHE B N 1
ATOM 4801 C CA . PHE B 1 285 ? -2.82 -3.074 14.016 1 93.25 285 PHE B CA 1
ATOM 4802 C C . PHE B 1 285 ? -3.152 -4.422 14.641 1 93.25 285 PHE B C 1
ATOM 4804 O O . PHE B 1 285 ? -3.367 -5.406 13.93 1 93.25 285 PHE B O 1
ATOM 4811 N N . LEU B 1 286 ? -3.193 -4.426 15.875 1 92 286 LEU B N 1
ATOM 4812 C CA . LEU B 1 286 ? -3.51 -5.656 16.594 1 92 286 LEU B CA 1
ATOM 4813 C C . LEU B 1 286 ? -4.883 -6.184 16.188 1 92 286 LEU B C 1
ATOM 4815 O O . LEU B 1 286 ? -5.047 -7.379 15.945 1 92 286 LEU B O 1
ATOM 4819 N N . LEU B 1 287 ? -5.824 -5.375 16.172 1 94.12 287 LEU B N 1
ATOM 4820 C CA . LEU B 1 287 ? -7.172 -5.77 15.781 1 94.12 287 LEU B CA 1
ATOM 4821 C C . LEU B 1 287 ? -7.18 -6.352 14.367 1 94.12 287 LEU B C 1
ATOM 4823 O O . LEU B 1 287 ? -7.832 -7.363 14.117 1 94.12 287 LEU B O 1
ATOM 4827 N N . MET B 1 288 ? -6.492 -5.703 13.531 1 93.31 288 MET B N 1
ATOM 4828 C CA . MET B 1 288 ? -6.438 -6.168 12.148 1 93.31 288 MET B CA 1
ATOM 4829 C C . MET B 1 288 ? -5.758 -7.531 12.055 1 93.31 288 MET B C 1
ATOM 4831 O O . MET B 1 288 ? -6.145 -8.367 11.242 1 93.31 288 MET B O 1
ATOM 4835 N N . VAL B 1 289 ? -4.734 -7.715 12.883 1 90.25 289 VAL B N 1
ATOM 4836 C CA . VAL B 1 289 ? -4.051 -9.008 12.922 1 90.25 289 VAL B CA 1
ATOM 4837 C C . VAL B 1 289 ? -5.027 -10.094 13.359 1 90.25 289 VAL B C 1
ATOM 4839 O O . VAL B 1 289 ? -5.094 -11.156 12.742 1 90.25 289 VAL B O 1
ATOM 4842 N N . ILE B 1 290 ? -5.742 -9.805 14.32 1 92.06 290 ILE B N 1
ATOM 4843 C CA . ILE B 1 290 ? -6.719 -10.766 14.836 1 92.06 290 ILE B CA 1
ATOM 4844 C C . ILE B 1 290 ? -7.766 -11.055 13.766 1 92.06 290 ILE B C 1
ATOM 4846 O O . ILE B 1 290 ? -8.102 -12.219 13.508 1 92.06 290 ILE B O 1
ATOM 4850 N N . MET B 1 291 ? -8.219 -10.07 13.109 1 93.69 291 MET B N 1
ATOM 4851 C CA . MET B 1 291 ? -9.227 -10.242 12.062 1 93.69 291 MET B CA 1
ATOM 4852 C C . MET B 1 291 ? -8.68 -11.078 10.914 1 93.69 291 MET B C 1
ATOM 4854 O O . MET B 1 291 ? -9.359 -11.977 10.414 1 93.69 291 MET B O 1
ATOM 4858 N N . ALA B 1 292 ? -7.488 -10.742 10.523 1 91.81 292 ALA B N 1
ATOM 4859 C CA . ALA B 1 292 ? -6.863 -11.477 9.43 1 91.81 292 ALA B CA 1
ATOM 4860 C C . ALA B 1 292 ? -6.676 -12.945 9.797 1 91.81 292 ALA B C 1
ATOM 4862 O O . ALA B 1 292 ? -6.957 -13.836 8.984 1 91.81 292 ALA B O 1
ATOM 4863 N N . GLN B 1 293 ? -6.211 -13.234 11 1 89.25 293 GLN B N 1
ATOM 4864 C CA . GLN B 1 293 ? -5.965 -14.602 11.43 1 89.25 293 GLN B CA 1
ATOM 4865 C C . GLN B 1 293 ? -7.273 -15.367 11.609 1 89.25 293 GLN B C 1
ATOM 4867 O O . GLN B 1 293 ? -7.367 -16.547 11.25 1 89.25 293 GLN B O 1
ATOM 4872 N N . VAL B 1 294 ? -8.227 -14.75 12.18 1 91.69 294 VAL B N 1
ATOM 4873 C CA . VAL B 1 294 ? -9.523 -15.383 12.391 1 91.69 294 VAL B CA 1
ATOM 4874 C C . VAL B 1 294 ? -10.164 -15.703 11.047 1 91.69 294 VAL B C 1
ATOM 4876 O O . VAL B 1 294 ? -10.711 -16.797 10.852 1 91.69 294 VAL B O 1
ATOM 4879 N N . THR B 1 295 ? -10.125 -14.758 10.164 1 91.44 295 THR B N 1
ATOM 4880 C CA . THR B 1 295 ? -10.688 -14.969 8.828 1 91.44 295 THR B CA 1
ATOM 4881 C C . THR B 1 295 ? -9.977 -16.125 8.125 1 91.44 295 THR B C 1
ATOM 4883 O O . THR B 1 295 ? -10.625 -16.953 7.496 1 91.44 295 THR B O 1
ATOM 4886 N N . GLY B 1 296 ? -8.664 -16.109 8.18 1 87.44 296 GLY B N 1
ATOM 4887 C CA . GLY B 1 296 ? -7.914 -17.219 7.605 1 87.44 296 GLY B CA 1
ATOM 4888 C C . GLY B 1 296 ? -8.312 -18.562 8.188 1 87.44 296 GLY B C 1
ATOM 4889 O O . GLY B 1 296 ? -8.438 -19.547 7.453 1 87.44 296 GLY B O 1
ATOM 4890 N N . PHE B 1 297 ? -8.5 -18.547 9.43 1 86 297 PHE B N 1
ATOM 4891 C CA . PHE B 1 297 ? -8.898 -19.75 10.133 1 86 297 PHE B CA 1
ATOM 4892 C C . PHE B 1 297 ? -10.266 -20.234 9.656 1 86 297 PHE B C 1
ATOM 4894 O O . PHE B 1 297 ? -10.461 -21.422 9.414 1 86 297 PHE B O 1
ATOM 4901 N N . ILE B 1 298 ? -11.195 -19.375 9.531 1 87.44 298 ILE B N 1
ATOM 4902 C CA . ILE B 1 298 ? -12.555 -19.703 9.117 1 87.44 298 ILE B CA 1
ATOM 4903 C C . ILE B 1 298 ? -12.547 -20.219 7.68 1 87.44 298 ILE B C 1
ATOM 4905 O O . ILE B 1 298 ? -13.195 -21.234 7.371 1 87.44 298 ILE B O 1
ATOM 4909 N N . ILE B 1 299 ? -11.805 -19.547 6.82 1 85.94 299 ILE B N 1
ATOM 4910 C CA . ILE B 1 299 ? -11.742 -19.953 5.418 1 85.94 299 ILE B CA 1
ATOM 4911 C C . ILE B 1 299 ? -11.109 -21.328 5.309 1 85.94 299 ILE B C 1
ATOM 4913 O O . ILE B 1 299 ? -11.602 -22.188 4.57 1 85.94 299 ILE B O 1
ATOM 4917 N N . LYS B 1 300 ? -10.023 -21.594 6.004 1 84.5 300 LYS B N 1
ATOM 4918 C CA . LYS B 1 300 ? -9.352 -22.875 5.973 1 84.5 300 LYS B CA 1
ATOM 4919 C C . LYS B 1 300 ? -10.281 -24 6.445 1 84.5 300 LYS B C 1
ATOM 4921 O O . LYS B 1 300 ? -10.305 -25.078 5.867 1 84.5 300 LYS B O 1
ATOM 4926 N N . ARG B 1 301 ? -10.984 -23.766 7.473 1 83.94 301 ARG B N 1
ATOM 4927 C CA . ARG B 1 301 ? -11.898 -24.75 8.031 1 83.94 301 ARG B CA 1
ATOM 4928 C C . ARG B 1 301 ? -13.062 -25.016 7.078 1 83.94 301 ARG B C 1
ATOM 4930 O O . ARG B 1 301 ? -13.508 -26.156 6.934 1 83.94 301 ARG B O 1
ATOM 4937 N N . SER B 1 302 ? -13.492 -23.984 6.434 1 82.25 302 SER B N 1
ATOM 4938 C CA . SER B 1 302 ? -14.625 -24.125 5.516 1 82.25 302 SER B CA 1
ATOM 4939 C C . SER B 1 302 ? -14.234 -24.891 4.258 1 82.25 302 SER B C 1
ATOM 4941 O O . SER B 1 302 ? -15.07 -25.547 3.643 1 82.25 302 SER B O 1
ATOM 4943 N N . LEU B 1 303 ? -12.984 -24.766 3.914 1 79.62 303 LEU B N 1
ATOM 4944 C CA . LEU B 1 303 ? -12.531 -25.422 2.688 1 79.62 303 LEU B CA 1
ATOM 4945 C C . LEU B 1 303 ? -12.086 -26.844 2.961 1 79.62 303 LEU B C 1
ATOM 4947 O O . LEU B 1 303 ? -11.836 -27.609 2.027 1 79.62 303 LEU B O 1
ATOM 4951 N N . ARG B 1 304 ? -11.727 -27.281 4.262 1 65.69 304 ARG B N 1
ATOM 4952 C CA . ARG B 1 304 ? -11.398 -28.656 4.633 1 65.69 304 ARG B CA 1
ATOM 4953 C C . ARG B 1 304 ? -12.641 -29.547 4.617 1 65.69 304 ARG B C 1
ATOM 4955 O O . ARG B 1 304 ? -12.531 -30.781 4.59 1 65.69 304 ARG B O 1
ATOM 4962 N N . ILE B 1 305 ? -13.789 -29.094 4.762 1 45.25 305 ILE B N 1
ATOM 4963 C CA . ILE B 1 305 ? -14.914 -30.016 4.891 1 45.25 305 ILE B CA 1
ATOM 4964 C C . ILE B 1 305 ? -15.008 -30.891 3.637 1 45.25 305 ILE B C 1
ATOM 4966 O O . ILE B 1 305 ? -15.258 -30.375 2.541 1 45.25 305 ILE B O 1
ATOM 4970 N N . PRO B 1 306 ? -14.336 -32.125 3.715 1 42.03 306 PRO B N 1
ATOM 4971 C CA . PRO B 1 306 ? -14.727 -33.219 2.803 1 42.03 306 PRO B CA 1
ATOM 4972 C C . PRO B 1 306 ? -16.234 -33.438 2.781 1 42.03 306 PRO B C 1
ATOM 4974 O O . PRO B 1 306 ? -16.922 -33.188 3.768 1 42.03 306 PRO B O 1
#

Sequence (612 aa):
MSVARTFFKNVVLYVLIILALILVVLFPRNPSMAVSGKAMTVEMGYNFSWKEYKNNIFQYFRSVWMEKSLGDTRYERVTVEDEIKRFFPNSLKLIIPAFFLSLCLGIWKGVFDYKNKLKRRNIFGNGLTWLLQSIPDFFIVVCLQWLVIFIFPSLRLFSQLNWYGFIVPALLVSVYPMMYLARITSAALSDEEGQYYIQVAKAKGIPMKDIINRHILRNGLKKILPHMTSLMVHTLSSLLIVEYLIGYEGMAYRLFTALDFNLSFNMGSLNGFEPGVIIGLGLCFLLMVIMAQVTGFIIKRSLRIPMSVARTFFKNVVLYVLIILALILVVLFPRNPSMAVSGKAMTVEMGYNFSWKEYKNNIFQYFRSVWMEKSLGDTRYERVTVEDEIKRFFPNSLKLIIPAFFLSLCLGIWKGVFDYKNKLKRRNIFGNGLTWLLQSIPDFFIVVCLQWLVIFIFPSLRLFSQLNWYGFIVPALLVSVYPMMYLARITSAALSDEEGQYYIQVAKAKGIPMKDIINRHILRNGLKKILPHMTSLMVHTLSSLLIVEYLIGYEGMAYRLFTALDFNLSFNMGSLNGFEPGVIIGLGLCFLLMVIMAQVTGFIIKRSLRIP

Foldseek 3Di:
DDLVVVLVVLLVVLLVVLVVQLLVLPQQDPPVVLPDPDLPPPPCPPPRDPVNSVVSVVVQVVCCVVVVFNQAWSPPRHGLVVLLVVFLVLLVLQLVLLLVCLVVLLLVLLLVLLVCVVVVVNPPRVPVLVVLQVDDLLVQLVVLVVVCCVVPVPLPCAPPVDPCNNVNLSPSLNSNLNSVSSNLLNVLLVVQCPDPVNVVCVVVVPDPVCCCVPPSNLRSVLSCLVCLLVSLVSSLVSSLSSCCVSVHRHLSVCQVVQQPVVSPVPDPDSPRGISSSSVSSSVSSSVSSSVSSVVSSVSVVVSPPD/DDLVVVLVVLLVVLLVVLVVQLLVLPQQDPPVVLPDPDLPPPPCPVPRDP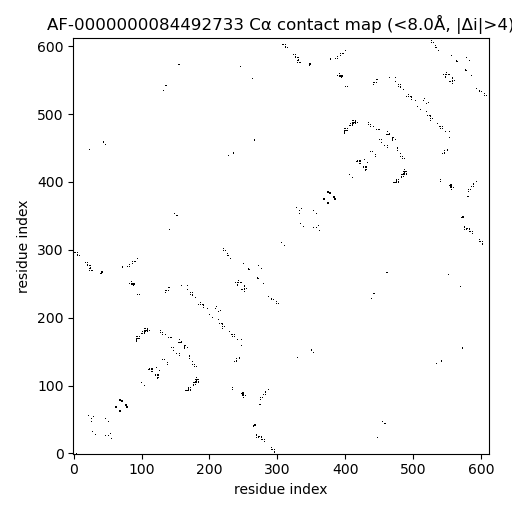VNSVVSVVVQVVCCVVVVFNQAWSPPRHGLVVLLVVFLVLLVLQLVLLLVCLVVLLLVLLLVLLVCVVVVVNPPRVPVLVVLQVDDLLVQLVVLVVVCCVVPVVLPCAPPVDPCNNVNLSPSLNSNLNSVSSNLLNVLLVVQCPDPVNVVCVVVVPDPVCCCVPPSNLRSVLSCLVCLLVSLVSSLVSSLSSCCVSVHRHLSVCQVVQQPCVSPPPDPDSPRGISSSSVSSSVSSSVSSSVSSVVSSVSVVVSPPD

Secondary structure (DSSP, 8-state):
--HHHHHHHHHHHHHHHHHHHHHHHHTTS-GGGTT--S---S-------HHHHHHHHHHHHHHHHHHSS--B-SSS--BHHHHHHHHHHHHHHHHHHHHHHHHHHHHHHHHHHHHHHHTT-TTTHHHHHHHHHHS-HHHHHHHHHHHHHHH-TTS-TT-TTSTTTTHHHHHHHHHHHHHHHHHHHHHHHHHHHTSHHHHHHHHTT--HHHHIIIIIHHHHHHTTGGGHHHHHHHHHHHHHHHHHHHT--SHHHHHHHHS-STTT--TT-GGG--HHHHHHHHHHHHHHHHHHHHHHHHHHHHHH--/--HHHHHHHHHHHHHHHHHHHHHHHHTTS-GGGTT--S---S-------HHHHHHHHHHHHHHHHHHSS--B-SSS--BHHHHHHHHHHHHHHHHHHHHHHHHHHHHHHHHHHHHHHHTT-TTTHHHHHHHHHHS-HHHHHHHHHHHHHHH-TTS-TT-TTSTTTTHHHHHHHHHHHHHHHHHHHHHHHHHHHTSHHHHHHHHTT--HHHHIIIIIHHHHHHTTGGGHHHHHHHHHHHHHHHHHHHT--SHHHHHHHHS-STTT--TT-GGG--HHHHHHHHHHHHHHHHHHHHHHHHHHHHHH--

Nearest PDB structures (foldseek):
  8wda-assembly1_B  TM=6.856E-01  e=1.760E-07  Mycobacterium tuberculosis H37Rv
  8j5q-assembly1_B  TM=7.208E-01  e=9.905E-07  Mycobacterium tuberculosis H37Rv
  8wd9-assembly1_B  TM=6.501E-01  e=6.159E-07  Mycobacterium tuberculosis H37Rv
  6ob6-assembly1_A  TM=1.646E-01  e=2.474E+00  Homo sapiens
  8wda-assembly1_B  TM=6.812E-01  e=3.059E-07  Mycobacterium tuberculosis H37Rv

Solvent-accessible surface area (backbone atoms only — not comparable to full-atom values): 31829 Å² total; per-residue (Å²): 130,54,72,63,54,54,47,52,52,50,51,51,51,50,51,51,48,44,51,51,51,44,48,61,61,59,38,71,58,59,72,77,61,76,67,64,84,62,82,76,66,66,74,54,68,66,79,78,42,67,66,56,37,52,51,48,48,50,51,49,52,48,45,27,66,73,67,70,41,84,45,64,32,83,82,80,68,39,44,22,60,57,49,26,64,65,16,36,59,50,38,50,58,24,52,55,57,14,51,51,46,14,51,55,50,4,47,51,49,4,51,49,23,40,56,30,52,74,68,65,51,55,64,68,44,50,36,50,45,49,52,60,51,57,44,40,62,69,57,50,47,54,51,50,51,49,48,43,40,66,76,32,55,79,52,46,53,51,36,85,82,40,94,64,18,46,53,55,53,15,51,56,22,15,48,62,29,13,34,53,39,14,51,52,38,22,49,32,34,54,55,41,58,68,36,68,70,48,52,52,41,49,72,73,62,55,55,66,70,57,46,40,69,66,45,28,51,57,59,16,54,59,66,48,47,80,45,31,50,49,43,39,26,38,33,53,51,30,38,41,51,45,22,46,74,60,54,37,68,14,32,48,22,44,47,57,66,54,39,52,60,82,52,61,63,46,53,69,63,72,79,52,67,49,60,32,37,48,50,37,47,40,51,53,49,50,52,36,49,51,50,27,50,50,50,39,51,53,52,52,57,64,67,59,66,122,129,55,72,62,55,54,47,53,51,49,52,50,50,50,51,50,49,45,51,50,51,42,47,61,61,60,38,70,57,62,71,76,60,77,67,62,85,63,81,75,67,66,75,55,69,64,78,79,42,68,68,57,36,53,49,49,48,52,50,49,52,49,44,26,67,74,66,70,41,84,44,65,33,83,82,80,66,41,42,21,62,56,50,26,65,64,15,38,59,50,37,49,60,24,51,55,57,13,50,52,48,15,51,53,50,4,46,52,48,4,52,50,22,41,56,30,51,73,68,65,51,55,65,67,45,50,36,51,44,49,53,60,52,57,44,41,64,68,57,50,47,55,50,49,51,48,48,44,42,66,76,33,52,78,51,45,53,48,36,85,80,41,94,64,19,45,52,56,54,14,50,56,22,14,48,61,29,14,34,54,40,13,49,51,40,22,49,33,34,53,55,41,57,68,35,68,71,46,52,52,41,51,72,72,63,56,54,66,70,55,45,40,69,66,46,28,50,56,59,16,54,58,65,48,47,80,44,30,50,49,42,36,27,38,34,52,52,32,39,41,52,45,21,46,76,62,57,39,69,15,32,48,23,44,47,56,67,54,39,52,60,82,56,60,62,45,56,72,65,73,78,52,67,49,58,31,37,49,50,36,47,40,50,53,50,49,52,37,50,50,50,26,50,51,50,38,50,51,52,52,55,64,66,59,66,123

Radius of gyration: 25.26 Å; Cα contacts (8 Å, |Δi|>4): 765; chains: 2; bounding box: 52×72×72 Å

pLDDT: mean 77.29, std 17.38, range [30.52, 97.31]